Protein 8CGQ (pdb70)

Nearest PDB structures (foldseek):
  8cgq-assembly1_A  TM=1.002E+00  e=1.720E-93  Zea mays
  6lf6-assembly1_A  TM=9.793E-01  e=7.778E-80  Zea mays
  8xfw-assembly1_A  TM=9.408E-01  e=6.394E-50  Mangifera indica
  8xfh-assembly1_A  TM=9.425E-01  e=1.054E-48  Mangifera indica
  7vaa-assembly1_B  TM=9.356E-01  e=1.560E-48  Mangifera indica

InterPro domains:
  IPR002213 UDP-glucuronosyl/UDP-glucosyltransferase [PF00201] (275-402)
  IPR002213 UDP-glucuronosyl/UDP-glucosyltransferase [cd03784] (13-440)
  IPR035595 UDP-glycosyltransferase family, conserved site [PS00375] (348-391)
  IPR050481 UDP-glycosyltransferase, plant-type [PTHR48048] (14-467)

Solvent-accessible surface area: 18102 Å² total; per-residue (Å²): 123,111,10,37,0,2,0,5,6,11,7,4,21,32,36,5,17,0,0,2,12,0,0,25,23,0,6,143,46,20,29,0,33,0,3,1,0,4,16,104,104,14,23,3,30,3,5,38,105,34,4,84,59,2,31,121,71,8,57,115,15,3,103,90,47,78,4,196,41,43,140,39,97,100,91,91,38,118,87,26,29,50,2,29,18,42,6,20,9,5,24,103,0,9,94,80,3,1,81,46,2,74,87,13,133,1,7,0,0,0,0,0,12,12,2,0,24,40,1,14,72,15,0,107,126,79,49,4,35,0,11,0,0,7,11,11,0,0,0,8,0,0,1,0,8,37,0,10,36,17,32,82,86,116,50,68,117,83,79,120,29,121,30,4,22,73,0,76,5,40,60,21,60,135,4,58,107,63,5,2,3,55,20,3,57,62,43,106,60,11,44,1,80,8,17,20,35,3,3,118,20,0,74,56,10,42,0,0,0,0,0,0,3,35,74,11,6,72,85,3,4,68,2,1,107,136,5,40,0,20,117,98,53,38,36,10,54,8,6,0,4,0,1,10,94,32,81,132,42,78,18,24,146,33,0,70,82,26,55,111,132,16,0,0,1,0,8,13,19,22,44,30,23,14,68,135,64,5,4,120,28,0,6,17,0,0,34,62,5,59,62,88,0,0,2,20,3,29,37,40,63,12,39,122,92,37,127,39,105,30,16,61,17,19,22,117,40,12,46,122,136,3,131,57,94,10,39,23,27,39,38,98,7,64,29,43,84,0,1,98,41,38,8,0,10,0,0,0,0,13,0,11,8,15,11,0,4,13,0,0,16,45,13,0,11,0,2,0,2,5,13,42,19,32,6,10,4,0,0,31,1,0,49,120,32,11,0,14,28,30,70,119,70,20,28,9,32,87,74,176,39,76,3,56,113,151,70,1,7,146,41,0,111,39,9,45,59,150,117,29,26,58,99,119,0,47,126,11,8,101,36,0,54,59,5,43,51,154,120,10,66,2,56,88,9,14,85,104,0,0,84,100,1,105,104,20,129,178

Foldseek 3Di:
DAAEEEEEFAADCLGQQVSLLVQQCCPVVPRHQYEYADEPPGLFVVSVVSVVVSPVLRPDSYYYDYQYFDDDDCVVAPPDAPSLVRLVSSLVSLVVVLVVCLVRLHLAYEYELSNQLSNVVSCVVSVHAYEYEDSFALLVLLCLQQVLVVQVVPDDPPDRDAADAWDQQFQAGIDGRQLAFPQCNGCPRSVNVSSNSSNVCQLVHQEYEYAAACLLRVRSQVCQQQVRRNVVRGGHYYAHAHPRAGSCDPVNVLLVPADFLQEEEEDAGQFDADDLVQVQQLLLLVVLLPTEYEYEHAHHRHLVPGDDDPCNRHHVVSVVVCPSSYHYDPDDDPVLVVLQDRRHNEYAYLQSRNNLRSLLQRLHAYEHDHAGHNRSVSQVSSCVQLSYHYDPPADHPPDDDHQGSVNSSVRVNVCRVPVSSSVSSVVSNVLRVQQNDDVHSNVVSVVVVSVSSVVSND

Structure (mmCIF, N/CA/C/O backbone):
data_8CGQ
#
_entry.id   8CGQ
#
_cell.length_a   51.431
_cell.length_b   72.593
_cell.length_c   57.018
_cell.angle_alpha   90.000
_cell.angle_beta   101.694
_cell.angle_gamma   90.000
#
_symmetry.space_group_name_H-M   'P 1 21 1'
#
loop_
_entity.id
_entity.type
_entity.pdbx_description
1 polymer 'UDP-glycosyltransferase 708A6'
2 non-polymer 'CHLORIDE ION'
3 non-polymer "URIDINE-5'-DIPHOSPHATE"
4 water water
#
loop_
_atom_site.group_PDB
_atom_site.id
_atom_site.type_symbol
_atom_site.label_atom_id
_atom_site.label_alt_id
_atom_site.label_comp_id
_atom_site.label_asym_id
_atom_site.label_entity_id
_atom_site.label_seq_id
_atom_site.pdbx_PDB_ins_code
_atom_site.Cartn_x
_atom_site.Cartn_y
_atom_site.Cartn_z
_atom_site.occupancy
_atom_site.B_iso_or_equiv
_atom_site.auth_seq_id
_atom_site.auth_comp_id
_atom_site.auth_asym_id
_atom_site.auth_atom_id
_atom_site.pdbx_PDB_model_num
ATOM 1 N N . ALA A 1 13 ? 35.55154 44.95833 27.03962 1.000 58.11694 11 ALA A N 1
ATOM 2 C CA . ALA A 1 13 ? 35.02690 43.59367 27.19929 1.000 58.13221 11 ALA A CA 1
ATOM 3 C C . ALA A 1 13 ? 33.80628 43.34018 26.27967 1.000 56.57430 11 ALA A C 1
ATOM 4 O O . ALA A 1 13 ? 32.85681 44.12054 26.27714 1.000 56.51444 11 ALA A O 1
ATOM 10 N N . ARG A 1 14 ? 33.85582 42.25653 25.48616 1.000 54.30507 12 ARG A N 1
ATOM 11 C CA . ARG A 1 14 ? 32.87722 42.00576 24.41884 1.000 51.68196 12 ARG A CA 1
ATOM 12 C C . ARG A 1 14 ? 31.66345 41.29074 24.99286 1.000 49.26703 12 ARG A C 1
ATOM 13 O O . ARG A 1 14 ? 31.78628 40.11974 25.40796 1.000 49.58501 12 ARG A O 1
ATOM 34 N N . PRO A 1 15 ? 30.49606 41.93453 25.05764 1.000 48.63507 13 PRO A N 1
ATOM 35 C CA . PRO A 1 15 ? 29.29878 41.22377 25.50512 1.000 46.18607 13 PRO A CA 1
ATOM 36 C C . PRO A 1 15 ? 29.15738 39.89762 24.77101 1.000 44.14205 13 PRO A C 1
ATOM 37 O O . PRO A 1 15 ? 29.39600 39.82320 23.57051 1.000 43.70775 13 PRO A O 1
ATOM 48 N N . HIS A 1 16 ? 28.72269 38.86133 25.48115 1.000 41.89419 14 HIS A N 1
ATOM 49 C CA . HIS A 1 16 ? 28.37344 37.58826 24.87230 1.000 41.61949 14 HIS A CA 1
ATOM 50 C C . HIS A 1 16 ? 26.84349 37.51363 24.65174 1.000 42.88852 14 HIS A C 1
ATOM 51 O O . HIS A 1 16 ? 26.04350 37.49813 25.62288 1.000 42.52242 14 HIS A O 1
ATOM 65 N N . VAL A 1 17 ? 26.43224 37.42083 23.38669 1.000 43.45988 15 VAL A N 1
ATOM 66 C CA . VAL A 1 17 ? 25.01571 37.33561 23.04068 1.000 42.77643 15 VAL A CA 1
ATOM 67 C C . VAL A 1 17 ? 24.79191 35.96057 22.45737 1.000 42.40140 15 VAL A C 1
ATOM 68 O O . VAL A 1 17 ? 25.46631 35.58419 21.49011 1.000 45.07775 15 VAL A O 1
ATOM 81 N N . VAL A 1 18 ? 23.85795 35.20515 23.03346 1.000 39.01746 16 VAL A N 1
ATOM 82 C CA . VAL A 1 18 ? 23.46676 33.91319 22.50239 1.000 36.89574 16 VAL A CA 1
ATOM 83 C C . VAL A 1 18 ? 22.21003 34.11445 21.63329 1.000 37.44803 16 VAL A C 1
ATOM 84 O O . VAL A 1 18 ? 21.21502 34.74188 22.04951 1.000 37.93340 16 VAL A O 1
ATOM 97 N N . LEU A 1 19 ? 22.27593 33.62950 20.40532 1.000 38.01067 17 LEU A N 1
ATOM 98 C CA . LEU A 1 19 ? 21.20694 33.75097 19.44767 1.000 38.35009 17 LEU A CA 1
ATOM 99 C C . LEU A 1 19 ? 20.60499 32.36839 19.27361 1.000 39.70899 17 LEU A C 1
ATOM 100 O O . LEU A 1 19 ? 21.34997 31.37159 19.14138 1.000 41.42657 17 LEU A O 1
ATOM 116 N N . LEU A 1 20 ? 19.25666 32.31716 19.24386 1.000 39.34593 18 LEU A N 1
ATOM 117 C CA . LEU A 1 20 ? 18.52164 31.05467 19.23957 1.000 39.19314 18 LEU A CA 1
ATOM 118 C C . LEU A 1 20 ? 17.50351 31.05116 18.10697 1.000 38.15099 18 LEU A C 1
ATOM 119 O O . LEU A 1 20 ? 16.34856 31.45667 18.29245 1.000 37.59603 18 LEU A O 1
ATOM 135 N N . PRO A 1 21 ? 17.91792 30.64662 16.89738 1.000 38.15656 19 PRO A N 1
ATOM 136 C CA . PRO A 1 21 ? 16.98960 30.63409 15.75431 1.000 37.68878 19 PRO A CA 1
ATOM 137 C C . PRO A 1 21 ? 16.17830 29.34934 15.72277 1.000 40.30276 19 PRO A C 1
ATOM 138 O O . PRO A 1 21 ? 16.50003 28.34686 16.37233 1.000 40.51231 19 PRO A O 1
ATOM 149 N N . SER A 1 22 ? 15.13195 29.38870 14.89361 1.000 42.49137 20 SER A N 1
ATOM 150 C CA . SER A 1 22 ? 14.27021 28.25949 14.58455 1.000 45.54876 20 SER A CA 1
ATOM 151 C C . SER A 1 22 ? 14.56347 27.87096 13.13345 1.000 44.90353 20 SER A C 1
ATOM 152 O O . SER A 1 22 ? 15.59752 28.23743 12.59227 1.000 49.71937 20 SER A O 1
ATOM 160 N N . ALA A 1 23 ? 13.63703 27.17140 12.49057 1.000 40.02549 21 ALA A N 1
ATOM 161 C CA . ALA A 1 23 ? 13.90067 26.46136 11.24654 1.000 36.90751 21 ALA A CA 1
ATOM 162 C C . ALA A 1 23 ? 13.43983 27.29164 10.04216 1.000 36.48036 21 ALA A C 1
ATOM 163 O O . ALA A 1 23 ? 12.53458 28.14071 10.13041 1.000 34.63291 21 ALA A O 1
ATOM 170 N N . GLY A 1 24 ? 14.04064 26.99300 8.90685 1.000 37.56468 22 GLY A N 1
ATOM 171 C CA . GLY A 1 24 ? 13.78375 27.68397 7.63338 1.000 38.25971 22 GLY A CA 1
ATOM 172 C C . GLY A 1 24 ? 14.65020 28.92338 7.47908 1.000 38.44983 22 GLY A C 1
ATOM 173 O O . GLY A 1 24 ? 15.02451 29.61333 8.43799 1.000 38.02606 22 GLY A O 1
ATOM 177 N N . MET A 1 25 ? 14.93244 29.23985 6.23783 1.000 38.61759 23 MET A N 1
ATOM 178 C CA . MET A 1 25 ? 15.70540 30.43697 5.91370 1.000 38.61105 23 MET A CA 1
ATOM 179 C C . MET A 1 25 ? 15.04327 31.71906 6.40027 1.000 38.77893 23 MET A C 1
ATOM 180 O O . MET A 1 25 ? 15.75284 32.70487 6.65218 1.000 39.38826 23 MET A O 1
ATOM 194 N N . GLY A 1 26 ? 13.70054 31.76154 6.46823 1.000 37.84145 24 GLY A N 1
ATOM 195 C CA . GLY A 1 26 ? 13.06644 32.99246 6.88696 1.000 38.63866 24 GLY A CA 1
ATOM 196 C C . GLY A 1 26 ? 13.38365 33.34626 8.33354 1.000 39.55324 24 GLY A C 1
ATOM 197 O O . GLY A 1 26 ? 13.37032 34.51896 8.73157 1.000 38.54449 24 GLY A O 1
ATOM 201 N N . HIS A 1 27 ? 13.64009 32.34332 9.14259 1.000 40.38382 25 HIS A N 1
ATOM 202 C CA . HIS A 1 27 ? 14.01476 32.55501 10.52129 1.000 41.54115 25 HIS A CA 1
ATOM 203 C C . HIS A 1 27 ? 15.52142 32.53162 10.72131 1.000 42.12173 25 HIS A C 1
ATOM 204 O O . HIS A 1 27 ? 16.03687 33.30419 11.54562 1.000 43.70168 25 HIS A O 1
ATOM 218 N N . LEU A 1 28 ? 16.25998 31.77708 9.90164 1.000 39.89023 26 LEU A N 1
ATOM 219 C CA . LEU A 1 28 ? 17.70539 31.72758 10.07304 1.000 37.88572 26 LEU A CA 1
ATOM 220 C C . LEU A 1 28 ? 18.38403 32.96712 9.46489 1.000 37.10746 26 LEU A C 1
ATOM 221 O O . LEU A 1 28 ? 19.26942 33.57303 10.08446 1.000 36.71362 26 LEU A O 1
ATOM 237 N N . VAL A 1 29 ? 17.96761 33.38434 8.25634 1.000 35.65573 27 VAL A N 1
ATOM 238 C CA . VAL A 1 29 ? 18.65092 34.49172 7.57958 1.000 34.26420 27 VAL A CA 1
ATOM 239 C C . VAL A 1 29 ? 18.75685 35.72221 8.48325 1.000 33.29213 27 VAL A C 1
ATOM 240 O O . VAL A 1 29 ? 19.86672 36.24777 8.66039 1.000 33.00969 27 VAL A O 1
ATOM 253 N N . PRO A 1 30 ? 17.67939 36.20289 9.09154 1.000 31.82337 28 PRO A N 1
ATOM 254 C CA . PRO A 1 30 ? 17.83189 37.41556 9.90042 1.000 31.93423 28 PRO A CA 1
ATOM 255 C C . PRO A 1 30 ? 18.72076 37.22562 11.11337 1.000 32.51021 28 PRO A C 1
ATOM 256 O O . PRO A 1 30 ? 19.29224 38.19371 11.59251 1.000 31.88437 28 PRO A O 1
ATOM 267 N N . PHE A 1 31 ? 18.82441 36.00651 11.63262 1.000 34.76291 29 PHE A N 1
ATOM 268 C CA . PHE A 1 31 ? 19.69296 35.73232 12.76939 1.000 36.54119 29 PHE A CA 1
ATOM 269 C C . PHE A 1 31 ? 21.14977 35.81289 12.32568 1.000 38.10188 29 PHE A C 1
ATOM 270 O O . PHE A 1 31 ? 22.00286 36.35780 13.04810 1.000 40.11417 29 PHE A O 1
ATOM 287 N N . ALA A 1 32 ? 21.44883 35.32965 11.11084 1.000 37.69273 30 ALA A N 1
ATOM 288 C CA . ALA A 1 32 ? 22.83048 35.39425 10.60775 1.000 38.11711 30 ALA A CA 1
ATOM 289 C C . ALA A 1 32 ? 23.25515 36.84216 10.34305 1.000 37.68180 30 ALA A C 1
ATOM 290 O O . ALA A 1 32 ? 24.41452 37.23292 10.59503 1.000 39.05074 30 ALA A O 1
ATOM 297 N N . ARG A 1 33 ? 22.34854 37.64359 9.81320 1.000 34.62230 31 ARG A N 1
ATOM 298 C CA . ARG A 1 33 ? 22.63509 39.07009 9.63350 1.000 35.03404 31 ARG A CA 1
ATOM 299 C C . ARG A 1 33 ? 22.73190 39.80251 10.97595 1.000 35.33765 31 ARG A C 1
ATOM 300 O O . ARG A 1 33 ? 23.61582 40.64616 11.18054 1.000 36.88818 31 ARG A O 1
ATOM 321 N N . LEU A 1 34 ? 21.87608 39.45555 11.93385 1.000 33.78819 32 LEU A N 1
ATOM 322 C CA . LEU A 1 34 ? 22.00204 40.09303 13.25270 1.000 33.23460 32 LEU A CA 1
ATOM 323 C C . LEU A 1 34 ? 23.35855 39.77801 13.88726 1.000 32.70006 32 LEU A C 1
ATOM 324 O O . LEU A 1 34 ? 23.98903 40.65881 14.49370 1.000 31.54111 32 LEU A O 1
ATOM 340 N N . ALA A 1 35 ? 23.77346 38.51272 13.82116 1.000 34.90900 33 ALA A N 1
ATOM 341 C CA . ALA A 1 35 ? 25.03724 38.09912 14.41966 1.000 36.86273 33 ALA A CA 1
ATOM 342 C C . ALA A 1 35 ? 26.17940 38.93262 13.87027 1.000 40.12096 33 ALA A C 1
ATOM 343 O O . ALA A 1 35 ? 27.09151 39.35369 14.62363 1.000 41.44291 33 ALA A O 1
ATOM 350 N N . VAL A 1 36 ? 26.16961 39.14783 12.54383 1.000 40.23009 34 VAL A N 1
ATOM 351 C CA . VAL A 1 36 ? 27.22578 39.93527 11.92364 1.000 40.52640 34 VAL A CA 1
ATOM 352 C C . VAL A 1 36 ? 27.11552 41.39744 12.33613 1.000 40.39949 34 VAL A C 1
ATOM 353 O O . VAL A 1 36 ? 28.11281 42.05685 12.63500 1.000 39.69476 34 VAL A O 1
ATOM 366 N N . ALA A 1 37 ? 25.90231 41.91763 12.38718 1.000 41.00780 35 ALA A N 1
ATOM 367 C CA . ALA A 1 37 ? 25.68822 43.28111 12.83566 1.000 41.70223 35 ALA A CA 1
ATOM 368 C C . ALA A 1 37 ? 26.19565 43.46469 14.26235 1.000 41.82015 35 ALA A C 1
ATOM 369 O O . ALA A 1 37 ? 26.86890 44.45468 14.57389 1.000 44.49576 35 ALA A O 1
ATOM 376 N N . LEU A 1 38 ? 25.87138 42.52349 15.15513 1.000 38.61751 36 LEU A N 1
ATOM 377 C CA . LEU A 1 38 ? 26.28394 42.69525 16.54580 1.000 36.77007 36 LEU A CA 1
ATOM 378 C C . LEU A 1 38 ? 27.79443 42.54925 16.68502 1.000 37.18298 36 LEU A C 1
ATOM 379 O O . LEU A 1 38 ? 28.38397 43.20890 17.53966 1.000 36.47496 36 LEU A O 1
ATOM 395 N N . SER A 1 39 ? 28.41903 41.68373 15.87299 1.000 37.07806 37 SER A N 1
ATOM 396 C CA . SER A 1 39 ? 29.83880 41.35750 16.05518 1.000 40.83321 37 SER A CA 1
ATOM 397 C C . SER A 1 39 ? 30.75167 42.38174 15.37439 1.000 44.40108 37 SER A C 1
ATOM 398 O O . SER A 1 39 ? 31.49701 43.09444 16.04418 1.000 43.61858 37 SER A O 1
ATOM 406 N N . GLU A 1 40 ? 30.67357 42.49331 14.03703 1.000 49.78045 38 GLU A N 1
ATOM 407 C CA . GLU A 1 40 ? 31.43851 43.50989 13.30466 1.000 54.11412 38 GLU A CA 1
ATOM 408 C C . GLU A 1 40 ? 31.00585 44.93968 13.65917 1.000 53.09373 38 GLU A C 1
ATOM 409 O O . GLU A 1 40 ? 31.84187 45.84396 13.82314 1.000 52.94871 38 GLU A O 1
ATOM 421 N N . GLY A 1 41 ? 29.69927 45.17432 13.76033 1.000 50.39255 39 GLY A N 1
ATOM 422 C CA . GLY A 1 41 ? 29.21973 46.52529 13.95900 1.000 49.39975 39 GLY A CA 1
ATOM 423 C C . GLY A 1 41 ? 29.22078 47.03107 1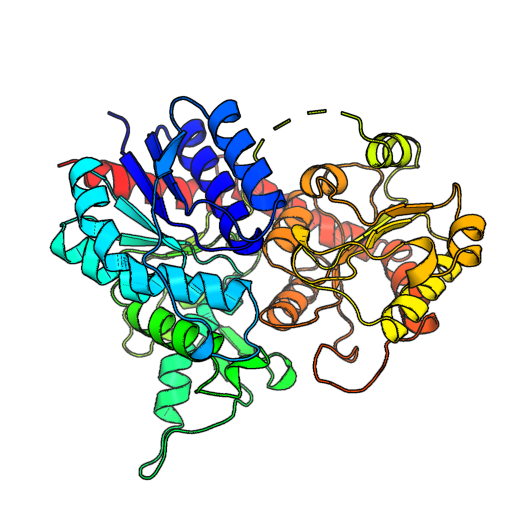5.39388 1.000 49.06818 39 GLY A C 1
ATOM 424 O O . GLY A 1 41 ? 29.29196 48.24795 15.59665 1.000 50.12789 39 GLY A O 1
ATOM 428 N N . HIS A 1 42 ? 29.16639 46.15577 16.39618 1.000 48.20169 40 HIS A N 1
ATOM 429 C CA . HIS A 1 42 ? 29.08941 46.67935 17.75567 1.000 48.26520 40 HIS A CA 1
ATOM 430 C C . HIS A 1 42 ? 29.91696 45.90618 18.77577 1.000 50.02409 40 HIS A C 1
ATOM 431 O O . HIS A 1 42 ? 29.64475 45.99727 19.96774 1.000 50.09848 40 HIS A O 1
ATOM 445 N N . GLY A 1 43 ? 30.95285 45.19461 18.35282 1.000 52.32224 41 GLY A N 1
ATOM 446 C CA . GLY A 1 43 ? 31.91119 44.65352 19.29699 1.000 53.14487 41 GLY A CA 1
ATOM 447 C C . GLY A 1 43 ? 31.38443 43.57433 20.22820 1.000 50.67431 41 GLY A C 1
ATOM 448 O O . GLY A 1 43 ? 31.88092 43.45010 21.35681 1.000 51.77894 41 GLY A O 1
ATOM 452 N N . CYS A 1 44 ? 30.42849 42.75651 19.77003 1.000 44.46482 42 CYS A N 1
ATOM 453 C CA . CYS A 1 44 ? 29.90057 41.68238 20.58488 1.000 40.84618 42 CYS A CA 1
ATOM 454 C C . CYS A 1 44 ? 30.51919 40.36469 20.16708 1.000 37.84383 42 CYS A C 1
ATOM 455 O O . CYS A 1 44 ? 30.87282 40.18253 19.00533 1.000 38.09547 42 CYS A O 1
ATOM 463 N N . ASN A 1 45 ? 30.62054 39.43867 21.11285 1.000 36.68284 43 ASN A N 1
ATOM 464 C CA . ASN A 1 45 ? 30.77583 38.02834 20.78181 1.000 37.40918 43 ASN A CA 1
ATOM 465 C C . ASN A 1 45 ? 29.39573 37.38028 20.71115 1.000 37.56811 43 ASN A C 1
ATOM 466 O O . ASN A 1 45 ? 28.53186 37.66750 21.53970 1.000 37.80977 43 ASN A O 1
ATOM 477 N N . VAL A 1 46 ? 29.18860 36.52141 19.70810 1.000 38.40923 44 VAL A N 1
ATOM 478 C CA . VAL A 1 46 ? 27.88236 35.95654 19.40324 1.000 39.78139 44 VAL A CA 1
ATOM 479 C C . VAL A 1 46 ? 28.01521 34.44302 19.29424 1.000 40.63573 44 VAL A C 1
ATOM 480 O O . VAL A 1 46 ? 28.91192 33.93599 18.60680 1.000 41.11697 44 VAL A O 1
ATOM 493 N N . SER A 1 47 ? 27.15053 33.72270 20.00230 1.000 39.99274 45 SER A N 1
ATOM 494 C CA . SER A 1 47 ? 27.02875 32.27414 19.87389 1.000 39.23732 45 SER A CA 1
ATOM 495 C C . SER A 1 47 ? 25.65762 31.97850 19.28661 1.000 38.54402 45 SER A C 1
ATOM 496 O O . SER A 1 47 ? 24.63076 32.39343 19.84255 1.000 38.55184 45 SER A O 1
ATOM 504 N N . VAL A 1 48 ? 25.64643 31.26943 18.17094 1.000 37.94260 46 VAL A N 1
ATOM 505 C CA . VAL A 1 48 ? 24.42220 30.89152 17.48760 1.000 38.65835 46 VAL A CA 1
ATOM 506 C C . VAL A 1 48 ? 24.11842 29.42550 17.79838 1.000 41.41774 46 VAL A C 1
ATOM 507 O O . VAL A 1 48 ? 24.78508 28.50407 17.30154 1.000 42.22739 46 VAL A O 1
ATOM 520 N N . ALA A 1 49 ? 23.07353 29.21450 18.59260 1.000 43.69175 47 ALA A N 1
ATOM 521 C CA . ALA A 1 49 ? 22.63673 27.89263 19.03018 1.000 46.95035 47 ALA A CA 1
ATOM 522 C C . ALA A 1 49 ? 21.64457 27.35127 18.01496 1.000 49.25024 47 ALA A C 1
ATOM 523 O O . ALA A 1 49 ? 20.44311 27.63830 18.08691 1.000 47.51885 47 ALA A O 1
ATOM 530 N N . ALA A 1 50 ? 22.15094 26.53599 17.09130 1.000 53.22284 48 ALA A N 1
ATOM 531 C CA . ALA A 1 50 ? 21.37247 26.04707 15.97457 1.000 56.12838 48 ALA A CA 1
ATOM 532 C C . ALA A 1 50 ? 21.29766 24.52476 15.98748 1.000 56.27067 48 ALA A C 1
ATOM 533 O O . ALA A 1 50 ? 22.24790 23.83220 16.37381 1.000 58.35658 48 ALA A O 1
ATOM 540 N N . VAL A 1 51 ? 20.15152 24.01003 15.53779 1.000 52.13534 49 VAL A N 1
ATOM 541 C CA . VAL A 1 51 ? 19.88964 22.58017 15.52659 1.000 51.16216 49 VAL A CA 1
ATOM 542 C C . VAL A 1 51 ? 20.54192 21.97468 14.30055 1.000 52.99301 49 VAL A C 1
ATOM 543 O O . VAL A 1 51 ? 20.43724 22.53853 13.19933 1.000 50.61496 49 VAL A O 1
ATOM 556 N N . GLN A 1 52 ? 21.16407 20.80312 14.48040 1.000 58.60720 50 GLN A N 1
ATOM 557 C CA . GLN A 1 52 ? 21.77938 20.03240 13.40233 1.000 62.96315 50 GLN A CA 1
ATOM 558 C C . GLN A 1 52 ? 21.21239 18.61819 13.40409 1.000 61.14527 50 GLN A C 1
ATOM 559 O O . GLN A 1 52 ? 21.12969 18.00809 14.47820 1.000 63.59730 50 GLN A O 1
ATOM 573 N N . PRO A 1 53 ? 20.79110 18.05753 12.24652 1.000 54.88113 51 PRO A N 1
ATOM 574 C CA . PRO A 1 53 ? 20.73506 18.62868 10.89342 1.000 50.82029 51 PRO A CA 1
ATOM 575 C C . PRO A 1 53 ? 19.54953 19.57148 10.63752 1.000 47.76374 51 PRO A C 1
ATOM 576 O O . PRO A 1 53 ? 18.51847 19.48079 11.30515 1.000 45.46236 51 PRO A O 1
ATOM 587 N N . THR A 1 54 ? 19.70679 20.44347 9.65403 1.000 46.66718 52 THR A N 1
ATOM 588 C CA . THR A 1 54 ? 18.69737 21.41752 9.29854 1.000 45.97869 52 THR A CA 1
ATOM 589 C C . THR A 1 54 ? 17.71289 20.79293 8.31461 1.000 44.13413 52 THR A C 1
ATOM 590 O O . THR A 1 54 ? 18.05489 19.88890 7.54722 1.000 45.13408 52 THR A O 1
ATOM 601 N N . VAL A 1 55 ? 16.47755 21.30524 8.34022 1.000 40.94189 53 VAL A N 1
ATOM 602 C CA . VAL A 1 55 ? 15.43018 20.79443 7.45226 1.000 38.46280 53 VAL A CA 1
ATOM 603 C C . VAL A 1 55 ? 15.83512 20.97399 5.99611 1.000 37.27935 53 VAL A C 1
ATOM 604 O O . VAL A 1 55 ? 15.74368 20.03358 5.18245 1.000 36.58843 53 VAL A O 1
ATOM 617 N N . SER A 1 56 ? 16.31184 22.17656 5.65265 1.000 37.50286 54 SER A N 1
ATOM 618 C CA . SER A 1 56 ? 16.74291 22.48828 4.29559 1.000 38.86071 54 SER A CA 1
ATOM 619 C C . SER A 1 56 ? 18.27071 22.55026 4.16811 1.000 39.11421 54 SER A C 1
ATOM 620 O O . SER A 1 56 ? 18.98264 22.96476 5.09686 1.000 37.94555 54 SER A O 1
ATOM 628 N N . SER A 1 57 ? 18.76920 22.18008 2.98100 1.000 40.20253 55 SER A N 1
ATOM 629 C CA . SER A 1 57 ? 20.22238 22.28795 2.73295 1.000 41.55369 55 SER A CA 1
ATOM 630 C C . SER A 1 57 ? 20.68892 23.74397 2.69056 1.000 39.78966 55 SER A C 1
ATOM 631 O O . SER A 1 57 ? 21.85171 24.03699 3.03868 1.000 39.72550 55 SER A O 1
ATOM 639 N N . ALA A 1 58 ? 19.82792 24.66514 2.21532 1.000 36.76943 56 ALA A N 1
ATOM 640 C CA . ALA A 1 58 ? 20.24214 26.06817 2.18282 1.000 36.89313 56 ALA A CA 1
ATOM 641 C C . ALA A 1 58 ? 20.56287 26.62580 3.58205 1.000 36.88792 56 ALA A C 1
ATOM 642 O O . ALA A 1 58 ? 21.42344 27.52122 3.71893 1.000 35.88268 56 ALA A O 1
ATOM 649 N N . GLU A 1 59 ? 19.89277 26.11003 4.61764 1.000 37.99889 57 GLU A N 1
ATOM 650 C CA . GLU A 1 59 ? 20.21368 26.50923 5.99178 1.000 40.09435 57 GLU A CA 1
ATOM 651 C C . GLU A 1 59 ? 21.60088 26.03061 6.39613 1.000 42.45025 57 GLU A C 1
ATOM 652 O O . GLU A 1 59 ? 22.33028 26.75764 7.06046 1.000 41.84706 57 GLU A O 1
ATOM 664 N N . SER A 1 60 ? 21.93735 24.78406 6.04780 1.000 45.10164 58 SER A N 1
ATOM 665 C CA . SER A 1 60 ? 23.25605 24.21489 6.31106 1.000 49.09555 58 SER A CA 1
ATOM 666 C C . SER A 1 60 ? 24.37448 25.00495 5.64257 1.000 48.39952 58 SER A C 1
ATOM 667 O O . SER A 1 60 ? 25.41771 25.26432 6.25598 1.000 50.22724 58 SER A O 1
ATOM 675 N N . ARG A 1 61 ? 24.19784 25.34838 4.36903 1.000 45.21447 59 ARG A N 1
ATOM 676 C CA . ARG A 1 61 ? 25.19830 26.14398 3.66835 1.000 43.90348 59 ARG A CA 1
ATOM 677 C C . ARG A 1 61 ? 25.37707 27.52501 4.28993 1.000 42.39880 59 ARG A C 1
ATOM 678 O O . ARG A 1 61 ? 26.50964 28.02698 4.41012 1.000 42.01524 59 ARG A O 1
ATOM 699 N N . LEU A 1 62 ? 24.27367 28.15529 4.67626 1.000 41.53002 60 LEU A N 1
ATOM 700 C CA . LEU A 1 62 ? 24.34123 29.47510 5.29244 1.000 40.42436 60 LEU A CA 1
ATOM 701 C C . LEU A 1 62 ? 25.07562 29.42655 6.62517 1.000 40.24865 60 LEU A C 1
ATOM 702 O O . LEU A 1 62 ? 25.98006 30.23475 6.87214 1.000 39.81334 60 LEU A O 1
ATOM 718 N N . LEU A 1 63 ? 24.71927 28.47274 7.48908 1.000 40.61950 61 LEU A N 1
ATOM 719 C CA . LEU A 1 63 ? 25.44970 28.30663 8.75329 1.000 42.53341 61 LEU A CA 1
ATOM 720 C C . LEU A 1 63 ? 26.94164 28.06185 8.53481 1.000 43.79805 61 LEU A C 1
ATOM 721 O O . LEU A 1 63 ? 27.80086 28.70250 9.17613 1.000 42.50162 61 LEU A O 1
ATOM 737 N N . ASP A 1 64 ? 27.26956 27.11657 7.65187 1.000 45.49302 62 ASP A N 1
ATOM 738 C CA . ASP A 1 64 ? 28.67946 26.84909 7.37864 1.000 48.16255 62 ASP A CA 1
ATOM 739 C C . ASP A 1 64 ? 29.40366 28.11343 6.93999 1.000 47.25462 62 ASP A C 1
ATOM 740 O O . ASP A 1 64 ? 30.50646 28.40103 7.40601 1.000 48.63763 62 ASP A O 1
ATOM 749 N N . ALA A 1 65 ? 28.78817 28.89686 6.05980 1.000 45.27409 63 ALA A N 1
ATOM 750 C CA . ALA A 1 65 ? 29.44908 30.10379 5.58108 1.000 43.88547 63 ALA A CA 1
ATOM 751 C C . ALA A 1 65 ? 29.51575 31.16340 6.67218 1.000 43.73109 63 ALA A C 1
ATOM 752 O O . ALA A 1 65 ? 30.51281 31.88378 6.78929 1.000 43.20260 63 ALA A O 1
ATOM 759 N N . LEU A 1 66 ? 28.46679 31.27815 7.48972 1.000 43.54207 64 LEU A N 1
ATOM 760 C CA . LEU A 1 66 ? 28.46810 32.28781 8.55079 1.000 43.58489 64 LEU A CA 1
ATOM 761 C C . LEU A 1 66 ? 29.65534 32.11715 9.49445 1.000 42.15012 64 LEU A C 1
ATOM 762 O O . LEU A 1 66 ? 30.28767 33.10515 9.90106 1.000 41.75946 64 LEU A O 1
ATOM 778 N N . PHE A 1 67 ? 29.93937 30.87723 9.88217 1.000 41.80140 65 PHE A N 1
ATOM 779 C CA . PHE A 1 67 ? 30.92018 30.59984 10.92426 1.000 42.43412 65 PHE A CA 1
ATOM 780 C C . PHE A 1 67 ? 32.35166 30.72476 10.40344 1.000 44.05017 65 PHE A C 1
ATOM 781 O O . PHE A 1 67 ? 33.25114 30.90882 11.20596 1.000 43.04225 65 PHE A O 1
ATOM 798 N N . VAL A 1 68 ? 32.55181 30.69693 9.09016 1.000 45.72877 66 VAL A N 1
ATOM 799 C CA . VAL A 1 68 ? 33.83233 31.06776 8.48945 1.000 49.18318 66 VAL A CA 1
ATOM 800 C C . VAL A 1 68 ? 33.96208 32.59095 8.35759 1.000 49.32110 66 VAL A C 1
ATOM 801 O O . VAL A 1 68 ? 34.91299 33.21443 8.85098 1.000 49.54806 66 VAL A O 1
ATOM 814 N N . ALA A 1 69 ? 33.01739 33.20242 7.64956 1.000 48.36176 67 ALA A N 1
ATOM 815 C CA . ALA A 1 69 ? 33.13327 34.60643 7.28787 1.000 48.31335 67 ALA A CA 1
ATOM 816 C C . ALA A 1 69 ? 33.20317 35.51813 8.50679 1.000 46.58363 67 ALA 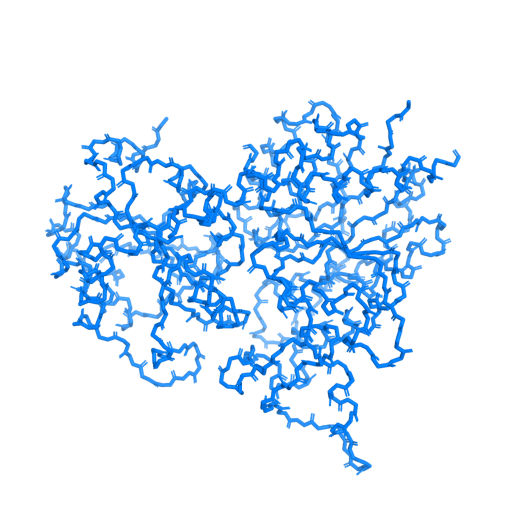A C 1
ATOM 817 O O . ALA A 1 69 ? 33.87861 36.55268 8.47738 1.000 48.97188 67 ALA A O 1
ATOM 824 N N . ALA A 1 70 ? 32.46484 35.19235 9.55637 1.000 41.23864 68 ALA A N 1
ATOM 825 C CA . ALA A 1 70 ? 32.33439 36.03454 10.73278 1.000 39.78201 68 ALA A CA 1
ATOM 826 C C . ALA A 1 70 ? 33.07896 35.47687 11.93720 1.000 42.13409 68 ALA A C 1
ATOM 827 O O . ALA A 1 70 ? 32.84255 35.92301 13.05081 1.000 40.77277 68 ALA A O 1
ATOM 834 N N . ALA A 1 71 ? 34.00230 34.53084 11.74484 1.000 47.34325 69 ALA A N 1
ATOM 835 C CA . ALA A 1 71 ? 34.88929 34.10056 12.83992 1.000 50.41291 69 ALA A CA 1
ATOM 836 C C . ALA A 1 71 ? 35.88137 35.20042 13.17830 1.000 49.49267 69 ALA A C 1
ATOM 837 O O . ALA A 1 71 ? 36.16033 36.06980 12.35083 1.000 50.54551 69 ALA A O 1
ATOM 844 N N . PRO A 1 72 ? 36.38702 35.21915 14.41548 1.000 46.37935 70 PRO A N 1
ATOM 845 C CA . PRO A 1 72 ? 36.09368 34.34176 15.55680 1.000 44.35863 70 PRO A CA 1
ATOM 846 C C . PRO A 1 72 ? 34.92179 34.82066 16.44342 1.000 43.59697 70 PRO A C 1
ATOM 847 O O . PRO A 1 72 ? 34.53028 34.11888 17.39958 1.000 42.72350 70 PRO A O 1
ATOM 858 N N . ALA A 1 73 ? 34.41065 36.02081 16.17425 1.000 43.82787 71 ALA A N 1
ATOM 859 C CA . ALA A 1 73 ? 33.39436 36.58249 17.04994 1.000 43.25198 71 ALA A CA 1
ATOM 860 C C . ALA A 1 73 ? 32.12435 35.74195 17.03840 1.000 42.04549 71 ALA A C 1
ATOM 861 O O . ALA A 1 73 ? 31.53537 35.48932 18.10296 1.000 40.83594 71 ALA A O 1
ATOM 868 N N . VAL A 1 74 ? 31.70595 35.26813 15.85495 1.000 40.10026 72 VAL A N 1
ATOM 869 C CA . VAL A 1 74 ? 30.51098 34.43558 15.73643 1.000 40.94071 72 VAL A CA 1
ATOM 870 C C . VAL A 1 74 ? 30.93859 32.97493 15.74513 1.000 43.40436 72 VAL A C 1
ATOM 871 O O . VAL A 1 74 ? 31.82441 32.57476 14.97498 1.000 44.03513 72 VAL A O 1
ATOM 884 N N . ARG A 1 75 ? 30.30324 32.17964 16.60379 1.000 45.83352 73 ARG A N 1
ATOM 885 C CA . ARG A 1 75 ? 30.66321 30.78877 16.84289 1.000 49.61528 73 ARG A CA 1
ATOM 886 C C . ARG A 1 75 ? 29.41193 29.91108 16.86171 1.000 48.39332 73 ARG A C 1
ATOM 887 O O . ARG A 1 75 ? 28.30862 30.36682 17.21787 1.000 47.86499 73 ARG A O 1
ATOM 908 N N . ARG A 1 76 ? 29.59475 28.64013 16.50680 1.000 46.91531 74 ARG A N 1
ATOM 909 C CA . ARG A 1 76 ? 28.50727 27.67531 16.54934 1.000 46.28581 74 ARG A CA 1
ATOM 910 C C . ARG A 1 76 ? 28.35766 27.12485 17.96433 1.000 46.27455 74 ARG A C 1
ATOM 911 O O . ARG A 1 76 ? 29.34235 26.79665 18.61937 1.000 46.30081 74 ARG A O 1
ATOM 932 N N . LEU A 1 77 ? 27.11436 26.98012 18.41520 1.000 45.68057 75 LEU A N 1
ATOM 933 C CA . LEU A 1 77 ? 26.78751 26.29847 19.66010 1.000 48.60892 75 LEU A CA 1
ATOM 934 C C . LEU A 1 77 ? 25.83846 25.16981 19.28901 1.000 56.75791 75 LEU A C 1
ATOM 935 O O . LEU A 1 77 ? 24.78879 25.40949 18.67790 1.000 51.18623 75 LEU A O 1
ATOM 951 N N . ASP A 1 78 ? 26.21512 23.94219 19.62504 1.000 70.25905 76 ASP A N 1
ATOM 952 C CA . ASP A 1 78 ? 25.43072 22.78343 19.22095 1.000 76.91300 76 ASP A CA 1
ATOM 953 C C . ASP A 1 78 ? 24.21826 22.62778 20.12055 1.000 74.79483 76 ASP A C 1
ATOM 954 O O . ASP A 1 78 ? 24.32779 22.73687 21.34095 1.000 77.21780 76 ASP A O 1
ATOM 963 N N . PHE A 1 79 ? 23.06808 22.34396 19.51426 1.000 71.25305 77 PHE A N 1
ATOM 964 C CA . PHE A 1 79 ? 21.77509 22.29233 20.19929 1.000 67.24616 77 PHE A CA 1
ATOM 965 C C . PHE A 1 79 ? 21.07888 21.04384 19.66268 1.000 68.92027 77 PHE A C 1
ATOM 966 O O . PHE A 1 79 ? 20.53282 21.04092 18.54925 1.000 66.22372 77 PHE A O 1
ATOM 983 N N . ARG A 1 80 ? 21.13303 19.97454 20.46086 1.000 72.47268 78 ARG A N 1
ATOM 984 C CA . ARG A 1 80 ? 20.56881 18.68974 20.06228 1.000 76.29132 78 ARG A CA 1
ATOM 985 C C . ARG A 1 80 ? 19.07357 18.62019 20.35866 1.000 71.12796 78 ARG A C 1
ATOM 986 O O . ARG A 1 80 ? 18.60176 19.14074 21.37363 1.000 72.91983 78 ARG A O 1
ATOM 1007 N N . LEU A 1 81 ? 18.33144 17.96446 19.46906 1.000 64.70467 79 LEU A N 1
ATOM 1008 C CA . LEU A 1 81 ? 16.88795 17.85552 19.62103 1.000 58.23416 79 LEU A CA 1
ATOM 1009 C C . LEU A 1 81 ? 16.53123 16.56278 20.34634 1.000 54.85895 79 LEU A C 1
ATOM 1010 O O . LEU A 1 81 ? 16.94654 15.47039 19.95503 1.000 54.45683 79 LEU A O 1
ATOM 1026 N N . ALA A 1 82 ? 15.76820 16.68369 21.40258 1.000 51.36522 80 ALA A N 1
ATOM 1027 C CA . ALA A 1 82 ? 15.08405 15.51143 21.92869 1.000 51.01393 80 ALA A CA 1
ATOM 1028 C C . ALA A 1 82 ? 14.24653 14.88235 20.80886 1.000 52.28130 80 ALA A C 1
ATOM 1029 O O . ALA A 1 82 ? 13.72981 15.58557 19.93865 1.000 50.51162 80 ALA A O 1
ATOM 1036 N N . PRO A 1 83 ? 14.12784 13.56151 20.77606 1.000 55.90870 81 PRO A N 1
ATOM 1037 C CA . PRO A 1 83 ? 13.23589 12.94500 19.78702 1.000 56.63777 81 PRO A CA 1
ATOM 1038 C C . PRO A 1 83 ? 11.82038 13.48669 19.92623 1.000 53.98236 81 PRO A C 1
ATOM 1039 O O . PRO A 1 83 ? 11.34093 13.73728 21.03319 1.000 54.22811 81 PRO A O 1
ATOM 1050 N N . PHE A 1 84 ? 11.17740 13.70190 18.77711 1.000 51.94134 82 PHE A N 1
ATOM 1051 C CA . PHE A 1 84 ? 9.83406 14.23119 18.68607 1.000 50.34143 82 PHE A CA 1
ATOM 1052 C C . PHE A 1 84 ? 9.05605 13.30496 17.76595 1.000 52.74449 82 PHE A C 1
ATOM 1053 O O . PHE A 1 84 ? 9.54035 12.93733 16.68923 1.000 52.71934 82 PHE A O 1
ATOM 1070 N N . ASP A 1 85 ? 7.85654 12.95004 18.17703 1.000 53.86188 83 ASP A N 1
ATOM 1071 C CA . ASP A 1 85 ? 6.99297 12.06475 17.41462 1.000 56.43259 83 ASP A CA 1
ATOM 1072 C C . ASP A 1 85 ? 6.01069 12.90572 16.60413 1.000 53.89506 83 ASP A C 1
ATOM 1073 O O . ASP A 1 85 ? 5.08941 13.50325 17.16696 1.000 55.47796 83 ASP A O 1
ATOM 1082 N N . GLU A 1 86 ? 6.20534 12.93617 15.27790 1.000 50.96089 84 GLU A N 1
ATOM 1083 C CA . GLU A 1 86 ? 5.41262 13.75859 14.38274 1.000 47.48921 84 GLU A CA 1
ATOM 1084 C C . GLU A 1 86 ? 4.00935 13.21776 14.16820 1.000 47.53737 84 GLU A C 1
ATOM 1085 O O . GLU A 1 86 ? 3.15715 13.98120 13.67279 1.000 46.25008 84 GLU A O 1
ATOM 1097 N N . SER A 1 87 ? 3.75644 11.95110 14.54738 1.000 48.24563 85 SER A N 1
ATOM 1098 C CA . SER A 1 87 ? 2.41232 11.39577 14.49630 1.000 50.29857 85 SER A CA 1
ATOM 1099 C C . SER A 1 87 ? 1.40107 12.29392 15.21142 1.000 48.99142 85 SER A C 1
ATOM 1100 O O . SER A 1 87 ? 0.17448 12.16411 15.00061 1.000 46.89560 85 SER A O 1
ATOM 1108 N N . GLU A 1 88 ? 1.88855 13.16436 16.09826 1.000 49.56107 86 GLU A N 1
ATOM 1109 C CA . GLU A 1 88 ? 1.00045 14.01199 16.87302 1.000 50.54807 86 GLU A CA 1
ATOM 1110 C C . GLU A 1 88 ? 0.32189 15.07829 16.02081 1.000 48.92505 86 GLU A C 1
ATOM 1111 O O . GLU A 1 88 ? -0.73663 15.56657 16.41699 1.000 47.85818 86 GLU A O 1
ATOM 1123 N N . PHE A 1 89 ? 0.91069 15.44814 14.88808 1.000 46.63220 87 PHE A N 1
ATOM 1124 C CA . PHE A 1 89 ? 0.39084 16.50921 14.03181 1.000 45.38163 87 PHE A CA 1
ATOM 1125 C C . PHE A 1 89 ? 0.43086 16.03505 12.57672 1.000 45.49739 87 PHE A C 1
ATOM 1126 O O . PHE A 1 89 ? 1.09314 16.62159 11.70917 1.000 43.53079 87 PHE A O 1
ATOM 1143 N N . PRO A 1 90 ? -0.32557 14.99410 12.26561 1.000 46.33067 88 PRO A N 1
ATOM 1144 C CA . PRO A 1 90 ? -0.26610 14.40584 10.91008 1.000 46.62920 88 PRO A CA 1
ATOM 1145 C C . PRO A 1 90 ? -0.53780 15.41535 9.79796 1.000 46.68027 88 PRO A C 1
ATOM 1146 O O . PRO A 1 90 ? -1.49033 16.19651 9.85138 1.000 44.73702 88 PRO A O 1
ATOM 1157 N N . GLY A 1 91 ? 0.30942 15.38378 8.77670 1.000 49.16268 89 GLY A N 1
ATOM 1158 C CA . GLY A 1 91 ? 0.19786 16.26473 7.64958 1.000 49.45716 89 GLY A CA 1
ATOM 1159 C C . GLY A 1 91 ? 0.65461 17.67386 7.91871 1.000 47.51182 89 GLY A C 1
ATOM 1160 O O . GLY A 1 91 ? 0.49915 18.53247 7.03982 1.000 48.23199 89 GLY A O 1
ATOM 1164 N N . ALA A 1 92 ? 1.21554 17.94640 9.09323 1.000 44.17136 90 ALA A N 1
ATOM 1165 C CA . ALA A 1 92 ? 1.75800 19.27484 9.35076 1.000 42.25511 90 ALA A CA 1
ATOM 1166 C C . ALA A 1 92 ? 2.96251 19.57438 8.43508 1.000 40.44736 90 ALA A C 1
ATOM 1167 O O . ALA A 1 92 ? 3.65555 18.67778 7.96257 1.000 39.17959 90 ALA A O 1
ATOM 1174 N N . ASP A 1 93 ? 3.15715 20.85484 8.15983 1.000 41.86410 91 ASP A N 1
ATOM 1175 C CA . ASP A 1 93 ? 4.28187 21.34772 7.38649 1.000 43.31674 91 ASP A CA 1
ATOM 1176 C C . ASP A 1 93 ? 5.62405 21.01984 8.05677 1.000 42.59555 91 ASP A C 1
ATOM 1177 O O . ASP A 1 93 ? 5.76584 21.14498 9.27764 1.000 42.84944 91 ASP A O 1
ATOM 1186 N N . PRO A 1 94 ? 6.62147 20.55999 7.29269 1.000 39.91847 92 PRO A N 1
ATOM 1187 C CA . PRO A 1 94 ? 7.87749 20.09016 7.94839 1.000 39.20669 92 PRO A CA 1
ATOM 1188 C C . PRO A 1 94 ? 8.56955 21.14690 8.79374 1.000 38.14007 92 PRO A C 1
ATOM 1189 O O . PRO A 1 94 ? 9.09309 20.84624 9.88113 1.000 38.06868 92 PRO A O 1
ATOM 1200 N N . PHE A 1 95 ? 8.55581 22.39486 8.34771 1.000 37.25606 93 PHE A N 1
ATOM 1201 C CA . PHE A 1 95 ? 9.15659 23.44371 9.14711 1.000 37.48465 93 PHE A CA 1
ATOM 1202 C C . PHE A 1 95 ? 8.37832 23.67658 10.42703 1.000 37.49932 93 PHE A C 1
ATOM 1203 O O . PHE A 1 95 ? 8.99606 23.90136 11.47807 1.000 36.50033 93 PHE A O 1
ATOM 1220 N N . PHE A 1 96 ? 7.03353 23.63583 10.36680 1.000 37.67197 94 PHE A N 1
ATOM 1221 C CA . PHE A 1 96 ? 6.22923 23.73795 11.59801 1.000 38.27240 94 PHE A CA 1
ATOM 1222 C C . PHE A 1 96 ? 6.51336 22.57381 12.54402 1.000 38.09541 94 PHE A C 1
ATOM 1223 O O . PHE A 1 96 ? 6.48564 22.73895 13.76722 1.000 37.00951 94 PHE A O 1
ATOM 1240 N N . LEU A 1 97 ? 6.72237 21.36848 11.99759 1.000 38.47016 95 LEU A N 1
ATOM 1241 C CA . LEU A 1 97 ? 7.09889 20.24118 12.84744 1.000 40.09092 95 LEU A CA 1
ATOM 1242 C C . LEU A 1 97 ? 8.48888 20.45089 13.48895 1.000 40.60837 95 LEU A C 1
ATOM 1243 O O . LEU A 1 97 ? 8.70940 20.13041 14.65034 1.000 42.53508 95 LEU A O 1
ATOM 1259 N N . ARG A 1 98 ? 9.42386 21.03316 12.78524 1.000 39.76102 96 ARG A N 1
ATOM 1260 C CA . ARG A 1 98 ? 10.71885 21.33395 13.41315 1.000 40.32433 96 ARG A CA 1
ATOM 1261 C C . ARG A 1 98 ? 10.57778 22.47431 14.43430 1.000 40.41797 96 ARG A C 1
ATOM 1262 O O . ARG A 1 98 ? 11.19134 22.43643 15.49880 1.000 39.10144 96 ARG A O 1
ATOM 1283 N N . PHE A 1 99 ? 9.70122 23.45559 14.16987 1.000 41.38784 97 PHE A N 1
ATOM 1284 C CA . PHE A 1 99 ? 9.41927 24.45515 15.19370 1.000 41.23119 97 PHE A CA 1
ATOM 1285 C C . PHE A 1 99 ? 9.05128 23.74364 16.51932 1.000 41.57656 97 PHE A C 1
ATOM 1286 O O . PHE A 1 99 ? 9.53474 24.07538 17.60468 1.000 40.08786 97 PHE A O 1
ATOM 1303 N N . GLU A 1 100 ? 8.14177 22.76858 16.44278 1.000 42.12686 98 GLU A N 1
ATOM 1304 C CA . GLU A 1 100 ? 7.59996 22.12876 17.64078 1.000 41.15487 98 GLU A CA 1
ATOM 1305 C C . GLU A 1 100 ? 8.62232 21.19579 18.27740 1.000 40.97956 98 GLU A C 1
ATOM 1306 O O . GLU A 1 100 ? 8.76615 21.17251 19.50519 1.000 39.56886 98 GLU A O 1
ATOM 1318 N N . ALA A 1 101 ? 9.33196 20.41069 17.45648 1.000 40.82638 99 ALA A N 1
ATOM 1319 C CA . ALA A 1 101 ? 10.41540 19.56605 17.96967 1.000 40.70590 99 ALA A CA 1
ATOM 1320 C C . ALA A 1 101 ? 11.45008 20.40444 18.72642 1.000 39.57795 99 ALA A C 1
ATOM 1321 O O . ALA A 1 101 ? 12.01097 19.98140 19.75337 1.000 39.31995 99 ALA A O 1
ATOM 1328 N N . THR A 1 102 ? 11.71185 21.60110 1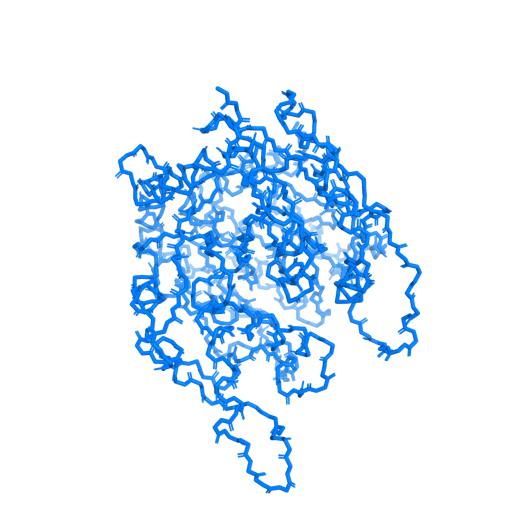8.23451 1.000 39.88235 100 THR A N 1
ATOM 1329 C CA . THR A 1 102 ? 12.68849 22.46578 18.89241 1.000 40.42564 100 THR A CA 1
ATOM 1330 C C . THR A 1 102 ? 12.11737 23.09319 20.15991 1.000 39.79490 100 THR A C 1
ATOM 1331 O O . THR A 1 102 ? 12.81874 23.23276 21.16667 1.000 38.44879 100 THR A O 1
ATOM 1342 N N . ARG A 1 103 ? 10.83949 23.44659 20.14022 1.000 40.30891 101 ARG A N 1
ATOM 1343 C CA . ARG A 1 103 ? 10.18811 24.00320 21.32917 1.000 41.93470 101 ARG A CA 1
ATOM 1344 C C . ARG A 1 103 ? 10.19597 23.04270 22.50533 1.000 43.55554 101 ARG A C 1
ATOM 1345 O O . ARG A 1 103 ? 10.45343 23.45198 23.64805 1.000 44.10787 101 ARG A O 1
ATOM 1366 N N . ARG A 1 104 ? 9.91712 21.76932 22.25452 1.000 44.26486 102 ARG A N 1
ATOM 1367 C CA . ARG A 1 104 ? 9.97737 20.75812 23.30640 1.000 45.50348 102 ARG A CA 1
ATOM 1368 C C . ARG A 1 104 ? 11.40156 20.41767 23.73469 1.000 44.75610 102 ARG A C 1
ATOM 1369 O O . ARG A 1 104 ? 11.56659 19.68376 24.69470 1.000 48.43871 102 ARG A O 1
ATOM 1390 N N . SER A 1 105 ? 12.42678 20.93015 23.09012 1.000 42.67056 103 SER A N 1
ATOM 1391 C CA . SER A 1 105 ? 13.80370 20.67400 23.53887 1.000 42.16129 103 SER A CA 1
ATOM 1392 C C . SER A 1 105 ? 14.33372 21.80569 24.40396 1.000 45.72147 103 SER A C 1
ATOM 1393 O O . SER A 1 105 ? 15.50196 21.77995 24.80670 1.000 42.73062 103 SER A O 1
ATOM 1401 N N . ALA A 1 106 ? 13.51345 22.81403 24.67464 1.000 51.56933 104 ALA A N 1
ATOM 1402 C CA . ALA A 1 106 ? 13.93832 23.99482 25.42237 1.000 57.54986 104 ALA A CA 1
ATOM 1403 C C . ALA A 1 106 ? 14.56962 23.68852 26.77881 1.000 61.74571 104 ALA A C 1
ATOM 1404 O O . ALA A 1 106 ? 15.41045 24.46919 27.23627 1.000 60.63500 104 ALA A O 1
ATOM 1411 N N . PRO A 1 107 ? 14.17952 22.60785 27.45799 1.000 66.03466 105 PRO A N 1
ATOM 1412 C CA . PRO A 1 107 ? 14.97789 22.11714 28.58767 1.000 68.21200 105 PRO A CA 1
ATOM 1413 C C . PRO A 1 107 ? 16.47695 22.28529 28.40962 1.000 67.38306 105 PRO A C 1
ATOM 1414 O O . PRO A 1 107 ? 17.13438 22.97832 29.20119 1.000 68.58498 105 PRO A O 1
ATOM 1425 N N . LEU A 1 108 ? 17.00937 21.64584 27.36545 1.000 65.24159 106 LEU A N 1
ATOM 1426 C CA . LEU A 1 108 ? 18.44667 21.62187 27.12871 1.000 63.93203 106 LEU A CA 1
ATOM 1427 C C . LEU A 1 108 ? 19.07145 23.00693 27.03809 1.000 61.93977 106 LEU A C 1
ATOM 1428 O O . LEU A 1 108 ? 20.29030 23.13154 27.16548 1.000 61.01196 106 LEU A O 1
ATOM 1444 N N . LEU A 1 109 ? 18.27293 24.04110 26.83291 1.000 61.94781 107 LEU A N 1
ATOM 1445 C CA . LEU A 1 109 ? 18.82170 25.37984 26.72264 1.000 61.55695 107 LEU A CA 1
ATOM 1446 C C . LEU A 1 109 ? 19.42071 25.87317 28.04322 1.000 57.73659 107 LEU A C 1
ATOM 1447 O O . LEU A 1 109 ? 20.31707 26.73143 28.02749 1.000 59.66161 107 LEU A O 1
ATOM 1463 N N . GLY A 1 110 ? 18.94343 25.35355 29.18370 1.000 50.54658 108 GLY A N 1
ATOM 1464 C CA . GLY A 1 110 ? 19.36706 25.82199 30.47664 1.000 46.42132 108 GLY A CA 1
ATOM 1465 C C . GLY A 1 110 ? 20.85822 25.59105 30.73874 1.000 47.62999 108 GLY A C 1
ATOM 1466 O O . GLY A 1 110 ? 21.61833 26.51510 31.04024 1.000 43.03083 108 GLY A O 1
ATOM 1470 N N . PRO A 1 111 ? 21.28139 24.33348 30.68971 1.000 53.65823 109 PRO A N 1
ATOM 1471 C CA . PRO A 1 111 ? 22.72951 24.05121 30.74784 1.000 58.39194 109 PRO A CA 1
ATOM 1472 C C . PRO A 1 111 ? 23.54714 24.87658 29.78268 1.000 60.26191 109 PRO A C 1
ATOM 1473 O O . PRO A 1 111 ? 24.48280 25.56400 30.19551 1.000 59.56074 109 PRO A O 1
ATOM 1484 N N . LEU A 1 112 ? 23.19313 24.84294 28.50153 1.000 64.67646 110 LEU A N 1
ATOM 1485 C CA . LEU A 1 112 ? 23.91410 25.61072 27.49897 1.000 65.56163 110 LEU A CA 1
ATOM 1486 C C . LEU A 1 112 ? 24.10789 27.05210 27.94052 1.000 62.50491 110 LEU A C 1
ATOM 1487 O O . LEU A 1 112 ? 25.18489 27.63043 27.74844 1.000 64.08975 110 LEU A O 1
ATOM 1503 N N . LEU A 1 113 ? 23.06726 27.65833 28.51750 1.000 55.50401 111 LEU A N 1
ATOM 1504 C CA . LEU A 1 113 ? 23.13737 29.07838 28.85145 1.000 51.27403 111 LEU A CA 1
ATOM 1505 C C . LEU A 1 113 ? 24.08506 29.34047 30.01450 1.000 51.58577 111 LEU A C 1
ATOM 1506 O O . LEU A 1 113 ? 24.78979 30.35980 30.03352 1.000 49.79452 111 LEU A O 1
ATOM 1522 N N . ASP A 1 114 ? 24.06090 28.47295 31.02334 1.000 54.28518 112 ASP A N 1
ATOM 1523 C CA . ASP A 1 114 ? 24.99658 28.61264 32.13197 1.000 57.15747 112 ASP A CA 1
ATOM 1524 C C . ASP A 1 114 ? 26.43398 28.55815 31.62288 1.000 58.15622 112 ASP A C 1
ATOM 1525 O O . ASP A 1 114 ? 27.26943 29.39225 31.99914 1.000 57.51700 112 ASP A O 1
ATOM 1534 N N . ALA A 1 115 ? 26.72373 27.60100 30.72434 1.000 59.22674 113 ALA A N 1
ATOM 1535 C CA . ALA A 1 115 ? 28.07959 27.43606 30.20219 1.000 58.79048 113 ALA A CA 1
ATOM 1536 C C . ALA A 1 115 ? 28.51809 28.63968 29.38265 1.000 57.94295 113 ALA A C 1
ATOM 1537 O O . ALA A 1 115 ? 29.70540 28.97466 29.35042 1.000 59.46477 113 ALA A O 1
ATOM 1544 N N . ALA A 1 116 ? 27.58372 29.31070 28.71665 1.000 54.88479 114 ALA A N 1
ATOM 1545 C CA . ALA A 1 116 ? 27.94329 30.40703 27.82755 1.000 52.62143 114 ALA A CA 1
ATOM 1546 C C . ALA A 1 116 ? 28.11025 31.73935 28.54079 1.000 53.31975 114 ALA A C 1
ATOM 1547 O O . ALA A 1 116 ? 28.57645 32.69410 27.91028 1.000 52.23147 114 ALA A O 1
ATOM 1554 N N . GLU A 1 117 ? 27.72765 31.84206 29.81071 1.000 53.97187 115 GLU A N 1
ATOM 1555 C CA . GLU A 1 117 ? 27.90326 33.08062 30.57412 1.000 58.05567 115 GLU A CA 1
ATOM 1556 C C . GLU A 1 117 ? 27.34743 34.26335 29.78666 1.000 56.30071 115 GLU A C 1
ATOM 1557 O O . GLU A 1 117 ? 27.97708 35.32587 29.64964 1.000 56.81180 115 GLU A O 1
ATOM 1569 N N . ALA A 1 118 ? 26.14211 34.06565 29.26305 1.000 54.60390 116 ALA A N 1
ATOM 1570 C CA . ALA A 1 118 ? 25.58880 34.98116 28.28349 1.000 51.60715 116 ALA A CA 1
ATOM 1571 C C . ALA A 1 118 ? 25.32462 36.32923 28.92290 1.000 49.27028 116 ALA A C 1
ATOM 1572 O O . ALA A 1 118 ? 24.92858 36.40538 30.08643 1.000 49.46352 116 ALA A O 1
ATOM 1579 N N . SER A 1 119 ? 25.56635 37.39714 28.16040 1.000 46.97187 117 SER A N 1
ATOM 1580 C CA . SER A 1 119 ? 25.05776 38.69865 28.57287 1.000 45.87012 117 SER A CA 1
ATOM 1581 C C . SER A 1 119 ? 23.55304 38.80637 28.32802 1.000 44.27271 117 SER A C 1
ATOM 1582 O O . SER A 1 119 ? 22.86429 39.57185 29.00972 1.000 43.38743 117 SER A O 1
ATOM 1590 N N . ALA A 1 120 ? 23.04662 38.06841 27.34410 1.000 44.00202 118 ALA A N 1
ATOM 1591 C CA . ALA A 1 120 ? 21.65204 38.14436 26.95267 1.000 43.82849 118 ALA A CA 1
ATOM 1592 C C . ALA A 1 120 ? 21.36103 36.98107 26.02315 1.000 43.52014 118 ALA A C 1
ATOM 1593 O O . ALA A 1 120 ? 22.27714 36.43177 25.39249 1.000 42.74311 118 ALA A O 1
ATOM 1600 N N . LEU A 1 121 ? 20.08185 36.58204 25.99091 1.000 43.74440 119 LEU A N 1
ATOM 1601 C CA . LEU A 1 121 ? 19.56460 35.62208 25.03019 1.000 42.57793 119 LEU A CA 1
ATOM 1602 C C . LEU A 1 121 ? 18.68962 36.38224 24.05173 1.000 41.48199 119 LEU A C 1
ATOM 1603 O O . LEU A 1 121 ? 17.85297 37.17802 24.47456 1.000 43.12858 119 LEU A O 1
ATOM 1619 N N . VAL A 1 122 ? 18.88528 36.15007 22.76065 1.000 38.27188 120 VAL A N 1
ATOM 1620 C CA . VAL A 1 122 ? 17.96567 36.61586 21.73939 1.000 35.68914 120 VAL A CA 1
ATOM 1621 C C . VAL A 1 122 ? 17.34722 35.37520 21.12199 1.000 35.34431 120 VAL A C 1
ATOM 1622 O O . VAL A 1 122 ? 18.02651 34.61245 20.39481 1.000 34.07662 120 VAL A O 1
ATOM 1635 N N . THR A 1 123 ? 16.03508 35.21729 21.36377 1.000 36.17643 121 THR A N 1
ATOM 1636 C CA . THR A 1 123 ? 15.29883 34.05929 20.90078 1.000 37.65477 121 THR A CA 1
ATOM 1637 C C . THR A 1 123 ? 14.36444 34.39214 19.73613 1.000 38.49365 121 THR A C 1
ATOM 1638 O O . THR A 1 123 ? 13.74895 35.46436 19.68741 1.000 37.79387 121 THR A O 1
ATOM 1649 N N . ASP A 1 124 ? 14.26271 33.46190 18.80210 1.000 40.46399 122 ASP A N 1
ATOM 1650 C CA . ASP A 1 124 ? 13.28795 33.55256 17.73179 1.000 41.93855 122 ASP A CA 1
ATOM 1651 C C . ASP A 1 124 ? 11.90283 33.70572 18.33997 1.000 40.52741 122 ASP A C 1
ATOM 1652 O O . ASP A 1 124 ? 11.60860 33.07197 19.33350 1.000 41.39681 122 ASP A O 1
ATOM 1661 N N . ILE A 1 125 ? 11.06460 34.55145 17.75992 1.000 38.09453 123 ILE A N 1
ATOM 1662 C CA . ILE A 1 125 ? 9.67120 34.62440 18.21686 1.000 38.13654 123 ILE A CA 1
ATOM 1663 C C . ILE A 1 125 ? 9.09866 33.21180 18.33306 1.000 38.46813 123 ILE A C 1
ATOM 1664 O O . ILE A 1 125 ? 8.49415 32.84514 19.33843 1.000 40.22405 123 ILE A O 1
ATOM 1680 N N . VAL A 1 126 ? 9.31331 32.39147 17.30786 1.000 37.24299 124 VAL A N 1
ATOM 1681 C CA . VAL A 1 126 ? 8.84234 31.01610 17.29214 1.000 37.60729 124 VAL A CA 1
ATOM 1682 C C . VAL A 1 126 ? 9.09212 30.26858 18.60317 1.000 37.78550 124 VAL A C 1
ATOM 1683 O O . VAL A 1 126 ? 8.28933 29.41684 19.02517 1.000 38.00812 124 VAL A O 1
ATOM 1696 N N . LEU A 1 127 ? 10.20267 30.54939 19.26276 1.000 37.92030 125 LEU A N 1
ATOM 1697 C CA . LEU A 1 127 ? 10.58145 29.80930 20.45659 1.000 37.26239 125 LEU A CA 1
ATOM 1698 C C . LEU A 1 127 ? 10.38640 30.60278 21.74019 1.000 36.12418 125 LEU A C 1
ATOM 1699 O O . LEU A 1 127 ? 10.77933 30.13064 22.81179 1.000 36.76414 125 LEU A O 1
ATOM 1715 N N . ALA A 1 128 ? 9.81269 31.79843 21.66206 1.000 37.30643 126 ALA A N 1
ATOM 1716 C CA . ALA A 1 128 ? 9.84790 32.70387 22.81932 1.000 38.51413 126 ALA A CA 1
ATOM 1717 C C . ALA A 1 128 ? 9.15063 32.13725 24.06286 1.000 39.90690 126 ALA A C 1
ATOM 1718 O O . ALA A 1 128 ? 9.67078 32.27998 25.18119 1.000 41.91677 126 ALA A O 1
ATOM 1725 N N . SER A 1 129 ? 8.00582 31.46648 23.91543 1.000 39.49453 127 SER A N 1
ATOM 1726 C CA . SER A 1 129 ? 7.26658 31.13574 25.14115 1.000 40.69266 127 SER A CA 1
ATOM 1727 C C . SER A 1 129 ? 7.98879 30.06071 25.96095 1.000 41.31210 127 SER A C 1
ATOM 1728 O O . SER A 1 129 ? 7.71044 29.89215 27.16392 1.000 41.80231 127 SER A O 1
ATOM 1736 N N . VAL A 1 130 ? 8.79488 29.23242 25.30607 1.000 41.29273 128 VAL A N 1
ATOM 1737 C CA . VAL A 1 130 ? 9.58027 28.21323 26.00266 1.000 42.78962 128 VAL A CA 1
ATOM 1738 C C . VAL A 1 130 ? 10.99848 28.69103 26.35016 1.000 42.37229 128 VAL A C 1
ATOM 1739 O O . VAL A 1 130 ? 11.62848 28.12183 27.25928 1.000 42.52929 128 VAL A O 1
ATOM 1752 N N . ALA A 1 131 ? 11.53369 29.69380 25.63391 1.000 40.69376 129 ALA A N 1
ATOM 1753 C CA . ALA A 1 131 ? 12.88270 30.16148 25.95264 1.000 39.02682 129 ALA A CA 1
ATOM 1754 C C . ALA A 1 131 ? 12.85096 31.12134 27.14029 1.000 40.58722 129 ALA A C 1
ATOM 1755 O O . ALA A 1 131 ? 13.76522 31.11450 27.97978 1.000 41.29986 129 ALA A O 1
ATOM 1762 N N . LEU A 1 132 ? 11.82011 31.97112 27.21484 1.000 41.47486 130 LEU A N 1
ATOM 1763 C CA . LEU A 1 132 ? 11.78414 32.98089 28.27123 1.000 42.79855 130 LEU A CA 1
ATOM 1764 C C . LEU A 1 132 ? 11.83103 32.36169 29.66562 1.000 43.03827 130 LEU A C 1
ATOM 1765 O O . LEU A 1 132 ? 12.66557 32.79496 30.47642 1.000 43.42910 130 LEU A O 1
ATOM 1781 N N . PRO A 1 133 ? 11.04089 31.33051 29.99394 1.000 43.94615 131 PRO A N 1
ATOM 1782 C CA . PRO A 1 133 ? 11.17035 30.73338 31.34038 1.000 44.50394 131 PRO A CA 1
ATOM 1783 C C . PRO A 1 133 ? 12.56665 30.23074 31.63300 1.000 44.06838 131 PRO A C 1
ATOM 1784 O O . PRO A 1 133 ? 13.02704 30.42484 32.75821 1.000 43.28254 131 PRO A O 1
ATOM 1795 N N . VAL A 1 134 ? 13.21459 29.55835 30.66863 1.000 43.35960 132 VAL A N 1
ATOM 1796 C CA . VAL A 1 134 ? 14.57373 29.05025 30.86615 1.000 45.02596 132 VAL A CA 1
ATOM 1797 C C . VAL A 1 134 ? 15.54933 30.19982 31.14042 1.000 45.05415 132 VAL A C 1
ATOM 1798 O O . VAL A 1 134 ? 16.39404 30.12506 32.05790 1.000 45.51089 132 VAL A O 1
ATOM 1811 N N . ALA A 1 135 ? 15.45874 31.27793 30.34115 1.000 43.78178 133 ALA A N 1
ATOM 1812 C CA . ALA A 1 135 ? 16.28990 32.45451 30.60465 1.000 43.45183 133 ALA A CA 1
ATOM 1813 C C . ALA A 1 135 ? 16.08474 33.00432 32.03602 1.000 43.73870 133 ALA A C 1
ATOM 1814 O O . ALA A 1 135 ? 17.04501 33.38676 32.73200 1.000 43.26468 133 ALA A O 1
ATOM 1821 N N . ARG A 1 136 ? 14.84352 33.06725 32.48198 1.000 43.39397 134 ARG A N 1
ATOM 1822 C CA . ARG A 1 136 ? 14.55602 33.68081 33.77510 1.000 44.93585 134 ARG A CA 1
ATOM 1823 C C . ARG A 1 136 ? 15.15783 32.89296 34.93876 1.000 47.60934 134 ARG A C 1
ATOM 1824 O O . ARG A 1 136 ? 15.72670 33.49050 35.87729 1.000 46.26150 134 ARG A O 1
ATOM 1845 N N . GLU A 1 137 ? 15.07221 31.55993 34.88798 1.000 49.63704 135 GLU A N 1
ATOM 1846 C CA . GLU A 1 137 ? 15.66068 30.77766 35.95873 1.000 53.00485 135 GLU A CA 1
ATOM 1847 C C . GLU A 1 137 ? 17.18040 30.69422 35.87975 1.000 50.42115 135 GLU A C 1
ATOM 1848 O O . GLU A 1 137 ? 17.80699 30.36416 36.87780 1.000 50.79657 135 GLU A O 1
ATOM 1860 N N . ARG A 1 138 ? 17.79198 31.00787 34.74578 1.000 48.26622 136 ARG A N 1
ATOM 1861 C CA . ARG A 1 138 ? 19.25584 31.06528 34.64144 1.000 48.20961 136 ARG A CA 1
ATOM 1862 C C . ARG A 1 138 ? 19.79562 32.48285 34.78517 1.000 48.15463 136 ARG A C 1
ATOM 1863 O O . ARG A 1 138 ? 20.99616 32.69337 34.66170 1.000 46.06825 136 ARG A O 1
ATOM 1884 N N . GLY A 1 139 ? 18.92191 33.45384 35.00909 1.000 51.13630 137 GLY A N 1
ATOM 1885 C CA . GLY A 1 139 ? 19.32453 34.81267 35.28709 1.000 52.34430 137 GLY A CA 1
ATOM 1886 C C . GLY A 1 139 ? 19.83197 35.59345 34.10554 1.000 51.22285 137 GLY A C 1
ATOM 1887 O O . GLY A 1 139 ? 20.63641 36.51791 34.28653 1.000 52.93270 137 GLY A O 1
ATOM 1891 N N . VAL A 1 140 ? 19.38731 35.26248 32.90313 1.000 46.18716 138 VAL A N 1
ATOM 1892 C CA . VAL A 1 140 ? 19.87863 35.86920 31.66630 1.000 42.39190 138 VAL A CA 1
ATOM 1893 C C . VAL A 1 140 ? 18.77408 36.73242 31.05591 1.000 41.00396 138 VAL A C 1
ATOM 1894 O O . VAL A 1 140 ? 17.63348 36.25414 30.89825 1.000 40.59058 138 VAL A O 1
ATOM 1907 N N . PRO A 1 141 ? 19.05550 37.98117 30.67789 1.000 38.20621 139 PRO A N 1
ATOM 1908 C CA . PRO A 1 141 ? 18.03167 38.77316 29.97117 1.000 37.02641 139 PRO A CA 1
ATOM 1909 C C . PRO A 1 141 ? 17.61536 38.06963 28.69766 1.000 37.53731 139 PRO A C 1
ATOM 1910 O O . PRO A 1 141 ? 18.42126 37.43566 28.04456 1.000 37.02896 139 PRO A O 1
ATOM 1921 N N . CYS A 1 142 ? 16.35243 38.17956 28.33464 1.000 40.19495 140 CYS A N 1
ATOM 1922 C CA . CYS A 1 142 ? 15.79049 37.43344 27.22450 1.000 40.38988 140 CYS A CA 1
ATOM 1923 C C . CYS A 1 142 ? 15.07147 38.42002 26.31544 1.000 39.98556 140 CYS A C 1
ATOM 1924 O O . CYS A 1 142 ? 14.06482 39.04880 26.69886 1.000 39.94386 140 CYS A O 1
ATOM 1932 N N . TYR A 1 143 ? 15.62073 38.56422 25.12240 1.000 38.85462 141 TYR A N 1
ATOM 1933 C CA . TYR A 1 143 ? 15.08710 39.40732 24.06875 1.000 38.08399 141 TYR A CA 1
ATOM 1934 C C . TYR A 1 143 ? 14.58624 38.50875 22.94592 1.000 36.58387 141 TYR A C 1
ATOM 1935 O O . TYR A 1 143 ? 15.12003 37.40017 22.74912 1.000 35.80013 141 TYR A O 1
ATOM 1953 N N . VAL A 1 144 ? 13.56735 38.99833 22.20870 1.000 34.21057 142 VAL A N 1
ATOM 1954 C CA . VAL A 1 144 ? 12.96390 38.28972 21.07693 1.000 33.68386 142 VAL A CA 1
ATOM 1955 C C . VAL A 1 144 ? 13.34719 39.00842 19.77898 1.000 33.85665 142 VAL A C 1
ATOM 1956 O O . VAL A 1 144 ? 13.25943 40.24039 19.68359 1.000 34.41532 142 VAL A O 1
ATOM 1969 N N . LEU A 1 145 ? 13.81221 38.25752 18.80134 1.000 34.22011 143 LEU A N 1
ATOM 1970 C CA . LEU A 1 145 ? 13.92250 38.74229 17.42538 1.000 34.57592 143 LEU A CA 1
ATOM 1971 C C . LEU A 1 145 ? 12.67178 38.27777 16.67755 1.000 35.76352 143 LEU A C 1
ATOM 1972 O O . LEU A 1 145 ? 12.49026 37.06752 16.44120 1.000 35.31712 143 LEU A O 1
ATOM 1988 N N . PHE A 1 146 ? 11.75693 39.21046 16.43203 1.000 36.52913 144 PHE A N 1
ATOM 1989 C CA . PHE A 1 146 ? 10.61155 38.93681 15.57367 1.000 36.56371 144 PHE A CA 1
ATOM 1990 C C . PHE A 1 146 ? 11.08290 38.94695 14.11702 1.000 36.44113 144 PHE A C 1
ATOM 1991 O O . PHE A 1 146 ? 11.71373 39.92767 13.68052 1.000 37.69644 144 PHE A O 1
ATOM 2008 N N . THR A 1 147 ? 10.76003 37.88252 13.36174 1.000 33.72305 145 THR A N 1
ATOM 2009 C CA . THR A 1 147 ? 11.37702 37.71340 12.06289 1.000 35.56393 145 THR A CA 1
ATOM 2010 C C . THR A 1 147 ? 10.58525 38.31260 10.90973 1.000 36.87041 145 THR A C 1
ATOM 2011 O O . THR A 1 147 ? 11.08601 38.28451 9.76221 1.000 36.26570 145 THR A O 1
ATOM 2022 N N . SER A 1 148 ? 9.38478 38.85785 11.16569 1.000 38.09990 146 SER A N 1
ATOM 2023 C CA . SER A 1 148 ? 8.58667 39.44265 10.10057 1.000 38.34989 146 SER A CA 1
ATOM 2024 C C . SER A 1 148 ? 8.38760 40.93930 10.34596 1.000 37.36322 146 SER A C 1
ATOM 2025 O O . SER A 1 148 ? 9.14224 41.55374 11.11270 1.000 36.69102 146 SER A O 1
ATOM 2033 N N . SER A 1 149 ? 7.35275 41.52730 9.72693 1.000 37.08316 147 SER A N 1
ATOM 2034 C CA . SER A 1 149 ? 7.19013 42.97444 9.75038 1.000 35.25037 147 SER A CA 1
ATOM 2035 C C . SER A 1 149 ? 6.68192 43.45159 11.09687 1.000 34.38530 147 SER A C 1
ATOM 2036 O O . SER A 1 149 ? 6.14050 42.67597 11.90312 1.000 34.05549 147 SER A O 1
ATOM 2044 N N . ALA A 1 150 ? 6.83761 44.75981 11.32481 1.000 33.20753 148 ALA A N 1
ATOM 2045 C CA . ALA A 1 150 ? 6.22932 45.36755 12.51293 1.000 33.43354 148 ALA A CA 1
ATOM 2046 C C . ALA A 1 150 ? 4.68741 45.24264 12.49931 1.000 33.72433 148 ALA A C 1
ATOM 2047 O O . ALA A 1 150 ? 4.03947 45.04744 13.54709 1.000 34.18267 148 ALA A O 1
ATOM 2054 N N . ALA A 1 151 ? 4.07620 45.36401 11.33200 1.000 33.09416 149 ALA A N 1
ATOM 2055 C CA . ALA A 1 151 ? 2.63803 45.09978 11.25486 1.000 34.45884 149 ALA A CA 1
ATOM 2056 C C . ALA A 1 151 ? 2.30683 43.70186 11.77840 1.000 36.55930 149 ALA A C 1
ATOM 2057 O O . ALA A 1 151 ? 1.37752 43.52283 12.56846 1.000 36.31796 149 ALA A O 1
ATOM 2064 N N . MET A 1 152 ? 3.07076 42.69749 11.36490 1.000 39.89273 150 MET A N 1
ATOM 2065 C CA . MET A 1 152 ? 2.82555 41.35125 11.86906 1.000 42.14371 150 MET A CA 1
ATOM 2066 C C . MET A 1 152 ? 3.21981 41.19381 13.33382 1.000 42.70001 150 MET A C 1
ATOM 2067 O O . MET A 1 152 ? 2.69741 40.29408 13.99820 1.000 43.91805 150 MET A O 1
ATOM 2081 N N . LEU A 1 153 ? 4.20602 41.96061 13.82489 1.000 41.40764 151 LEU A N 1
ATOM 2082 C CA . LEU A 1 153 ? 4.46013 41.93024 15.26297 1.000 41.45604 151 LEU A CA 1
ATOM 2083 C C . LEU A 1 153 ? 3.23654 42.45967 16.01158 1.000 40.36369 151 LEU A C 1
ATOM 2084 O O . LEU A 1 153 ? 2.79681 41.88587 17.01154 1.000 39.89488 151 LEU A O 1
ATOM 2100 N N . SER A 1 154 ? 2.67571 43.56871 15.52978 1.000 40.54967 152 SER A N 1
ATOM 2101 C CA . SER A 1 154 ? 1.48297 44.15016 16.14537 1.000 40.70254 152 SER A CA 1
ATOM 2102 C C . SER A 1 154 ? 0.30302 43.17185 16.10543 1.000 39.94199 152 SER A C 1
ATOM 2103 O O . SER A 1 154 ? -0.42278 43.03919 17.08761 1.000 38.75838 152 SER A O 1
ATOM 2111 N N . LEU A 1 155 ? 0.15200 42.40633 15.02249 1.000 38.51747 153 LEU A N 1
ATOM 2112 C CA . LEU A 1 155 ? -0.84592 41.33942 15.01650 1.000 37.66426 153 LEU A CA 1
ATOM 2113 C C . LEU A 1 155 ? -0.52944 40.25195 16.03939 1.000 37.73402 153 LEU A C 1
ATOM 2114 O O . LEU A 1 155 ? -1.40440 39.80231 16.77382 1.000 37.49555 153 LEU A O 1
ATOM 2130 N N . CYS A 1 156 ? 0.69441 39.74963 16.04474 1.000 38.71532 154 CYS A N 1
ATOM 2131 C CA . CYS A 1 156 ? 1.06771 38.71871 17.01092 1.000 39.80438 154 CYS A CA 1
ATOM 2132 C C . CYS A 1 156 ? 0.80293 39.17105 18.44396 1.000 39.26198 154 CYS A C 1
ATOM 2133 O O . CYS A 1 156 ? 0.27012 38.40454 19.27597 1.000 39.50693 154 CYS A O 1
ATOM 2141 N N . ALA A 1 157 ? 1.12077 40.43426 18.74168 1.000 38.49524 155 ALA A N 1
ATOM 2142 C CA . ALA A 1 157 ? 0.94929 40.93741 20.11353 1.000 38.19512 155 ALA A CA 1
ATOM 2143 C C . ALA A 1 157 ? -0.51726 41.10865 20.49755 1.000 39.15753 155 ALA A C 1
ATOM 2144 O O . ALA A 1 157 ? -0.89497 40.90806 21.66681 1.000 39.90022 155 ALA A O 1
ATOM 2151 N N . TYR A 1 158 ? -1.35106 41.50686 19.55174 1.000 37.40595 156 TYR A N 1
ATOM 2152 C CA . TYR A 1 158 ? -2.78218 41.73528 19.85117 1.000 38.83919 156 TYR A CA 1
ATOM 2153 C C . TYR A 1 158 ? -3.64661 40.47934 19.73456 1.000 39.59829 156 TYR A C 1
ATOM 2154 O O . TYR A 1 158 ? -4.69249 40.40509 20.37712 1.000 39.10808 156 TYR A O 1
ATOM 2172 N N . PHE A 1 159 ? -3.22965 39.48760 18.94610 1.000 41.17440 157 PHE A N 1
ATOM 2173 C CA . PHE A 1 159 ? -4.08996 38.33973 18.67063 1.000 42.77727 157 PHE A CA 1
ATOM 2174 C C . PHE A 1 159 ? -4.58369 37.59802 19.92362 1.000 42.27949 157 PHE A C 1
ATOM 2175 O O . PHE A 1 159 ? -5.72759 37.09977 19.90347 1.000 44.05105 157 PHE A O 1
ATOM 2192 N N . PRO A 1 160 ? -3.80877 37.47568 21.00542 1.000 40.13279 158 PRO A N 1
ATOM 2193 C CA . PRO A 1 160 ? -4.36811 36.85133 22.22657 1.000 39.41781 158 PRO A CA 1
ATOM 2194 C C . PRO A 1 160 ? -5.50547 37.65842 22.83374 1.000 40.74924 158 PRO A C 1
ATOM 2195 O O . PRO A 1 160 ? -6.50145 37.06754 23.27838 1.000 41.13347 158 PRO A O 1
ATOM 2206 N N . ALA A 1 161 ? -5.37990 38.99320 22.89404 1.000 40.99809 159 ALA A N 1
ATOM 2207 C CA . ALA A 1 161 ? -6.48150 39.78978 23.42391 1.000 42.71851 159 ALA A CA 1
ATOM 2208 C C . ALA A 1 161 ? -7.69656 39.67924 22.49743 1.000 43.19806 159 ALA A C 1
ATOM 2209 O O . ALA A 1 161 ? -8.82508 39.50707 22.95790 1.000 42.72625 159 ALA A O 1
ATOM 2216 N N . TYR A 1 162 ? -7.46311 39.69463 21.17509 1.000 43.94613 160 TYR A N 1
ATOM 2217 C CA . TYR A 1 162 ? -8.54083 39.47670 20.21054 1.000 44.38500 160 TYR A CA 1
ATOM 2218 C C . TYR A 1 162 ? -9.28911 38.17912 20.47657 1.000 44.78467 160 TYR A C 1
ATOM 2219 O O . TYR A 1 162 ? -10.52353 38.16569 20.53165 1.000 45.19230 160 TYR A O 1
ATOM 2237 N N . LEU A 1 163 ? -8.55668 37.07251 20.56535 1.000 44.18749 161 LEU A N 1
ATOM 2238 C CA . LEU A 1 163 ? -9.16321 35.78290 20.83134 1.000 46.35115 161 LEU A CA 1
ATOM 2239 C C . LEU A 1 163 ? -9.87859 35.78457 22.17888 1.000 47.98821 161 LEU A C 1
ATOM 2240 O O . LEU A 1 163 ? -11.02274 35.29247 22.26835 1.000 49.84717 161 LEU A O 1
ATOM 2256 N N . ASP A 1 164 ? -9.27408 36.41633 23.21162 1.000 47.02564 162 ASP A N 1
ATOM 2257 C CA . ASP A 1 164 ? -9.92414 36.46026 24.52396 1.000 48.23774 162 ASP A CA 1
ATOM 2258 C C . ASP A 1 164 ? -11.26835 37.20599 24.45117 1.000 48.75234 162 ASP A C 1
ATOM 2259 O O . ASP A 1 164 ? -12.27400 36.72038 24.95850 1.000 49.84918 162 ASP A O 1
ATOM 2268 N N . ALA A 1 165 ? -11.28175 38.41867 23.86116 1.000 46.75307 163 ALA A N 1
ATOM 2269 C CA . ALA A 1 165 ? -12.47802 39.23696 23.81337 1.000 47.85202 163 ALA A CA 1
ATOM 2270 C C . ALA A 1 165 ? -13.58317 38.53317 23.05485 1.000 49.87672 163 ALA A C 1
ATOM 2271 O O . ALA A 1 165 ? -14.76278 38.69312 23.38433 1.000 50.57536 163 ALA A O 1
ATOM 2278 N N . HIS A 1 166 ? -13.22332 37.74813 22.04898 1.000 51.08695 164 HIS A N 1
ATOM 2279 C CA . HIS A 1 166 ? -14.19892 36.98181 21.30913 1.000 52.92463 164 HIS A CA 1
ATOM 2280 C C . HIS A 1 166 ? -14.43116 35.60271 21.90322 1.000 55.77732 164 HIS A C 1
ATOM 2281 O O . HIS A 1 166 ? -15.03181 34.74969 21.23468 1.000 61.28135 164 HIS A O 1
ATOM 2295 N N . ALA A 1 167 ? -13.99035 35.34840 23.12348 1.000 53.70887 165 ALA A N 1
ATOM 2296 C CA . ALA A 1 167 ? -14.33282 34.10154 23.79016 1.000 54.90658 165 ALA A CA 1
ATOM 2297 C C . ALA A 1 167 ? -15.60211 34.34538 24.61326 1.000 59.40838 165 ALA A C 1
ATOM 2298 O O . ALA A 1 167 ? -15.70921 35.32317 25.36562 1.000 58.14757 165 ALA A O 1
ATOM 2305 N N . ALA A 1 168 ? -16.57127 33.48125 24.44668 1.000 67.56826 166 ALA A N 1
ATOM 2306 C CA . ALA A 1 168 ? -17.85393 33.60503 25.11908 1.000 74.15656 166 ALA A CA 1
ATOM 2307 C C . ALA A 1 168 ? -18.06294 32.30704 25.86300 1.000 79.01563 166 ALA A C 1
ATOM 2308 O O . ALA A 1 168 ? -17.84255 31.22990 25.29896 1.000 79.67259 166 ALA A O 1
ATOM 2315 N N . ALA A 1 169 ? -18.41774 32.41377 27.13624 1.000 82.45590 167 ALA A N 1
ATOM 2316 C CA . ALA A 1 169 ? -18.79115 31.24972 27.92707 1.000 86.82403 167 ALA A CA 1
ATOM 2317 C C . ALA A 1 169 ? -19.42681 30.17538 27.05937 1.000 92.81320 167 ALA A C 1
ATOM 2318 O O . ALA A 1 169 ? -20.27189 30.47399 26.21236 1.000 90.81814 167 ALA A O 1
ATOM 2325 N N . GLY A 1 170 ? -19.00246 28.93398 27.24045 1.000 100.82252 168 GLY A N 1
ATOM 2326 C CA . GLY A 1 170 ? -19.51824 27.84143 26.45399 1.000 108.28820 168 GLY A CA 1
ATOM 2327 C C . GLY A 1 170 ? -18.72548 27.49453 25.21597 1.000 112.50158 168 GLY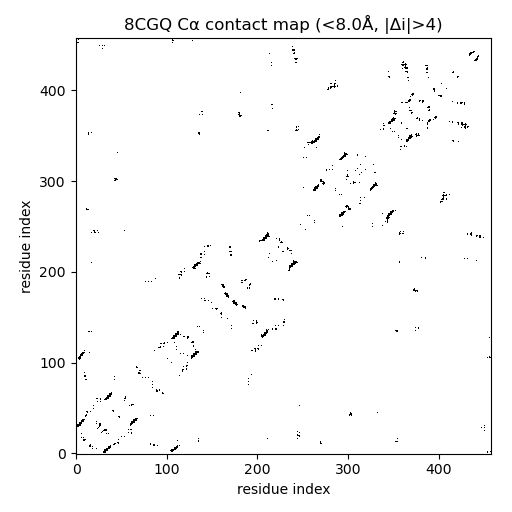 A C 1
ATOM 2328 O O . GLY A 1 170 ? -19.23864 26.73982 24.37513 1.000 113.64348 168 GLY A O 1
ATOM 2332 N N . SER A 1 171 ? -17.49874 28.02247 25.07200 1.000 114.64833 169 SER A N 1
ATOM 2333 C CA . SER A 1 171 ? -16.63977 27.68916 23.94130 1.000 116.49059 169 SER A CA 1
ATOM 2334 C C . SER A 1 171 ? -15.35595 28.51463 23.91597 1.000 116.66140 169 SER A C 1
ATOM 2335 O O . SER A 1 171 ? -15.23215 29.51259 24.63305 1.000 115.08241 169 SER A O 1
ATOM 2343 N N . VAL A 1 172 ? -14.39877 28.08878 23.09020 1.000 117.10836 170 VAL A N 1
ATOM 2344 C CA . VAL A 1 172 ? -13.25313 28.89385 22.67067 1.000 115.59771 170 VAL A CA 1
ATOM 2345 C C . VAL A 1 172 ? -13.43226 29.15720 21.17763 1.000 111.98790 170 VAL A C 1
ATOM 2346 O O . VAL A 1 172 ? -13.45038 28.21590 20.37375 1.000 113.27101 170 VAL A O 1
ATOM 2359 N N . GLY A 1 173 ? -13.56601 30.42597 20.80216 1.000 107.05046 171 GLY A N 1
ATOM 2360 C CA . GLY A 1 173 ? -13.97526 30.77481 19.45023 1.000 101.51896 171 GLY A CA 1
ATOM 2361 C C . GLY A 1 173 ? -13.08576 30.28498 18.31875 1.000 94.37237 171 GLY A C 1
ATOM 2362 O O . GLY A 1 173 ? -11.85584 30.42038 18.37574 1.000 95.98556 171 GLY A O 1
ATOM 2366 N N . VAL A 1 174 ? -13.71085 29.73856 17.26651 1.000 84.54082 172 VAL A N 1
ATOM 2367 C CA . VAL A 1 174 ? -13.02646 29.25894 16.06635 1.000 75.81167 172 VAL A CA 1
ATOM 2368 C C . VAL A 1 174 ? -13.25659 30.25963 14.93109 1.000 71.93064 172 VAL A C 1
ATOM 2369 O O . VAL A 1 174 ? -14.35489 30.80893 14.78776 1.000 70.34403 172 VAL A O 1
ATOM 2382 N N . GLY A 1 175 ? -12.22295 30.50033 14.11798 1.000 68.79516 173 GLY A N 1
ATOM 2383 C CA . GLY A 1 175 ? -12.27896 31.45683 13.02668 1.000 64.94988 173 GLY A CA 1
ATOM 2384 C C . GLY A 1 175 ? -11.66100 32.80698 13.39344 1.000 58.39234 173 GLY A C 1
ATOM 2385 O O . GLY A 1 175 ? -11.43996 33.14098 14.56772 1.000 60.75102 173 GLY A O 1
ATOM 2389 N N . VAL A 1 176 ? -11.31574 33.57163 12.35987 1.000 49.99145 174 VAL A N 1
ATOM 2390 C CA . VAL A 1 176 ? -10.81972 34.92818 12.53269 1.000 43.23250 174 VAL A CA 1
ATOM 2391 C C . VAL A 1 176 ? -11.50604 35.81869 11.50691 1.000 43.74223 174 VAL A C 1
ATOM 2392 O O . VAL A 1 176 ? -11.64056 35.43466 10.34304 1.000 41.46389 174 VAL A O 1
ATOM 2405 N N . GLY A 1 177 ? -11.90835 37.02565 11.91968 1.000 45.84131 175 GLY A N 1
ATOM 2406 C CA . GLY A 1 177 ? -12.46345 37.99820 10.97437 1.000 46.94827 175 GLY A CA 1
ATOM 2407 C C . GLY A 1 177 ? -11.52978 39.19249 10.75415 1.000 45.67260 175 GLY A C 1
ATOM 2408 O O . GLY A 1 177 ? -10.30155 39.05410 10.82153 1.000 43.94778 175 GLY A O 1
ATOM 2412 N N . ASN A 1 178 ? -12.10119 40.36875 10.49378 1.000 44.61438 176 ASN A N 1
ATOM 2413 C CA . ASN A 1 178 ? -11.32307 41.59785 10.46829 1.000 43.32395 176 ASN A CA 1
ATOM 2414 C C . ASN A 1 178 ? -10.70832 41.85831 11.85024 1.000 42.84579 176 ASN A C 1
ATOM 2415 O O . ASN A 1 178 ? -11.38159 41.75467 12.88502 1.000 42.26019 176 ASN A O 1
ATOM 2426 N N . VAL A 1 179 ? -9.42543 42.20266 11.86965 1.000 44.08276 177 VAL A N 1
ATOM 2427 C CA . VAL A 1 179 ? -8.70374 42.44391 13.12633 1.000 44.14208 177 VAL A CA 1
ATOM 2428 C C . VAL A 1 179 ? -8.31377 43.92039 13.16648 1.000 45.29238 177 VAL A C 1
ATOM 2429 O O . VAL A 1 179 ? -7.42296 44.34677 12.42043 1.000 44.99336 177 VAL A O 1
ATOM 2442 N N . ASP A 1 180 ? -8.95588 44.70198 14.04362 1.000 47.04217 178 ASP A N 1
ATOM 2443 C CA . ASP A 1 180 ? -8.65978 46.13385 14.16261 1.000 48.56883 178 ASP A CA 1
ATOM 2444 C C . ASP A 1 180 ? -7.57779 46.31494 15.23404 1.000 47.15086 178 ASP A C 1
ATOM 2445 O O . ASP A 1 180 ? -7.85299 46.47651 16.42442 1.000 47.25129 178 ASP A O 1
ATOM 2454 N N . ILE A 1 181 ? -6.31688 46.26106 14.80932 1.000 45.75183 179 ILE A N 1
ATOM 2455 C CA . ILE A 1 181 ? -5.18261 46.37198 15.72958 1.000 44.64869 179 ILE A CA 1
ATOM 2456 C C . ILE A 1 181 ? -5.12266 47.77902 16.30112 1.000 46.73947 179 ILE A C 1
ATOM 2457 O O . ILE A 1 181 ? -5.00991 48.73707 15.53798 1.000 45.30868 179 ILE A O 1
ATOM 2473 N N . PRO A 1 182 ? -5.26073 47.93963 17.61912 1.000 51.16655 180 PRO A N 1
ATOM 2474 C CA . PRO A 1 182 ? -5.27078 49.28075 18.21337 1.000 53.84871 180 PRO A CA 1
ATOM 2475 C C . PRO A 1 182 ? -4.13415 50.16328 17.74284 1.000 55.98275 180 PRO A C 1
ATOM 2476 O O . PRO A 1 182 ? -2.96905 49.78535 17.80462 1.000 54.68901 180 PRO A O 1
ATOM 2487 N N . GLY A 1 183 ? -4.48880 51.35534 17.27995 1.000 58.61457 181 GLY A N 1
ATOM 2488 C CA . GLY A 1 183 ? -3.49746 52.34246 16.92431 1.000 60.30209 181 GLY A CA 1
ATOM 2489 C C . GLY A 1 183 ? -2.66864 52.01887 15.71227 1.000 60.06860 181 GLY A C 1
ATOM 2490 O O . GLY A 1 183 ? -1.73156 52.76225 15.41336 1.000 61.15400 181 GLY A O 1
ATOM 2494 N N . VAL A 1 184 ? -3.00983 50.96800 14.96800 1.000 57.37273 182 VAL A N 1
ATOM 2495 C CA . VAL A 1 184 ? -2.27179 50.61896 13.75758 1.000 55.33018 182 VAL A CA 1
ATOM 2496 C C . VAL A 1 184 ? -3.25730 50.72804 12.58754 1.000 54.72532 182 VAL A C 1
ATOM 2497 O O . VAL A 1 184 ? -3.36434 51.78552 11.95682 1.000 54.30856 182 VAL A O 1
ATOM 2510 N N . PHE A 1 185 ? -3.99009 49.65918 12.28024 1.000 54.03521 183 PHE A N 1
ATOM 2511 C CA . PHE A 1 185 ? -4.99860 49.67159 11.20190 1.000 52.76547 183 PHE A CA 1
ATOM 2512 C C . PHE A 1 185 ? -5.73278 48.33147 11.23429 1.000 50.28564 183 PHE A C 1
ATOM 2513 O O . PHE A 1 185 ? -5.53161 47.48810 12.12928 1.000 50.70002 183 PHE A O 1
ATOM 2530 N N . ARG A 1 186 ? -6.56112 48.12409 10.22474 1.000 46.91441 184 ARG A N 1
ATOM 2531 C CA . ARG A 1 186 ? -7.36247 46.91758 10.15410 1.000 44.66887 184 ARG A CA 1
ATOM 2532 C C . ARG A 1 186 ? -6.68549 45.89712 9.25580 1.000 40.97945 184 ARG A C 1
ATOM 2533 O O . ARG A 1 186 ? -6.31926 46.21261 8.11602 1.000 40.85230 184 ARG A O 1
ATOM 2554 N N . ILE A 1 187 ? -6.56802 44.67032 9.74918 1.000 39.33531 185 ILE A N 1
ATOM 2555 C CA . ILE A 1 187 ? -6.18921 43.53330 8.91426 1.000 39.64375 185 ILE A CA 1
ATOM 2556 C C . ILE A 1 187 ? -7.48321 42.90477 8.39236 1.000 40.69514 185 ILE A C 1
ATOM 2557 O O . ILE A 1 187 ? -8.23242 42.31596 9.18689 1.000 41.27941 185 ILE A O 1
ATOM 2573 N N . PRO A 1 188 ? -7.77794 43.00054 7.10114 1.000 41.18934 186 PRO A N 1
ATOM 2574 C CA . PRO A 1 188 ? -8.99597 42.35360 6.59711 1.000 42.40282 186 PRO A CA 1
ATOM 2575 C C . PRO A 1 188 ? -8.91035 40.84124 6.76982 1.000 41.28110 186 PRO A C 1
ATOM 2576 O O . PRO A 1 188 ? -7.82632 40.23181 6.76155 1.000 38.73866 186 PRO A O 1
ATOM 2587 N N . LYS A 1 189 ? -10.09141 40.25051 6.90817 1.000 39.58970 187 LYS A N 1
ATOM 2588 C CA . LYS A 1 189 ? -10.21566 38.82935 7.18202 1.000 40.26439 187 LYS A CA 1
ATOM 2589 C C . LYS A 1 189 ? -9.45475 38.00263 6.16708 1.000 38.53882 187 LYS A C 1
ATOM 2590 O O . LYS A 1 189 ? -8.91841 36.94340 6.49694 1.000 38.43967 187 LYS A O 1
ATOM 2609 N N . SER A 1 190 ? -9.49748 38.41578 4.90315 1.000 38.00265 188 SER A N 1
ATOM 2610 C CA . SER A 1 190 ? -8.87139 37.66040 3.84331 1.000 37.67364 188 SER A CA 1
ATOM 2611 C C . SER A 1 190 ? -7.34503 37.77949 3.88980 1.000 35.54963 188 SER A C 1
ATOM 2612 O O . SER A 1 190 ? -6.68931 36.93957 3.27235 1.000 34.78952 188 SER A O 1
ATOM 2620 N N . SER A 1 191 ? -6.79164 38.73303 4.64945 1.000 33.86521 189 SER A N 1
ATOM 2621 C CA . SER A 1 191 ? -5.32337 38.82781 4.86389 1.000 34.90895 189 SER A CA 1
ATOM 2622 C C . SER A 1 191 ? -4.83759 38.07178 6.09560 1.000 36.24764 189 SER A C 1
ATOM 2623 O O . SER A 1 191 ? -3.62318 37.90205 6.29422 1.000 36.60823 189 SER A O 1
ATOM 2631 N N . VAL A 1 192 ? -5.74608 37.57862 6.91477 1.000 39.04337 190 VAL A N 1
ATOM 2632 C CA . VAL A 1 192 ? -5.30562 36.79994 8.077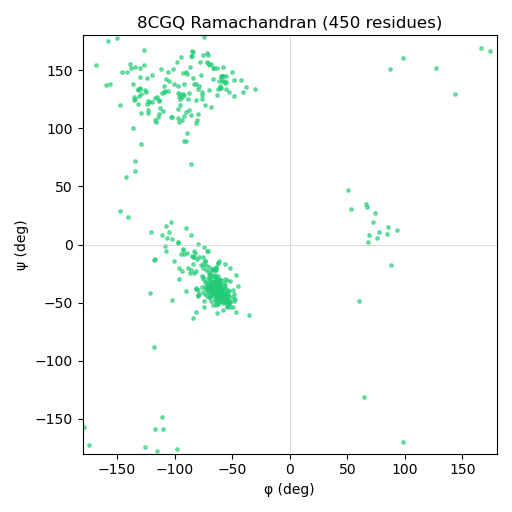57 1.000 41.10065 190 VAL A CA 1
ATOM 2633 C C . VAL A 1 192 ? -4.58766 35.53793 7.60329 1.000 41.04609 190 VAL A C 1
ATOM 2634 O O . VAL A 1 192 ? -5.11959 34.81259 6.74548 1.000 39.81053 190 VAL A O 1
ATOM 2647 N N . PRO A 1 193 ? -3.36766 35.24164 8.09896 1.000 42.61289 191 PRO A N 1
ATOM 2648 C CA . PRO A 1 193 ? -2.77057 33.91113 7.86859 1.000 43.78536 191 PRO A CA 1
ATOM 2649 C C . PRO A 1 193 ? -3.80697 32.79332 7.93154 1.000 45.36905 191 PRO A C 1
ATOM 2650 O O . PRO A 1 193 ? -4.62645 32.79683 8.87536 1.000 47.31039 191 PRO A O 1
ATOM 2661 N N . GLN A 1 194 ? -3.76074 31.84543 6.96956 1.000 42.33149 192 GLN A N 1
ATOM 2662 C CA . GLN A 1 194 ? -4.82491 30.85520 6.88277 1.000 42.80039 192 GLN A CA 1
ATOM 2663 C C . GLN A 1 194 ? -4.88562 29.96343 8.13328 1.000 41.23305 192 GLN A C 1
ATOM 2664 O O . GLN A 1 194 ? -5.97003 29.61875 8.62630 1.000 40.04053 192 GLN A O 1
ATOM 2678 N N . ALA A 1 195 ? -3.72447 29.59768 8.66817 1.000 40.00086 193 ALA A N 1
ATOM 2679 C CA . ALA A 1 195 ? -3.66960 28.67592 9.80340 1.000 40.58269 193 ALA A CA 1
ATOM 2680 C C . ALA A 1 195 ? -4.36206 29.24774 11.04612 1.000 41.35131 193 ALA A C 1
ATOM 2681 O O . ALA A 1 195 ? -4.89354 28.48071 11.87361 1.000 41.45992 193 ALA A O 1
ATOM 2688 N N . LEU A 1 196 ? -4.40518 30.58803 11.17535 1.000 42.41769 194 LEU A N 1
ATOM 2689 C CA . LEU A 1 196 ? -4.94234 31.20935 12.38197 1.000 42.95132 194 LEU A CA 1
ATOM 2690 C C . LEU A 1 196 ? -6.45427 30.98357 12.52294 1.000 45.24711 194 LEU A C 1
ATOM 2691 O O . LEU A 1 196 ? -6.98712 31.07100 13.64484 1.000 43.42548 194 LEU A O 1
ATOM 2707 N N . HIS A 1 197 ? -7.14525 30.68750 11.41377 1.000 44.15759 195 HIS A N 1
ATOM 2708 C CA . HIS A 1 197 ? -8.57880 30.39070 11.46727 1.000 45.17271 195 HIS A CA 1
ATOM 2709 C C . HIS A 1 197 ? -8.87653 29.15448 12.30805 1.000 45.17639 195 HIS A C 1
ATOM 2710 O O . HIS A 1 197 ? -10.02187 28.93663 12.73309 1.000 46.96010 195 HIS A O 1
ATOM 2724 N N . ASP A 1 198 ? -7.86747 28.34731 12.59527 1.000 45.74299 196 ASP A N 1
ATOM 2725 C CA . ASP A 1 198 ? -8.02408 27.10462 13.35676 1.000 46.69733 196 ASP A CA 1
ATOM 2726 C C . ASP A 1 198 ? -7.23747 27.23908 14.65003 1.000 47.17590 196 ASP A C 1
ATOM 2727 O O . ASP A 1 198 ? -5.98513 27.18974 14.63675 1.000 46.19384 196 ASP A O 1
ATOM 2736 N N . PRO A 1 199 ? -7.90792 27.44574 15.79446 1.000 48.12912 197 PRO A N 1
ATOM 2737 C CA . PRO A 1 199 ? -7.14299 27.55746 17.05428 1.000 48.96746 197 PRO A CA 1
ATOM 2738 C C . PRO A 1 199 ? -6.36301 26.31743 17.40185 1.000 49.67438 197 PRO A C 1
ATOM 2739 O O . PRO A 1 199 ? -5.47558 26.41557 18.24464 1.000 50.22754 197 PRO A O 1
ATOM 2750 N N . ASP A 1 200 ? -6.63027 25.17429 16.77034 1.000 52.15314 198 ASP A N 1
ATOM 2751 C CA . ASP A 1 200 ? -5.89022 23.94830 17.06483 1.000 54.76108 198 ASP A CA 1
ATOM 2752 C C . ASP A 1 200 ? -4.70391 23.71818 16.13238 1.000 52.28141 198 ASP A C 1
ATOM 2753 O O . ASP A 1 200 ? -3.90279 22.82071 16.39473 1.000 51.68373 198 ASP A O 1
ATOM 2762 N N . HIS A 1 201 ? -4.56348 24.51921 15.07942 1.000 50.21890 199 HIS A N 1
ATOM 2763 C CA . HIS A 1 201 ? -3.48959 24.33735 14.12058 1.000 47.22548 199 HIS A CA 1
ATOM 2764 C C . HIS A 1 201 ? -2.11717 24.41886 14.80961 1.000 43.99353 199 HIS A C 1
ATOM 2765 O O . HIS A 1 201 ? -1.91886 25.16991 15.77064 1.000 43.97238 199 HIS A O 1
ATOM 2779 N N . LEU A 1 202 ? -1.15955 23.62836 14.31905 1.000 40.44524 200 LEU A N 1
ATOM 2780 C CA . LEU A 1 202 ? 0.14435 23.60431 14.98950 1.000 39.70819 200 LEU A CA 1
ATOM 2781 C C . LEU A 1 202 ? 0.72950 25.00871 15.04580 1.000 39.08032 200 LEU A C 1
ATOM 2782 O O . LEU A 1 202 ? 1.08822 25.49726 16.11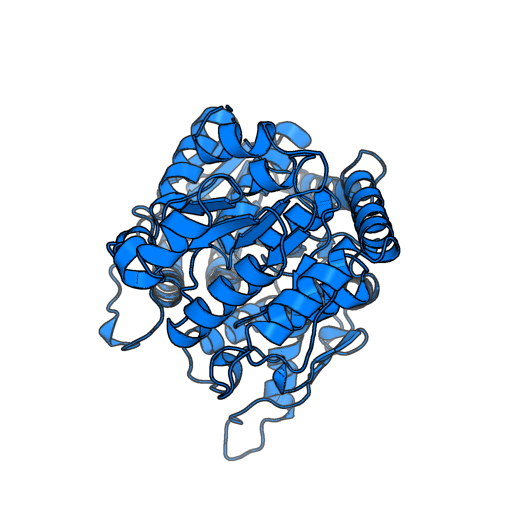996 1.000 38.69266 200 LEU A O 1
ATOM 2798 N N . PHE A 1 203 ? 0.73224 25.70837 13.91115 1.000 40.13810 201 PHE A N 1
ATOM 2799 C CA . PHE A 1 203 ? 1.28029 27.05318 13.86969 1.000 41.38293 201 PHE A CA 1
ATOM 2800 C C . PHE A 1 203 ? 0.57507 27.97331 14.85887 1.000 40.95129 201 PHE A C 1
ATOM 2801 O O . PHE A 1 203 ? 1.22698 28.75501 15.55571 1.000 41.97626 201 PHE A O 1
ATOM 2818 N N . THR A 1 204 ? -0.75320 27.90208 14.91199 1.000 39.02044 202 THR A N 1
ATOM 2819 C CA . THR A 1 204 ? -1.55724 28.80316 15.71545 1.000 38.13240 202 THR A CA 1
ATOM 2820 C C . THR A 1 204 ? -1.28242 28.63446 17.19787 1.000 38.87788 202 THR A C 1
ATOM 2821 O O . THR A 1 204 ? -1.04735 29.61960 17.89393 1.000 39.01618 202 THR A O 1
ATOM 2832 N N . GLN A 1 205 ? -1.34770 27.39365 17.70983 1.000 40.03519 203 GLN A N 1
ATOM 2833 C CA . GLN A 1 205 ? -0.99459 27.15360 19.11238 1.000 42.67544 203 GLN A CA 1
ATOM 2834 C C . GLN A 1 205 ? 0.36857 27.79632 19.45841 1.000 41.31303 203 GLN A C 1
ATOM 2835 O O . GLN A 1 205 ? 0.52691 28.45189 20.48926 1.000 39.86069 203 GLN A O 1
ATOM 2849 N N . GLN A 1 206 ? 1.36531 27.62576 18.59735 1.000 41.34212 204 GLN A N 1
ATOM 2850 C CA . GLN A 1 206 ? 2.66499 28.27331 18.83126 1.000 42.15571 204 GLN A CA 1
ATOM 2851 C C . GLN A 1 206 ? 2.54187 29.81034 18.79800 1.000 42.34922 204 GLN A C 1
ATOM 2852 O O . GLN A 1 206 ? 2.97464 30.51148 19.73416 1.000 40.62506 204 GLN A O 1
ATOM 2866 N N . PHE A 1 207 ? 1.88877 30.33994 17.73707 1.000 42.90788 205 PHE A N 1
ATOM 2867 C CA . PHE A 1 207 ? 1.76891 31.78474 17.52393 1.000 41.98753 205 PHE A CA 1
ATOM 2868 C C . PHE A 1 207 ? 1.05455 32.46407 18.68857 1.000 41.26698 205 PHE A C 1
ATOM 2869 O O . PHE A 1 207 ? 1.44208 33.56376 19.09702 1.000 41.41476 205 PHE A O 1
ATOM 2886 N N . VAL A 1 208 ? -0.01390 31.84505 19.21290 1.000 40.63773 206 VAL A N 1
ATOM 2887 C CA . VAL A 1 208 ? -0.73614 32.42504 20.35615 1.000 40.86430 206 VAL A CA 1
ATOM 2888 C C . VAL A 1 208 ? 0.12165 32.38789 21.62803 1.000 40.83220 206 VAL A C 1
ATOM 2889 O O . VAL A 1 208 ? 0.24343 33.37540 22.37278 1.000 40.45880 206 VAL A O 1
ATOM 2902 N N . ALA A 1 209 ? 0.70745 31.23302 21.91985 1.000 43.49360 207 ALA A N 1
ATOM 2903 C CA . ALA A 1 209 ? 1.54580 31.13723 23.11705 1.000 44.82887 207 ALA A CA 1
ATOM 2904 C C . ALA A 1 209 ? 2.71341 32.14550 23.06813 1.000 43.68974 207 ALA A C 1
ATOM 2905 O O . ALA A 1 209 ? 3.05802 32.79567 24.08921 1.000 43.19295 207 ALA A O 1
ATOM 2912 N N . ASN A 1 210 ? 3.29848 32.32338 21.86479 1.000 40.97436 208 ASN A N 1
ATOM 2913 C CA . ASN A 1 210 ? 4.44765 33.22083 21.74225 1.000 39.80012 208 ASN A CA 1
ATOM 2914 C C . ASN A 1 210 ? 4.02161 34.68992 21.87769 1.000 38.30722 208 ASN A C 1
ATOM 2915 O O . ASN A 1 210 ? 4.77186 35.52320 22.43602 1.000 38.09069 208 ASN A O 1
ATOM 2926 N N . GLY A 1 211 ? 2.81885 35.02790 21.37786 1.000 36.03393 209 GLY A N 1
ATOM 2927 C CA . GLY A 1 211 ? 2.32336 36.37270 21.56210 1.000 34.75324 209 GLY A CA 1
ATOM 2928 C C . GLY A 1 211 ? 1.99790 36.68185 23.00146 1.000 36.04721 209 GLY A C 1
ATOM 2929 O O . GLY A 1 211 ? 2.13740 37.82198 23.42096 1.000 34.91125 209 GLY A O 1
ATOM 2933 N N . ARG A 1 212 ? 1.51694 35.68909 23.76849 1.000 38.75325 210 ARG A N 1
ATOM 2934 C CA . ARG A 1 212 ? 1.14854 35.94926 25.15308 1.000 42.46601 210 ARG A CA 1
ATOM 2935 C C . ARG A 1 212 ? 2.35370 36.33264 25.97827 1.000 43.85677 210 ARG A C 1
ATOM 2936 O O . ARG A 1 212 ? 2.26280 37.19062 26.85966 1.000 43.92548 210 ARG A O 1
ATOM 2957 N N . CYS A 1 213 ? 3.48229 35.69068 25.73441 1.000 47.20579 211 CYS A N 1
ATOM 2958 C CA . CYS A 1 213 ? 4.64127 35.91661 26.60463 1.000 48.32887 211 CYS A CA 1
ATOM 2959 C C . CYS A 1 213 ? 5.34949 37.21139 26.27131 1.000 47.13378 211 CYS A C 1
ATOM 2960 O O . CYS A 1 213 ? 6.17098 37.67363 27.08973 1.000 49.59754 211 CYS A O 1
ATOM 2968 N N . LEU A 1 214 ? 5.00302 37.85163 25.14549 1.000 43.10961 212 LEU A N 1
ATOM 2969 C CA . LEU A 1 214 ? 5.82537 38.98358 24.68722 1.000 42.43031 212 LEU A CA 1
ATOM 2970 C C . LEU A 1 214 ? 5.81969 40.14295 25.69058 1.000 43.52587 212 LEU A C 1
ATOM 2971 O O . LEU A 1 214 ? 6.81299 40.86307 25.81879 1.000 43.17867 212 LEU A O 1
ATOM 2987 N N . VAL A 1 215 ? 4.72344 40.32700 26.42608 1.000 44.17944 213 VAL A N 1
ATOM 2988 C CA . VAL A 1 215 ? 4.66205 41.42839 27.38330 1.000 45.89724 213 VAL A CA 1
ATOM 2989 C C . VAL A 1 215 ? 5.70310 41.24820 28.48584 1.000 44.59641 213 VAL A C 1
ATOM 2990 O O . VAL A 1 215 ? 6.02986 42.21950 29.18017 1.000 45.19195 213 VAL A O 1
ATOM 3003 N N . ALA A 1 216 ? 6.19235 40.01386 28.69183 1.000 41.99290 214 ALA A N 1
ATOM 3004 C CA . ALA A 1 216 ? 7.00885 39.68413 29.85276 1.000 41.86300 214 ALA A CA 1
ATOM 3005 C C . ALA A 1 216 ? 8.47060 39.46776 29.48517 1.000 40.71946 214 ALA A C 1
ATOM 3006 O O . ALA A 1 216 ? 9.24536 38.99332 30.34211 1.000 39.98483 214 ALA A O 1
ATOM 3013 N N A CYS A 1 217 ? 8.85210 39.78240 28.24004 0.401 41.67390 215 CYS A N 1
ATOM 3014 N N B CYS A 1 217 ? 8.86645 39.76945 28.24130 0.599 41.68402 215 CYS A N 1
ATOM 3015 C CA A CYS A 1 217 ? 10.22235 39.73323 27.77478 0.401 40.32702 215 CYS A CA 1
ATOM 3016 C CA B CYS A 1 217 ? 10.25597 39.70025 27.83899 0.599 40.21583 215 CYS A CA 1
ATOM 3017 C C A CYS A 1 217 ? 10.89809 41.08068 28.01639 0.401 41.27490 215 CYS A C 1
ATOM 3018 C C B CYS A 1 217 ? 10.88974 41.08236 27.93523 0.599 41.31836 215 CYS A C 1
ATOM 3019 O O A CYS A 1 217 ? 10.25022 42.06905 28.37566 0.401 40.67501 215 CYS A O 1
ATOM 3020 O O B CYS A 1 217 ? 10.20187 42.09638 28.09795 0.599 40.63219 215 CYS A O 1
ATOM 3035 N N . ASP A 1 218 ? 12.22344 41.10858 27.85530 1.000 38.62059 216 ASP A N 1
ATOM 3036 C CA . ASP A 1 218 ? 12.98022 42.33112 28.08398 1.000 39.55385 216 ASP A CA 1
ATOM 3037 C C . ASP A 1 218 ? 13.04517 43.26665 26.88012 1.000 39.28214 216 ASP A C 1
ATOM 3038 O O . ASP A 1 218 ? 13.41877 44.43169 27.03985 1.000 39.56916 216 ASP A O 1
ATOM 3047 N N . GLY A 1 219 ? 12.66554 42.81110 25.70561 1.000 38.89929 217 GLY A N 1
ATOM 3048 C CA . GLY A 1 219 ? 12.58143 43.68344 24.55855 1.000 37.32121 217 GLY A CA 1
ATOM 3049 C C . GLY A 1 219 ? 12.47144 42.84398 23.31656 1.000 37.34659 217 GLY A C 1
ATOM 3050 O O . GLY A 1 219 ? 12.70086 41.63743 23.33985 1.000 38.65749 217 GLY A O 1
ATOM 3054 N N . ILE A 1 220 ? 12.15995 43.51851 22.20905 1.000 35.64408 218 ILE A N 1
ATOM 3055 C CA . ILE A 1 220 ? 11.80274 42.87597 20.95002 1.000 34.88096 218 ILE A CA 1
ATOM 3056 C C . ILE A 1 220 ? 12.56947 43.58014 19.84269 1.000 33.99272 218 ILE A C 1
ATOM 3057 O O . ILE A 1 220 ? 12.51381 44.80351 19.71896 1.000 35.61061 218 ILE A O 1
ATOM 3073 N N . LEU A 1 221 ? 13.30234 42.82789 19.06368 1.000 33.51976 219 LEU A N 1
ATOM 3074 C CA . LEU A 1 221 ? 13.99380 43.38829 17.91379 1.000 34.30516 219 LEU A CA 1
ATOM 3075 C C . LEU A 1 221 ? 13.18825 43.07329 16.65758 1.000 34.31048 219 LEU A C 1
ATOM 3076 O O . LEU A 1 221 ? 12.70040 41.95053 16.50116 1.000 32.92910 219 LEU A O 1
ATOM 3092 N N . VAL A 1 222 ? 13.07531 44.04765 15.76019 1.000 35.31468 220 VAL A N 1
ATOM 3093 C CA . VAL A 1 222 ? 12.30891 43.87653 14.53330 1.000 36.62549 220 VAL A CA 1
ATOM 3094 C C . VAL A 1 222 ? 13.16369 44.36037 13.38126 1.000 37.43825 220 VAL A C 1
ATOM 3095 O O . VAL A 1 222 ? 13.69709 45.47066 13.44658 1.000 38.72386 220 VAL A O 1
ATOM 3108 N N . ASN A 1 223 ? 13.23621 43.55558 12.31082 1.000 35.35264 221 ASN A N 1
ATOM 3109 C CA . ASN A 1 223 ? 14.04560 43.87059 11.14194 1.000 36.53516 221 ASN A CA 1
ATOM 3110 C C . ASN A 1 223 ? 13.27583 44.75674 10.17246 1.000 35.24794 221 ASN A C 1
ATOM 3111 O O . ASN A 1 223 ? 12.93234 44.36455 9.06534 1.000 34.12231 221 ASN A O 1
ATOM 3122 N N . THR A 1 224 ? 13.05677 45.99321 10.61518 1.000 37.69783 222 THR A N 1
ATOM 3123 C CA . THR A 1 224 ? 12.34805 47.01120 9.82936 1.000 39.16382 222 THR A CA 1
ATOM 3124 C C . THR A 1 224 ? 12.91411 48.37786 10.23593 1.000 39.75309 222 THR A C 1
ATOM 3125 O O . THR A 1 224 ? 13.78294 48.47662 11.11094 1.000 39.56226 222 THR A O 1
ATOM 3136 N N . PHE A 1 225 ? 12.43178 49.44433 9.59894 1.000 38.79746 223 PHE A N 1
ATOM 3137 C CA . PHE A 1 225 ? 12.80831 50.78432 10.01098 1.000 37.47745 223 PHE A CA 1
ATOM 3138 C C . PHE A 1 225 ? 11.58833 51.67510 10.18572 1.000 38.36594 223 PHE A C 1
ATOM 3139 O O . PHE A 1 225 ? 10.52221 51.47958 9.53967 1.000 37.59722 223 PHE A O 1
ATOM 3156 N N . ASP A 1 226 ? 11.76644 52.66637 11.08248 1.000 39.77751 224 ASP A N 1
ATOM 3157 C CA . ASP A 1 226 ? 10.63833 53.51092 11.48683 1.000 42.03768 224 ASP A CA 1
ATOM 3158 C C . ASP A 1 226 ? 9.90021 54.09295 10.28217 1.000 42.74466 224 ASP A C 1
ATOM 3159 O O . ASP A 1 226 ? 8.66670 54.10194 10.23505 1.000 41.30221 224 ASP A O 1
ATOM 3168 N N . ALA A 1 227 ? 10.63664 54.68310 9.34388 1.000 45.05340 225 ALA A N 1
ATOM 3169 C CA . ALA A 1 227 ? 9.97394 55.32589 8.20278 1.000 46.73467 225 ALA A CA 1
ATOM 3170 C C . ALA A 1 227 ? 9.21181 54.33276 7.31650 1.000 44.55026 225 ALA A C 1
ATOM 3171 O O . ALA A 1 227 ? 8.27591 54.74630 6.62933 1.000 45.92199 225 ALA A O 1
ATOM 3178 N N . PHE A 1 228 ? 9.57069 53.04113 7.36148 1.000 40.68239 226 PHE A N 1
ATOM 3179 C CA . PHE A 1 228 ? 8.88996 52.00677 6.57926 1.000 38.01240 226 PHE A CA 1
ATOM 3180 C C . PHE A 1 228 ? 7.49764 51.67849 7.15430 1.000 38.30020 226 PHE A C 1
ATOM 3181 O O . PHE A 1 228 ? 6.53448 51.40812 6.40638 1.000 35.80029 226 PHE A O 1
ATOM 3198 N N . GLU A 1 229 ? 7.38135 51.69641 8.49430 1.000 38.70757 227 GLU A N 1
ATOM 3199 C CA . GLU A 1 229 ? 6.17520 51.24085 9.19382 1.000 38.25656 227 GLU A CA 1
ATOM 3200 C C . GLU A 1 229 ? 5.92709 52.15224 10.37037 1.000 38.35013 227 GLU A C 1
ATOM 3201 O O . GLU A 1 229 ? 5.84556 51.70650 11.52790 1.000 37.71629 227 GLU A O 1
ATOM 3213 N N . PRO A 1 230 ? 5.77739 53.45063 10.10193 1.000 39.37976 228 PRO A N 1
ATOM 3214 C CA . PRO A 1 230 ? 5.70339 54.41285 11.22158 1.000 40.51098 228 PRO A CA 1
ATOM 3215 C C . PRO A 1 230 ? 4.54416 54.18969 12.19055 1.000 41.62850 228 PRO A C 1
ATOM 3216 O O . PRO A 1 230 ? 4.66346 54.45916 13.40558 1.000 41.70494 228 PRO A O 1
ATOM 3227 N N . ASP A 1 231 ? 3.40221 53.74374 11.68671 1.000 41.69763 229 ASP A N 1
ATOM 3228 C CA . ASP A 1 231 ? 2.24156 53.62106 12.57164 1.000 42.29413 229 ASP A CA 1
ATOM 3229 C C . ASP A 1 231 ? 2.34393 52.35486 13.39109 1.000 40.12946 229 ASP A C 1
ATOM 3230 O O . ASP A 1 231 ? 2.14060 52.38145 14.60158 1.000 40.39701 229 ASP A O 1
ATOM 3239 N N . ALA A 1 232 ? 2.71063 51.23981 12.76136 1.000 38.41603 230 ALA A N 1
ATOM 3240 C CA . ALA A 1 232 ? 2.93756 50.01105 13.53211 1.000 37.58939 230 ALA A CA 1
ATOM 3241 C C . ALA A 1 232 ? 4.03017 50.22692 14.60023 1.000 37.77413 230 ALA A C 1
ATOM 3242 O O . ALA A 1 232 ? 3.86528 49.84568 15.77516 1.000 37.87449 230 ALA A O 1
ATOM 3249 N N . VAL A 1 233 ? 5.16134 50.84646 14.20723 1.000 36.55579 231 VAL A N 1
ATOM 3250 C CA . VAL A 1 233 ? 6.23827 51.04020 15.17145 1.000 36.18836 231 VAL A CA 1
ATOM 3251 C C . VAL A 1 233 ? 5.80207 52.01402 16.26540 1.000 39.66979 231 VAL A C 1
ATOM 3252 O O . VAL A 1 233 ? 6.15350 51.83703 17.43524 1.000 37.37002 231 VAL A O 1
ATOM 3265 N N . THR A 1 234 ? 4.99555 53.03800 15.92086 1.000 43.21479 232 THR A N 1
ATOM 3266 C CA . THR A 1 234 ? 4.56731 53.97760 16.95893 1.000 47.16662 232 THR A CA 1
ATOM 3267 C C . THR A 1 234 ? 3.61195 53.29260 17.94421 1.000 48.26448 232 THR A C 1
ATOM 3268 O O . THR A 1 234 ? 3.67208 53.52817 19.16314 1.000 50.45973 232 THR A O 1
ATOM 3279 N N . ALA A 1 235 ? 2.74080 52.40103 17.44834 1.000 46.33048 233 ALA A N 1
ATOM 3280 C CA . ALA A 1 235 ? 1.80928 51.72552 18.35140 1.000 45.36703 233 ALA A CA 1
ATOM 3281 C C . ALA A 1 235 ? 2.54378 50.74167 19.26629 1.000 45.82988 233 ALA A C 1
ATOM 3282 O O . ALA A 1 235 ? 2.19061 50.56861 20.43888 1.000 46.08777 233 ALA A O 1
ATOM 3289 N N . LEU A 1 236 ? 3.55341 50.05568 18.73987 1.000 46.59732 234 LEU A N 1
ATOM 3290 C CA . LEU A 1 236 ? 4.32129 49.11418 19.56141 1.000 45.66645 234 LEU A CA 1
ATOM 3291 C C . LEU A 1 236 ? 5.13932 49.81611 20.64022 1.000 46.48906 234 LEU A C 1
ATOM 3292 O O . LEU A 1 236 ? 5.31456 49.26142 21.74286 1.000 45.81622 234 LEU A O 1
ATOM 3308 N N . ARG A 1 237 ? 5.63446 51.02592 20.35826 1.000 48.25398 235 ARG A N 1
ATOM 3309 C CA . ARG A 1 237 ? 6.45749 51.72554 21.34346 1.000 51.05978 235 ARG A CA 1
ATOM 3310 C C . ARG A 1 237 ? 5.64973 52.44182 22.41152 1.000 57.65611 235 ARG A C 1
ATOM 3311 O O . ARG A 1 237 ? 6.17163 52.70207 23.49283 1.000 55.22082 235 ARG A O 1
ATOM 3332 N N . GLN A 1 238 ? 4.40217 52.76852 22.13633 1.000 65.82291 236 GLN A N 1
ATOM 3333 C CA . GLN A 1 238 ? 3.51930 53.31041 23.15350 1.000 72.76845 236 GLN A CA 1
ATOM 3334 C C . GLN A 1 238 ? 2.82964 52.22346 23.95293 1.000 72.03853 236 GLN A C 1
ATOM 3335 O O . GLN A 1 238 ? 2.43335 52.47513 25.08450 1.000 73.87268 236 GLN A O 1
ATOM 3349 N N . GLY A 1 239 ? 2.72665 51.01359 23.42496 1.000 79.52916 237 GLY A N 1
ATOM 3350 C CA . GLY A 1 239 ? 2.01153 49.95710 24.10751 1.000 79.55058 237 GLY A CA 1
ATOM 3351 C C . GLY A 1 239 ? 0.52167 49.94677 23.85706 1.000 82.13351 237 GLY A C 1
ATOM 3352 O O . GLY A 1 239 ? -0.22340 49.30947 24.62255 1.000 80.34489 237 GLY A O 1
ATOM 3356 N N . SER A 1 240 ? 0.07005 50.67664 22.83691 1.000 85.28549 238 SER A N 1
ATOM 3357 C CA . SER A 1 240 ? -1.32420 50.64877 22.42608 1.000 89.14524 238 SER A CA 1
ATOM 3358 C C . SER A 1 240 ? -1.82818 49.22056 22.26479 1.000 88.89043 238 SER A C 1
ATOM 3359 O O . SER A 1 240 ? -2.94986 48.89883 22.68162 1.000 89.63742 238 SER A O 1
ATOM 3367 N N . ILE A 1 241 ? -0.98151 48.33686 21.72939 1.000 87.94539 239 ILE A N 1
ATOM 3368 C CA . ILE A 1 241 ? -1.44188 47.04209 21.26498 1.000 88.06091 239 ILE A CA 1
ATOM 3369 C C . ILE A 1 241 ? -1.93852 46.12129 22.37433 1.000 89.33549 239 ILE A C 1
ATOM 3370 O O . ILE A 1 241 ? -2.67286 45.16912 22.09205 1.000 91.13080 239 ILE A O 1
ATOM 3386 N N . THR A 1 242 ? -1.54166 46.34157 23.62378 1.000 88.96693 240 THR A N 1
ATOM 3387 C CA . THR A 1 242 ? -1.79861 45.35581 24.67338 1.000 91.12463 240 THR A CA 1
ATOM 3388 C C . THR A 1 242 ? -2.88748 45.75279 25.66907 1.000 102.05913 240 THR A C 1
ATOM 3389 O O . THR A 1 242 ? -3.24318 44.93506 26.52824 1.000 96.21303 240 THR A O 1
ATOM 3400 N N . VAL A 1 243 ? -3.41685 46.97449 25.58740 1.000 118.59967 241 VAL A N 1
ATOM 3401 C CA . VAL A 1 243 ? -4.49151 47.47237 26.45357 1.000 126.08181 241 VAL A CA 1
ATOM 3402 C C . VAL A 1 243 ? -4.07167 47.46133 27.92678 1.000 124.14641 241 VAL A C 1
ATOM 3403 O O . VAL A 1 243 ? -4.24794 48.47712 28.62314 1.000 128.40698 241 VAL A O 1
ATOM 3416 N N . SER A 1 244 ? -3.50289 46.33757 28.42037 1.000 116.89111 242 SER A N 1
ATOM 3417 C CA . SER A 1 244 ? -2.84910 46.38458 29.73367 1.000 111.55761 242 SER A CA 1
ATOM 3418 C C . SER A 1 244 ? -1.93670 47.60018 29.85469 1.000 112.60935 242 SER A C 1
ATOM 3419 O O . SER A 1 244 ? -1.69044 48.09456 30.96360 1.000 109.43405 242 SER A O 1
ATOM 3427 N N . GLY A 1 245 ? -1.44251 48.09687 28.72042 1.000 117.68309 243 GLY A N 1
ATOM 3428 C CA . GLY A 1 245 ? -0.66929 49.30658 28.65648 1.000 117.58722 243 GLY A CA 1
ATOM 3429 C C . GLY A 1 245 ? 0.79484 49.12678 28.93418 1.000 111.63618 243 GLY A C 1
ATOM 3430 O O . GLY A 1 245 ? 1.50254 50.13190 29.08747 1.000 114.92126 243 GLY A O 1
ATOM 3434 N N . GLY A 1 246 ? 1.26358 47.88454 29.03014 1.000 99.84111 244 GLY A N 1
ATOM 3435 C CA . GLY A 1 246 ? 2.64931 47.60701 29.32053 1.000 90.96036 244 GLY A CA 1
ATOM 3436 C C . GLY A 1 246 ? 3.22438 46.73746 28.22630 1.000 85.33756 244 GLY A C 1
ATOM 3437 O O . GLY A 1 246 ? 2.71629 45.63815 27.96440 1.000 82.67652 244 GLY A O 1
ATOM 3441 N N . PHE A 1 247 ? 4.26359 47.22482 27.55349 1.000 80.73519 245 PHE A N 1
ATOM 3442 C CA . PHE A 1 247 ? 4.91450 46.47130 26.49546 1.000 65.08072 245 PHE A CA 1
ATOM 3443 C C . PHE A 1 247 ? 6.41372 46.70500 26.59676 1.000 56.46313 245 PHE A C 1
ATOM 3444 O O . PHE A 1 247 ? 6.84137 47.76406 27.06323 1.000 52.66756 245 PHE A O 1
ATOM 3461 N N . PRO A 1 248 ? 7.23062 45.72267 26.22206 1.000 53.86301 246 PRO A N 1
ATOM 3462 C CA . PRO A 1 248 ? 8.69057 45.90787 26.28449 1.000 51.71478 246 PRO A CA 1
ATOM 3463 C C . PRO A 1 248 ? 9.16529 46.88020 25.21870 1.000 48.30146 246 PRO A C 1
ATOM 3464 O O . PRO A 1 248 ? 8.50029 47.10511 24.18823 1.000 45.94768 246 PRO A O 1
ATOM 3475 N N . PRO A 1 249 ? 10.37546 47.39484 25.38709 1.000 46.89193 247 PRO A N 1
ATOM 3476 C CA . PRO A 1 249 ? 10.96691 48.23246 24.33977 1.000 44.96449 247 PRO A CA 1
ATOM 3477 C C . PRO A 1 249 ? 11.10223 47.45944 23.03343 1.000 41.96510 247 PRO A C 1
ATOM 3478 O O . PRO A 1 249 ? 11.40130 46.26226 23.00771 1.000 40.57915 247 PRO A O 1
ATOM 3489 N N . VAL A 1 250 ? 10.91623 48.17318 21.93986 1.000 42.26238 248 VAL A N 1
ATOM 3490 C CA . VAL A 1 250 ? 11.00104 47.61624 20.59305 1.000 40.55767 248 VAL A CA 1
ATOM 3491 C C . VAL A 1 250 ? 12.17473 48.27752 19.90547 1.000 39.00399 248 VAL A C 1
ATOM 3492 O O . VAL A 1 250 ? 12.23581 49.51615 19.83673 1.000 39.92158 248 VAL A O 1
ATOM 3505 N N . PHE A 1 251 ? 13.07891 47.46210 19.37232 1.000 37.23530 249 PHE A N 1
ATOM 3506 C CA . PHE A 1 251 ? 14.26734 47.94432 18.68276 1.000 38.19378 249 PHE A CA 1
ATOM 3507 C C . PHE A 1 251 ? 14.12922 47.65549 17.18161 1.000 37.91578 249 PHE A C 1
ATOM 3508 O O . PHE A 1 251 ? 14.09497 46.49324 16.74676 1.000 37.09837 249 PHE A O 1
ATOM 3525 N N . THR A 1 252 ? 14.05739 48.70664 16.38785 1.000 37.57903 250 THR A N 1
ATOM 3526 C CA . THR A 1 252 ? 13.99669 48.56445 14.93787 1.000 37.46999 250 THR A CA 1
ATOM 3527 C C . THR A 1 252 ? 15.43124 48.56959 14.39983 1.000 38.34922 250 THR A C 1
ATOM 3528 O O . THR A 1 252 ? 16.14160 49.58116 14.48995 1.000 38.84355 250 THR A O 1
ATOM 3539 N N . VAL A 1 253 ? 15.86668 47.44600 13.84403 1.000 39.06174 251 VAL A N 1
ATOM 3540 C CA . VAL A 1 253 ? 17.27343 47.26507 13.51570 1.000 39.67888 251 VAL A CA 1
ATOM 3541 C C . VAL A 1 253 ? 17.49345 47.00034 12.03572 1.000 38.25347 251 VAL A C 1
ATOM 3542 O O . VAL A 1 253 ? 18.59969 46.65754 11.63988 1.000 36.52119 251 VAL A O 1
ATOM 3555 N N . GLY A 1 254 ? 16.45755 47.17762 11.18973 1.000 36.50950 252 GLY A N 1
ATOM 3556 C CA . GLY A 1 254 ? 16.58804 46.79972 9.79296 1.000 33.41610 252 GLY A CA 1
ATOM 3557 C C . GLY A 1 254 ? 16.50876 47.97845 8.84123 1.000 33.70750 252 GLY A C 1
ATOM 3558 O O . GLY A 1 254 ? 16.44808 49.14887 9.26051 1.000 33.42861 252 GLY A O 1
ATOM 3562 N N . PRO A 1 255 ? 16.57595 47.69319 7.52092 1.000 35.17294 253 PRO A N 1
ATOM 3563 C CA . PRO A 1 255 ? 16.75401 46.36746 6.90273 1.000 35.65726 253 PRO A CA 1
ATOM 3564 C C . PRO A 1 255 ? 18.16713 45.86724 7.06847 1.000 34.90530 253 PRO A C 1
ATOM 3565 O O . PRO A 1 255 ? 18.99523 46.50893 6.55630 1.000 35.04129 253 PRO A O 1
ATOM 3576 N N . MET A 1 256 ? 18.40048 44.73244 7.70955 1.000 36.52481 254 MET A N 1
ATOM 3577 C CA . MET A 1 256 ? 19.77048 44.29108 7.96642 1.000 39.58891 254 MET A CA 1
ATOM 3578 C C . MET A 1 256 ? 20.41673 43.87169 6.64843 1.000 43.23820 254 MET A C 1
ATOM 3579 O O . MET A 1 256 ? 19.82218 43.11373 5.87356 1.000 42.95230 254 MET A O 1
ATOM 3593 N N . LEU A 1 257 ? 21.63264 44.32787 6.41076 1.000 46.04426 255 LEU A N 1
ATOM 3594 C CA . LEU A 1 257 ? 22.33475 44.04057 5.17122 1.000 49.19460 255 LEU A CA 1
ATOM 3595 C C . LEU A 1 257 ? 22.75133 42.57799 5.11069 1.000 50.62247 255 LEU A C 1
ATOM 3596 O O . LEU A 1 257 ? 22.82182 41.88292 6.13766 1.000 49.94129 255 LEU A O 1
ATOM 3612 N N . PRO A 1 258 ? 22.94859 42.05990 3.90208 1.000 52.81297 256 PRO A N 1
ATOM 3613 C CA . PRO A 1 258 ? 23.40529 40.66865 3.75912 1.000 56.39577 256 PRO A CA 1
ATOM 3614 C C . PRO A 1 258 ? 24.83943 40.48617 4.25328 1.000 61.88350 256 PRO A C 1
ATOM 3615 O O . PRO A 1 258 ? 25.66231 41.41203 4.30311 1.000 60.85477 256 PRO A O 1
ATOM 3626 N N . VAL A 1 259 ? 25.12858 39.24965 4.63106 1.000 59.72985 257 VAL A N 1
ATOM 3627 C CA . VAL A 1 259 ? 26.44881 38.90613 5.15322 1.000 62.43126 257 VAL A CA 1
ATOM 3628 C C . VAL A 1 259 ? 27.48105 38.84835 4.03446 1.000 59.28486 257 VAL A C 1
ATOM 3629 O O . VAL A 1 259 ? 27.25004 38.19086 3.03304 1.000 58.93694 257 VAL A O 1
ATOM 3642 N N . THR A 1 266 ? 31.52163 32.97489 -9.81638 1.000 72.70299 264 THR A N 1
ATOM 3643 C CA . THR A 1 266 ? 30.29833 33.48538 -10.45133 1.000 72.77168 264 THR A CA 1
ATOM 3644 C C . THR A 1 266 ? 29.52198 32.33901 -11.10421 1.000 70.60082 264 THR A C 1
ATOM 3645 O O . THR A 1 266 ? 30.06463 31.62416 -11.95006 1.000 73.63900 264 THR A O 1
ATOM 3656 N N . ALA A 1 267 ? 28.25173 32.17721 -10.70160 1.000 63.73666 265 ALA A N 1
ATOM 3657 C CA . ALA A 1 267 ? 27.41766 31.08969 -11.19221 1.000 58.51985 265 ALA A CA 1
ATOM 3658 C C . ALA A 1 267 ? 26.76429 31.44476 -12.52576 1.000 54.86520 265 ALA A C 1
ATOM 3659 O O . ALA A 1 267 ? 26.76030 32.60206 -12.96652 1.000 54.26002 265 ALA A O 1
ATOM 3666 N N . ASP A 1 268 ? 26.22998 30.41334 -13.18480 1.000 58.47046 266 ASP A N 1
ATOM 3667 C CA . ASP A 1 268 ? 25.66234 30.60910 -14.50593 1.000 55.99164 266 ASP A CA 1
ATOM 3668 C C . ASP A 1 268 ? 24.62848 31.73919 -14.49450 1.000 53.06749 266 ASP A C 1
ATOM 3669 O O . ASP A 1 268 ? 24.63050 32.58880 -15.40273 1.000 52.33725 266 ASP A O 1
ATOM 3678 N N . TYR A 1 269 ? 23.74408 31.79010 -13.45540 1.000 50.86972 267 TYR A N 1
ATOM 3679 C CA . TYR A 1 269 ? 22.65963 32.79347 -13.47491 1.000 46.70087 267 TYR A CA 1
ATOM 3680 C C . TYR A 1 269 ? 23.21974 34.20883 -13.28512 1.000 46.75710 267 TYR A C 1
ATOM 3681 O O . TYR A 1 269 ? 22.63810 35.18268 -13.79241 1.000 45.14996 267 TYR A O 1
ATOM 3699 N N . MET A 1 270 ? 24.38708 34.33763 -12.61509 1.000 46.84518 268 MET A N 1
ATOM 3700 C CA . MET A 1 270 ? 24.99095 35.65651 -12.46219 1.000 47.43286 268 MET A CA 1
ATOM 3701 C C . MET A 1 270 ? 25.72016 36.06844 -13.73106 1.000 46.95046 268 MET A C 1
ATOM 3702 O O . MET A 1 270 ? 25.69297 37.24564 -14.09566 1.000 46.08690 268 MET A O 1
ATOM 3716 N N . ARG A 1 271 ? 26.40757 35.13200 -14.39050 1.000 47.38612 269 ARG A N 1
ATOM 3717 C CA . ARG A 1 271 ? 27.01332 35.47206 -15.68272 1.000 48.59831 269 ARG A CA 1
ATOM 3718 C C . ARG A 1 271 ? 25.92468 35.92125 -16.66520 1.000 45.99751 269 ARG A C 1
ATOM 3719 O O . ARG A 1 271 ? 26.06163 36.95685 -17.33857 1.000 45.10964 269 ARG A O 1
ATOM 3740 N N . TRP A 1 272 ? 24.80445 35.17820 -16.71169 1.000 45.22692 270 TRP A N 1
ATOM 3741 C CA . TRP A 1 272 ? 23.65942 35.60512 -17.51738 1.000 44.15149 270 TRP A CA 1
ATOM 3742 C C . TRP A 1 272 ? 23.22400 37.02183 -17.15309 1.000 41.72455 270 TRP A C 1
ATOM 3743 O O . TRP A 1 272 ? 23.08509 37.89438 -18.01700 1.000 41.64728 270 TRP A O 1
ATOM 3764 N N . LEU A 1 273 ? 23.06040 37.27806 -15.86572 1.000 39.66711 271 LEU A N 1
ATOM 3765 C CA . LEU A 1 273 ? 22.44392 38.52793 -15.42924 1.000 38.65434 271 LEU A CA 1
ATOM 3766 C C . LEU A 1 273 ? 23.30782 39.71087 -15.76796 1.000 38.67045 271 LEU A C 1
ATOM 3767 O O . LEU A 1 273 ? 22.78686 40.73817 -16.23152 1.000 36.97404 271 LEU A O 1
ATOM 3783 N N . SER A 1 274 ? 24.64299 39.57208 -15.57643 1.000 39.05185 272 SER A N 1
ATOM 3784 C CA . SER A 1 274 ? 25.55539 40.66162 -15.88403 1.000 42.49300 272 SER A CA 1
ATOM 3785 C C . SER A 1 274 ? 25.59071 40.99633 -17.36489 1.000 43.56358 272 SER A C 1
ATOM 3786 O O . SER A 1 274 ? 26.01871 42.09682 -17.72897 1.000 44.49679 272 SER A O 1
ATOM 3794 N N . ALA A 1 275 ? 25.20397 40.05945 -18.22686 1.000 43.21221 273 ALA A N 1
ATOM 3795 C CA . ALA A 1 275 ? 25.11498 40.34292 -19.65618 1.000 44.11037 273 ALA A CA 1
ATOM 3796 C C . ALA A 1 275 ? 23.88277 41.17772 -20.02826 1.000 43.00791 273 ALA A C 1
ATOM 3797 O O . ALA A 1 275 ? 23.80063 41.67056 -21.15796 1.000 43.41884 273 ALA A O 1
ATOM 3804 N N . GLN A 1 276 ? 22.91720 41.37366 -19.08834 1.000 40.31216 274 GLN A N 1
ATOM 3805 C CA . GLN A 1 276 ? 21.69972 42.04902 -19.49204 1.000 39.60915 274 GLN A CA 1
ATOM 3806 C C . GLN A 1 276 ? 21.78010 43.54841 -19.21311 1.000 41.39137 274 GLN A C 1
ATOM 3807 O O . GLN A 1 276 ? 22.58657 44.01279 -18.39094 1.000 39.24263 274 GLN A O 1
ATOM 3821 N N . PRO A 1 277 ? 20.92323 44.33513 -19.85754 1.000 44.01578 275 PRO A N 1
ATOM 3822 C CA . PRO A 1 277 ? 20.97656 45.78605 -19.67350 1.000 45.59750 275 PRO A CA 1
ATOM 3823 C C . PRO A 1 277 ? 20.47266 46.18168 -18.30013 1.000 44.53506 275 PRO A C 1
ATOM 3824 O O . PRO A 1 277 ? 19.81010 45.38954 -17.61095 1.000 43.43451 275 PRO A O 1
ATOM 3835 N N . PRO A 1 278 ? 20.75702 47.40811 -17.88718 1.000 44.00323 276 PRO A N 1
ATOM 3836 C CA . PRO A 1 278 ? 20.35073 47.84691 -16.55327 1.000 44.07934 276 PRO A CA 1
ATOM 3837 C C . PRO A 1 278 ? 18.84621 47.81120 -16.41328 1.000 44.36210 276 PRO A C 1
ATOM 3838 O O . PRO A 1 278 ? 18.12212 48.14915 -17.33998 1.000 43.04270 276 PRO A O 1
ATOM 3849 N N . ARG A 1 279 ? 18.38858 47.38631 -15.23882 1.000 47.01389 277 ARG A N 1
ATOM 3850 C CA . ARG A 1 279 ? 16.96210 47.42060 -14.87634 1.000 47.45245 277 ARG A CA 1
ATOM 3851 C C . ARG A 1 279 ? 16.07719 46.73075 -15.90883 1.000 44.85039 277 ARG A C 1
ATOM 3852 O O . ARG A 1 279 ? 14.91328 47.06347 -16.05149 1.000 45.33202 277 ARG A O 1
ATOM 3873 N N . SER A 1 280 ? 16.60056 45.70918 -16.59373 1.000 42.57885 278 SER A N 1
ATOM 3874 C CA . SER A 1 280 ? 15.83078 45.03110 -17.63309 1.000 40.62554 278 SER A CA 1
ATOM 3875 C C . SER A 1 280 ? 15.21362 43.70604 -17.19923 1.000 39.49140 278 SER A C 1
ATOM 3876 O O . SER A 1 280 ? 14.32264 43.20558 -17.89982 1.000 39.89375 278 SER A O 1
ATOM 3884 N N . VAL A 1 281 ? 15.63162 43.12392 -16.06790 1.000 38.16750 279 VAL A N 1
ATOM 3885 C CA . VAL A 1 281 ? 15.31350 41.73049 -15.75164 1.000 35.76983 279 VAL A CA 1
ATOM 3886 C C . VAL A 1 281 ? 14.24825 41.68647 -14.67888 1.000 34.09772 279 VAL A C 1
ATOM 3887 O O . VAL A 1 281 ? 14.38038 42.36693 -13.63658 1.000 32.36655 279 VAL A O 1
ATOM 3900 N N . VAL A 1 282 ? 13.21713 40.86155 -14.92727 1.000 32.12934 280 VAL A N 1
ATOM 3901 C CA . VAL A 1 282 ? 12.23184 40.48450 -13.92343 1.000 31.95387 280 VAL A CA 1
ATOM 3902 C C . VAL A 1 282 ? 12.78925 39.26058 -13.19458 1.000 31.70399 280 VAL A C 1
ATOM 3903 O O . VAL A 1 282 ? 12.94907 38.18702 -13.77323 1.000 31.92046 280 VAL A O 1
ATOM 3916 N N . TYR A 1 283 ? 13.05462 39.40277 -11.91494 1.000 32.83512 281 TYR A N 1
ATOM 3917 C CA . TYR A 1 283 ? 13.49062 38.30903 -11.04744 1.000 33.27979 281 TYR A CA 1
ATOM 3918 C C . TYR A 1 283 ? 12.25413 37.77992 -10.32034 1.000 33.04664 281 TYR A C 1
ATOM 3919 O O . TYR A 1 283 ? 11.46745 38.57479 -9.81540 1.000 32.59431 281 TYR A O 1
ATOM 3937 N N . VAL A 1 284 ? 12.11675 36.44974 -10.23852 1.000 32.57615 282 VAL A N 1
ATOM 3938 C CA . VAL A 1 284 ? 10.89763 35.79831 -9.76524 1.000 31.37591 282 VAL A CA 1
ATOM 3939 C C . VAL A 1 284 ? 11.24036 34.72888 -8.72634 1.000 31.47940 282 VAL A C 1
ATOM 3940 O O . VAL A 1 284 ? 11.96851 33.77827 -9.01882 1.000 31.35435 282 VAL A O 1
ATOM 3953 N N . SER A 1 285 ? 10.70139 34.86672 -7.50962 1.000 32.39637 283 SER A N 1
ATOM 3954 C CA . SER A 1 285 ? 10.92908 33.81518 -6.51818 1.000 32.25886 283 SER A CA 1
ATOM 3955 C C . SER A 1 285 ? 9.86948 33.9074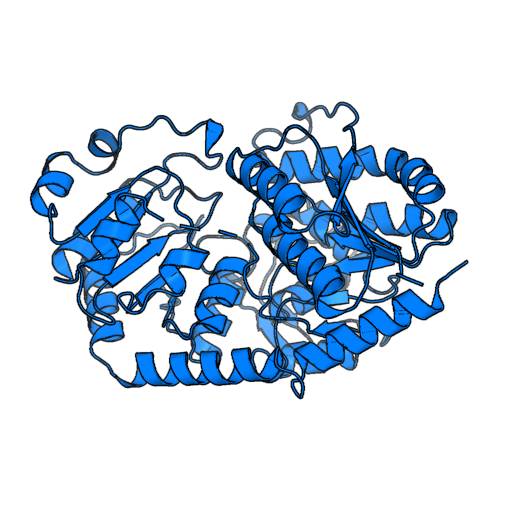3 -5.44332 1.000 32.40330 283 SER A C 1
ATOM 3956 O O . SER A 1 285 ? 9.54885 35.00247 -4.98069 1.000 31.84569 283 SER A O 1
ATOM 3964 N N . PHE A 1 286 ? 9.34200 32.75274 -5.04616 1.000 32.97087 284 PHE A N 1
ATOM 3965 C CA . PHE A 1 286 ? 8.34767 32.68319 -3.99059 1.000 33.09536 284 PHE A CA 1
ATOM 3966 C C . PHE A 1 286 ? 8.92841 32.19373 -2.67523 1.000 33.23750 284 PHE A C 1
ATOM 3967 O O . PHE A 1 286 ? 8.16852 31.72891 -1.81238 1.000 34.20156 284 PHE A O 1
ATOM 3984 N N . GLY A 1 287 ? 10.26529 32.27425 -2.51057 1.000 32.71412 285 GLY A N 1
ATOM 3985 C CA . GLY A 1 287 ? 10.88736 32.02576 -1.22728 1.000 31.51578 285 GLY A CA 1
ATOM 3986 C C . GLY A 1 287 ? 11.42087 30.61624 -1.15924 1.000 33.47097 285 GLY A C 1
ATOM 3987 O O . GLY A 1 287 ? 11.47738 29.88246 -2.15310 1.000 33.13321 285 GLY A O 1
ATOM 3991 N N . SER A 1 288 ? 11.81050 30.23645 0.05617 1.000 34.07783 286 SER A N 1
ATOM 3992 C CA . SER A 1 288 ? 12.57399 29.01767 0.27725 1.000 35.65132 286 SER A CA 1
ATOM 3993 C C . SER A 1 288 ? 11.70421 27.81158 0.60149 1.000 36.62747 286 SER A C 1
ATOM 3994 O O . SER A 1 288 ? 12.24295 26.70838 0.79049 1.000 36.98413 286 SER A O 1
ATOM 4002 N N . ARG A 1 289 ? 10.36799 27.99175 0.73992 1.000 36.71818 287 ARG A N 1
ATOM 4003 C CA . ARG A 1 289 ? 9.55888 26.90983 1.29167 1.000 38.75327 287 ARG A CA 1
ATOM 4004 C C . ARG A 1 289 ? 8.16099 26.89567 0.69955 1.000 39.15134 287 ARG A C 1
ATOM 4005 O O . ARG A 1 289 ? 7.21661 26.47129 1.36127 1.000 39.52172 287 ARG A O 1
ATOM 4026 N N . LYS A 1 290 ? 8.00918 27.36697 -0.52508 1.000 39.23835 288 LYS A N 1
ATOM 4027 C CA . LYS A 1 290 ? 6.73677 27.40607 -1.22249 1.000 39.75009 288 LYS A CA 1
ATOM 4028 C C . LYS A 1 290 ? 6.94771 26.82732 -2.60973 1.000 41.26708 288 LYS A C 1
ATOM 4029 O O . LYS A 1 290 ? 7.91090 27.20717 -3.30926 1.000 40.94097 288 LYS A O 1
ATOM 4048 N N . ALA A 1 291 ? 6.03742 25.93494 -3.01303 1.000 41.57368 289 ALA A N 1
ATOM 4049 C CA . ALA A 1 291 ? 6.00881 25.40078 -4.37243 1.000 42.98969 289 ALA A CA 1
ATOM 4050 C C . ALA A 1 291 ? 4.66629 25.75994 -5.00651 1.000 43.07870 289 ALA A C 1
ATOM 4051 O O . ALA A 1 291 ? 3.60533 25.37263 -4.51075 1.000 45.30143 289 ALA A O 1
ATOM 4058 N N . ILE A 1 292 ? 4.70718 26.44634 -6.12702 1.000 41.21472 290 ILE A N 1
ATOM 4059 C CA . ILE A 1 292 ? 3.48520 26.91327 -6.78357 1.000 40.20150 290 ILE A CA 1
ATOM 4060 C C . ILE A 1 292 ? 2.82332 25.74257 -7.49950 1.000 41.33392 290 ILE A C 1
ATOM 4061 O O . ILE A 1 292 ? 3.50912 25.03063 -8.24897 1.000 41.09069 290 ILE A O 1
ATOM 4077 N N . PRO A 1 293 ? 1.51628 25.51914 -7.31374 1.000 42.19158 291 PRO A N 1
ATOM 4078 C CA . PRO A 1 293 ? 0.85022 24.42853 -8.04357 1.000 43.05608 291 PRO A CA 1
ATOM 4079 C C . PRO A 1 293 ? 0.99249 24.60681 -9.55394 1.000 43.05990 291 PRO A C 1
ATOM 4080 O O . PRO A 1 293 ? 1.11690 25.71950 -10.06634 1.000 40.90176 291 PRO A O 1
ATOM 4091 N N . ARG A 1 294 ? 0.95098 23.48741 -10.27053 1.000 44.55538 292 ARG A N 1
ATOM 4092 C CA . ARG A 1 294 ? 1.35395 23.50123 -11.66867 1.000 48.33602 292 ARG A CA 1
ATOM 4093 C C . ARG A 1 294 ? 0.42892 24.35821 -12.53936 1.000 48.04375 292 ARG A C 1
ATOM 4094 O O . ARG A 1 294 ? 0.89572 25.07373 -13.42325 1.000 47.80047 292 ARG A O 1
ATOM 4115 N N . ASP A 1 295 ? -0.88681 24.28831 -12.33915 1.000 49.21438 293 ASP A N 1
ATOM 4116 C CA . ASP A 1 295 ? -1.76835 25.09478 -13.17720 1.000 49.00222 293 ASP A CA 1
ATOM 4117 C C . ASP A 1 295 ? -1.41191 26.58362 -13.07589 1.000 46.77237 293 ASP A C 1
ATOM 4118 O O . ASP A 1 295 ? -1.33011 27.28475 -14.09439 1.000 46.59819 293 ASP A O 1
ATOM 4127 N N . GLN A 1 296 ? -1.15813 27.07696 -11.86418 1.000 45.17686 294 GLN A N 1
ATOM 4128 C CA . GLN A 1 296 ? -0.71098 28.45058 -11.70778 1.000 44.35457 294 GLN A CA 1
ATOM 4129 C C . GLN A 1 296 ? 0.71188 28.63728 -12.25671 1.000 44.30253 294 GLN A C 1
ATOM 4130 O O . GLN A 1 296 ? 1.05279 29.70550 -12.78901 1.000 42.72453 294 GLN A O 1
ATOM 4144 N N . LEU A 1 297 ? 1.53236 27.59592 -12.19723 1.000 46.65818 295 LEU A N 1
ATOM 4145 C CA . LEU A 1 297 ? 2.88093 27.69741 -12.74478 1.000 49.49998 295 LEU A CA 1
ATOM 4146 C C . LEU A 1 297 ? 2.84422 27.92234 -14.25889 1.000 48.68760 295 LEU A C 1
ATOM 4147 O O . LEU A 1 297 ? 3.62707 28.71757 -14.79843 1.000 49.11169 295 LEU A O 1
ATOM 4163 N N . ARG A 1 298 ? 1.91270 27.25572 -14.95779 1.000 45.36956 296 ARG A N 1
ATOM 4164 C CA . ARG A 1 298 ? 1.82955 27.43022 -16.40324 1.000 43.57433 296 ARG A CA 1
ATOM 4165 C C . ARG A 1 298 ? 1.35788 28.83935 -16.77035 1.000 42.08615 296 ARG A C 1
ATOM 4166 O O . ARG A 1 298 ? 1.80459 29.40868 -17.76951 1.000 43.01344 296 ARG A O 1
ATOM 4187 N N . GLU A 1 299 ? 0.42966 29.41760 -16.00328 1.000 41.09900 297 GLU A N 1
ATOM 4188 C CA . GLU A 1 299 ? -0.00685 30.77504 -16.31629 1.000 40.19311 297 GLU A CA 1
ATOM 4189 C C . GLU A 1 299 ? 1.14889 31.75372 -16.06970 1.000 38.12460 297 GLU A C 1
ATOM 4190 O O . GLU A 1 299 ? 1.33611 32.73751 -16.79728 1.000 37.66385 297 GLU A O 1
ATOM 4202 N N . LEU A 1 300 ? 1.93802 31.51472 -15.03399 1.000 37.78488 298 LEU A N 1
ATOM 4203 C CA . LEU A 1 300 ? 3.09441 32.38887 -14.79450 1.000 37.16962 298 LEU A CA 1
ATOM 4204 C C . LEU A 1 300 ? 4.13923 32.26117 -15.90386 1.000 36.93858 298 LEU A C 1
ATOM 4205 O O . LEU A 1 300 ? 4.68225 33.26831 -16.39276 1.000 38.14315 298 LEU A O 1
ATOM 4221 N N . ALA A 1 301 ? 4.37765 31.04034 -16.38090 1.000 36.60483 299 ALA A N 1
ATOM 4222 C CA . ALA A 1 301 ? 5.34298 30.88191 -17.46529 1.000 36.25629 299 ALA A CA 1
ATOM 4223 C C . ALA A 1 301 ? 4.88689 31.66563 -18.68835 1.000 36.67886 299 ALA A C 1
ATOM 4224 O O . ALA A 1 301 ? 5.67055 32.38210 -19.34086 1.000 34.56126 299 ALA A O 1
ATOM 4231 N N . ALA A 1 302 ? 3.59067 31.53309 -19.01923 1.000 35.83702 300 ALA A N 1
ATOM 4232 C CA . ALA A 1 302 ? 3.10317 32.17162 -20.23471 1.000 37.28031 300 ALA A CA 1
ATOM 4233 C C . ALA A 1 302 ? 2.94729 33.66607 -20.04290 1.000 36.22387 300 ALA A C 1
ATOM 4234 O O . ALA A 1 302 ? 3.12689 34.42268 -20.97326 1.000 37.49197 300 ALA A O 1
ATOM 4241 N N . GLY A 1 303 ? 2.66237 34.12430 -18.83416 1.000 36.29522 301 GLY A N 1
ATOM 4242 C CA . GLY A 1 303 ? 2.68493 35.56107 -18.58564 1.000 36.64571 301 GLY A CA 1
ATOM 4243 C C . GLY A 1 303 ? 4.07815 36.15602 -18.74657 1.000 37.79246 301 GLY A C 1
ATOM 4244 O O . GLY A 1 303 ? 4.25669 37.19734 -19.39856 1.000 38.21389 301 GLY A O 1
ATOM 4248 N N . LEU A 1 304 ? 5.09421 35.50328 -18.14935 1.000 36.89987 302 LEU A N 1
ATOM 4249 C CA . LEU A 1 304 ? 6.47243 35.97100 -18.33499 1.000 36.86307 302 LEU A CA 1
ATOM 4250 C C . LEU A 1 304 ? 6.86016 35.99373 -19.81420 1.000 38.16168 302 LEU A C 1
ATOM 4251 O O . LEU A 1 304 ? 7.36537 37.00311 -20.30820 1.000 38.12768 302 LEU A O 1
ATOM 4267 N N . GLU A 1 305 ? 6.62886 34.88899 -20.53214 1.000 39.58165 303 GLU A N 1
ATOM 4268 C CA . GLU A 1 305 ? 6.82608 34.86028 -21.98776 1.000 43.17643 303 GLU A CA 1
ATOM 4269 C C . GLU A 1 305 ? 6.20300 36.06934 -22.67604 1.000 42.31122 303 GLU A C 1
ATOM 4270 O O . GLU A 1 305 ? 6.89118 36.84725 -23.35084 1.000 42.45572 303 GLU A O 1
ATOM 4282 N N . ALA A 1 306 ? 4.88031 36.24522 -22.48191 1.000 41.63498 304 ALA A N 1
ATOM 4283 C CA . ALA A 1 306 ? 4.12213 37.29889 -23.14436 1.000 42.38363 304 ALA A CA 1
ATOM 4284 C C . ALA A 1 306 ? 4.50803 38.69885 -22.70119 1.000 42.29541 304 ALA A C 1
ATOM 4285 O O . ALA A 1 306 ? 4.23360 39.66132 -23.43625 1.000 42.18973 304 ALA A O 1
ATOM 4292 N N . SER A 1 307 ? 5.12780 38.83956 -21.53027 1.000 42.25759 305 SER A N 1
ATOM 4293 C CA . SER A 1 307 ? 5.54181 40.16974 -21.09492 1.000 43.07401 305 SER A CA 1
ATOM 4294 C C . SER A 1 307 ? 6.58495 40.77749 -22.01428 1.000 43.03165 305 SER A C 1
ATOM 4295 O O . SER A 1 307 ? 6.74381 42.00780 -22.02045 1.000 44.20182 305 SER A O 1
ATOM 4303 N N . GLY A 1 308 ? 7.26093 39.95449 -22.81444 1.000 40.22456 306 GLY A N 1
ATOM 4304 C CA . GLY A 1 308 ? 8.37150 40.43386 -23.60499 1.000 39.90028 306 GLY A CA 1
ATOM 4305 C C . GLY A 1 308 ? 9.61073 40.84786 -22.83326 1.000 39.58701 306 GLY A C 1
ATOM 4306 O O . GLY A 1 308 ? 10.53751 41.33365 -23.43763 1.000 38.26550 306 GLY A O 1
ATOM 4310 N N . LYS A 1 309 ? 9.62354 40.71525 -21.51468 1.000 41.29630 307 LYS A N 1
ATOM 4311 C CA . LYS A 1 309 ? 10.74766 41.13404 -20.69712 1.000 41.29797 307 LYS A CA 1
ATOM 4312 C C . LYS A 1 309 ? 11.71511 39.96972 -20.48428 1.000 39.11165 307 LYS A C 1
ATOM 4313 O O . LYS A 1 309 ? 11.32462 38.78723 -20.46069 1.000 38.88163 307 LYS A O 1
ATOM 4332 N N . ARG A 1 310 ? 12.99971 40.31516 -20.37166 1.000 37.34752 308 ARG A N 1
ATOM 4333 C CA . ARG A 1 310 ? 13.96019 39.36506 -19.82063 1.000 35.92511 308 ARG A CA 1
ATOM 4334 C C . ARG A 1 310 ? 13.51874 38.97993 -18.40051 1.000 35.33433 308 ARG A C 1
ATOM 4335 O O . ARG A 1 310 ? 13.02418 39.83588 -17.62949 1.000 34.42875 308 ARG A O 1
ATOM 4356 N N . PHE A 1 311 ? 13.68104 37.69284 -18.05118 1.000 35.06407 309 PHE A N 1
ATOM 4357 C CA . PHE A 1 311 ? 13.32373 37.27108 -16.70242 1.000 34.25695 309 PHE A CA 1
ATOM 4358 C C . PHE A 1 311 ? 14.26253 36.16627 -16.20546 1.000 35.36319 309 PHE A C 1
ATOM 4359 O O . PHE A 1 311 ? 14.76767 35.34027 -16.97930 1.000 34.44684 309 PHE A O 1
ATOM 4376 N N . LEU A 1 312 ? 14.47449 36.16520 -14.87762 1.000 36.08777 310 LEU A N 1
ATOM 4377 C CA . LEU A 1 312 ? 15.26642 35.16522 -14.16336 1.000 37.28442 310 LEU A CA 1
ATOM 4378 C C . LEU A 1 312 ? 14.36747 34.55450 -13.09349 1.000 35.59871 310 LEU A C 1
ATOM 4379 O O . LEU A 1 312 ? 13.98394 35.23805 -12.14391 1.000 35.72949 310 LEU A O 1
ATOM 4395 N N . TRP A 1 313 ? 14.03751 33.27466 -13.24807 1.000 34.51613 311 TRP A N 1
ATOM 4396 C CA . TRP A 1 313 ? 12.94672 32.64246 -12.52070 1.000 35.55072 311 TRP A CA 1
ATOM 4397 C C . TRP A 1 313 ? 13.39466 31.42709 -11.72686 1.000 34.57047 311 TRP A C 1
ATOM 4398 O O . TRP A 1 313 ? 13.78088 30.40826 -12.30795 1.000 34.01602 311 TRP A O 1
ATOM 4419 N N . VAL A 1 314 ? 13.28450 31.52877 -10.40074 1.000 33.98183 312 VAL A N 1
ATOM 4420 C CA . VAL A 1 314 ? 13.62352 30.43006 -9.50160 1.000 36.00536 312 VAL A CA 1
ATOM 4421 C C . VAL A 1 314 ? 12.36776 29.60625 -9.24965 1.000 37.58780 312 VAL A C 1
ATOM 4422 O O . VAL A 1 314 ? 11.32463 30.14867 -8.87727 1.000 38.19080 312 VAL A O 1
ATOM 4435 N N . VAL A 1 315 ? 12.46440 28.29629 -9.44508 1.000 39.20896 313 VAL A N 1
ATOM 4436 C CA . VAL A 1 315 ? 11.32020 27.40079 -9.38848 1.000 40.92250 313 VAL A CA 1
ATOM 4437 C C . VAL A 1 315 ? 11.59695 26.30168 -8.36793 1.000 41.46529 313 VAL A C 1
ATOM 4438 O O . VAL A 1 315 ? 12.74591 25.85051 -8.21434 1.000 41.62813 313 VAL A O 1
ATOM 4451 N N . LYS A 1 316 ? 10.53373 25.91227 -7.64389 1.000 41.65800 314 LYS A N 1
ATOM 4452 C CA . LYS A 1 316 ? 10.54695 24.84142 -6.66120 1.000 41.34001 314 LYS A CA 1
ATOM 4453 C C . LYS A 1 316 ? 9.38645 23.91178 -6.95936 1.000 43.04035 314 LYS A C 1
ATOM 4454 O O . LYS A 1 316 ? 8.26261 24.38620 -7.18519 1.000 42.61833 314 LYS A O 1
ATOM 4473 N N . SER A 1 317 ? 9.64283 22.59488 -6.94876 1.000 43.04513 315 SER A N 1
ATOM 4474 C CA . SER A 1 317 ? 8.53534 21.64549 -7.02597 1.000 45.18962 315 SER A CA 1
ATOM 4475 C C . SER A 1 317 ? 8.07666 21.12662 -5.65088 1.000 44.46011 315 SER A C 1
ATOM 4476 O O . SER A 1 317 ? 6.93833 20.64457 -5.54487 1.000 43.95112 315 SER A O 1
ATOM 4484 N N . THR A 1 318 ? 8.92385 21.22252 -4.60599 1.000 42.34451 316 THR A N 1
ATOM 4485 C CA . THR A 1 318 ? 8.58528 20.78944 -3.26673 1.000 41.61617 316 THR A CA 1
ATOM 4486 C C . THR A 1 318 ? 8.83863 21.92458 -2.29127 1.000 39.16223 316 THR A C 1
ATOM 4487 O O . THR A 1 318 ? 9.48350 22.91486 -2.61687 1.000 39.08590 316 THR A O 1
ATOM 4498 N N . ILE A 1 319 ? 8.33391 21.76856 -1.06512 1.000 37.18493 317 ILE A N 1
ATOM 4499 C CA . ILE A 1 319 ? 8.55336 22.78887 -0.03729 1.000 35.63054 317 ILE A CA 1
ATOM 4500 C C . ILE A 1 319 ? 10.00847 22.76625 0.44573 1.000 36.61350 317 ILE A C 1
ATOM 4501 O O . ILE A 1 319 ? 10.66728 23.81503 0.54955 1.000 35.75964 317 ILE A O 1
ATOM 4517 N N . VAL A 1 320 ? 10.54546 21.56108 0.69502 1.000 37.10144 318 VAL A N 1
ATOM 4518 C CA . VAL A 1 320 ? 11.89159 21.39905 1.22664 1.000 38.57158 318 VAL A CA 1
ATOM 4519 C C . VAL A 1 320 ? 12.85002 21.16508 0.07616 1.000 39.45893 318 VAL A C 1
ATOM 4520 O O . VAL A 1 320 ? 12.67430 20.21827 -0.69895 1.000 39.61067 318 VAL A O 1
ATOM 4533 N N . ASP A 1 321 ? 13.90393 21.99395 -0.01333 1.000 41.58227 319 ASP A N 1
ATOM 4534 C CA . ASP A 1 321 ? 14.83467 21.86081 -1.14829 1.000 41.99469 319 ASP A CA 1
ATOM 4535 C C . ASP A 1 321 ? 15.43359 20.45343 -1.23791 1.000 41.45563 319 ASP A C 1
ATOM 4536 O O . ASP A 1 321 ? 15.59094 19.90020 -2.33619 1.000 42.28157 319 ASP A O 1
ATOM 4545 N N . ARG A 1 322 ? 15.70405 19.82668 -0.09770 1.000 39.88043 320 ARG A N 1
ATOM 4546 C CA . ARG A 1 322 ? 16.29030 18.49396 -0.14445 1.000 41.82968 320 ARG A CA 1
ATOM 4547 C C . ARG A 1 322 ? 15.44030 17.49974 -0.92122 1.000 43.32315 320 ARG A C 1
ATOM 4548 O O . ARG A 1 322 ? 15.98277 16.57875 -1.51843 1.000 42.71960 320 ARG A O 1
ATOM 4569 N N . ASP A 1 323 ? 14.11660 17.62308 -0.88224 1.000 46.54472 321 ASP A N 1
ATOM 4570 C CA . ASP A 1 323 ? 13.24868 16.67411 -1.55970 1.000 48.73305 321 ASP A CA 1
ATOM 4571 C C . ASP A 1 323 ? 13.07819 16.96195 -3.05018 1.000 49.23099 321 ASP A C 1
ATOM 4572 O O . ASP A 1 323 ? 12.42991 16.16212 -3.73109 1.000 50.32388 321 ASP A O 1
ATOM 4581 N N . ASP A 1 324 ? 13.58976 18.08576 -3.56997 1.000 48.18119 322 ASP A N 1
ATOM 4582 C CA . ASP A 1 324 ? 13.16327 18.55835 -4.88492 1.000 48.08170 322 ASP A CA 1
ATOM 4583 C C . ASP A 1 324 ? 13.91249 17.78816 -5.96495 1.000 54.33233 322 ASP A C 1
ATOM 4584 O O . ASP A 1 324 ? 15.12371 17.96605 -6.17064 1.000 54.02475 322 ASP A O 1
ATOM 4593 N N . THR A 1 325 ? 13.20195 16.90660 -6.63281 1.000 59.60269 323 THR A N 1
ATOM 4594 C CA . THR A 1 325 ? 13.77481 16.09630 -7.69535 1.000 66.39096 323 THR A CA 1
ATOM 4595 C C . THR A 1 325 ? 13.12277 16.35983 -9.05281 1.000 69.39935 323 THR A C 1
ATOM 4596 O O . THR A 1 325 ? 13.67151 15.93545 -10.07773 1.000 68.97007 323 THR A O 1
ATOM 4607 N N . ALA A 1 326 ? 11.98243 17.05467 -9.08454 1.000 73.38153 324 ALA A N 1
ATOM 4608 C CA . ALA A 1 326 ? 11.24912 17.26759 -10.31944 1.000 76.90859 324 ALA A CA 1
ATOM 4609 C C . ALA A 1 326 ? 12.17725 17.78905 -11.41180 1.000 79.46622 324 ALA A C 1
ATOM 4610 O O . ALA A 1 326 ? 13.16792 18.48867 -11.15094 1.000 78.49751 324 ALA A O 1
ATOM 4617 N N . ASP A 1 327 ? 11.84906 17.42032 -12.64705 1.000 80.40103 325 ASP A N 1
ATOM 4618 C CA . ASP A 1 327 ? 12.58347 17.86374 -13.81709 1.000 81.21796 325 ASP A CA 1
ATOM 4619 C C . ASP A 1 327 ? 11.97149 19.17371 -14.27845 1.000 76.17501 325 ASP A C 1
ATOM 4620 O O . ASP A 1 327 ? 10.76053 19.25354 -14.49671 1.000 78.70511 325 ASP A O 1
ATOM 4629 N N . LEU A 1 328 ? 12.80420 20.20482 -14.39981 1.000 71.13898 326 LEU A N 1
ATOM 4630 C CA . LEU A 1 328 ? 12.30504 21.50697 -14.83694 1.000 66.04981 326 LEU A CA 1
ATOM 4631 C C . LEU A 1 328 ? 11.55624 21.38401 -16.15683 1.000 68.64651 326 LEU A C 1
ATOM 4632 O O . LEU A 1 328 ? 10.41750 21.85774 -16.29456 1.000 66.95803 326 LEU A O 1
ATOM 4648 N N . GLY A 1 329 ? 12.18384 20.73187 -17.13952 1.000 74.05552 327 GLY A N 1
ATOM 4649 C CA . GLY A 1 329 ? 11.49937 20.46629 -18.39302 1.000 77.46569 327 GLY A CA 1
ATOM 4650 C C . GLY A 1 329 ? 10.16010 19.78320 -18.20018 1.000 78.05287 327 GLY A C 1
ATOM 4651 O O . GLY A 1 329 ? 9.18855 20.10488 -18.88904 1.000 79.24569 327 GLY A O 1
ATOM 4655 N N . GLY A 1 330 ? 10.08674 18.83256 -17.25454 1.000 75.87206 328 GLY A N 1
ATOM 4656 C CA . GLY A 1 330 ? 8.85568 18.08867 -17.02901 1.000 74.43881 328 GLY A CA 1
ATOM 4657 C C . GLY A 1 330 ? 7.77907 18.85142 -16.29381 1.000 72.35534 328 GLY A C 1
ATOM 4658 O O . GLY A 1 330 ? 6.59878 18.50241 -16.38840 1.000 72.47874 328 GLY A O 1
ATOM 4662 N N . LEU A 1 331 ? 8.15485 19.90058 -15.58412 1.000 69.28827 329 LEU A N 1
ATOM 4663 C CA . LEU A 1 331 ? 7.23042 20.68898 -14.78102 1.000 67.04700 329 LEU A CA 1
ATOM 4664 C C . LEU A 1 331 ? 6.61247 21.84032 -15.56204 1.000 66.90148 329 LEU A C 1
ATOM 4665 O O . LEU A 1 331 ? 5.41325 22.09796 -15.44340 1.000 66.46048 329 LEU A O 1
ATOM 4681 N N . LEU A 1 332 ? 7.39559 22.51710 -16.38942 1.000 69.50811 330 LEU A N 1
ATOM 4682 C CA . LEU A 1 332 ? 6.93275 23.68564 -17.12875 1.000 71.31858 330 LEU A CA 1
ATOM 4683 C C . LEU A 1 332 ? 6.62332 23.36797 -18.58682 1.000 76.62766 330 LEU A C 1
ATOM 4684 O O . LEU A 1 332 ? 5.58018 23.76062 -19.10569 1.000 77.29605 330 LEU A O 1
ATOM 4700 N N . GLY A 1 333 ? 7.53137 22.67555 -19.26285 1.000 81.93367 331 GLY A N 1
ATOM 4701 C CA . GLY A 1 333 ? 7.41047 22.37721 -20.67186 1.000 87.50647 331 GLY A CA 1
ATOM 4702 C C . GLY A 1 333 ? 8.78550 22.42326 -21.31392 1.000 94.10535 331 GLY A C 1
ATOM 4703 O O . GLY A 1 333 ? 9.53046 23.39444 -21.10788 1.000 91.94768 331 GLY A O 1
ATOM 4707 N N . ASP A 1 334 ? 9.16764 21.37946 -22.06778 1.000 101.16362 332 ASP A N 1
ATOM 4708 C CA . ASP A 1 334 ? 10.44784 21.45495 -22.77675 1.000 105.94458 332 ASP A CA 1
ATOM 4709 C C . ASP A 1 334 ? 10.39084 22.47365 -23.91657 1.000 101.52778 332 ASP A C 1
ATOM 4710 O O . ASP A 1 334 ? 11.41166 23.07923 -24.25669 1.000 104.82273 332 ASP A O 1
ATOM 4719 N N . GLY A 1 335 ? 9.20509 22.70291 -24.48354 1.000 91.25221 333 GLY A N 1
ATOM 4720 C CA . GLY A 1 335 ? 9.05590 23.75424 -25.47382 1.000 81.13356 333 GLY A CA 1
ATOM 4721 C C . GLY A 1 335 ? 9.25134 25.13836 -24.88425 1.000 71.65563 333 GLY A C 1
ATOM 4722 O O . GLY A 1 335 ? 10.04877 25.93802 -25.39742 1.000 71.29272 333 GLY A O 1
ATOM 4726 N N . PHE A 1 336 ? 8.52399 25.44430 -23.79986 1.000 63.64248 334 PHE A N 1
ATOM 4727 C CA . PHE A 1 336 ? 8.68114 26.73906 -23.13378 1.000 56.85744 334 PHE A CA 1
ATOM 4728 C C . PHE A 1 336 ? 10.15174 27.07596 -22.89424 1.000 55.43072 334 PHE A C 1
ATOM 4729 O O . PHE A 1 336 ? 10.61318 28.18858 -23.18555 1.000 54.48995 334 PHE A O 1
ATOM 4746 N N . LEU A 1 337 ? 10.89436 26.12014 -22.34360 1.000 55.82659 335 LEU A N 1
ATOM 4747 C CA . LEU A 1 337 ? 12.28504 26.36699 -21.99731 1.000 56.62680 335 LEU A CA 1
ATOM 4748 C C . LEU A 1 337 ? 13.12111 26.69470 -23.23136 1.000 58.84427 335 LEU A C 1
ATOM 4749 O O . LEU A 1 337 ? 13.99709 27.56384 -23.17789 1.000 58.58694 335 LEU A O 1
ATOM 4765 N N . GLU A 1 338 ? 12.88346 26.00213 -24.34924 1.000 59.91456 336 GL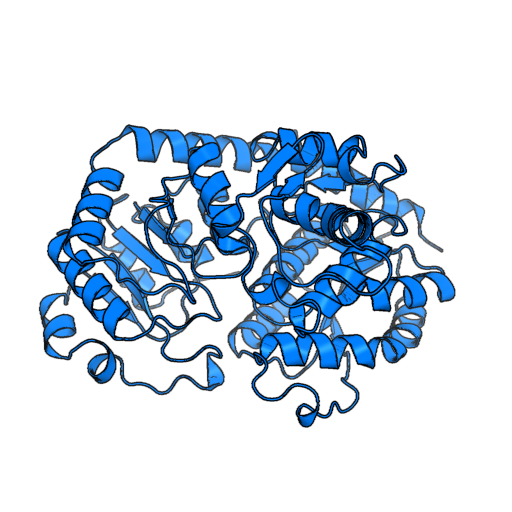U A N 1
ATOM 4766 C CA . GLU A 1 338 ? 13.66329 26.27835 -25.55083 1.000 61.95140 336 GLU A CA 1
ATOM 4767 C C . GLU A 1 338 ? 13.25100 27.60673 -26.14943 1.000 59.95769 336 GLU A C 1
ATOM 4768 O O . GLU A 1 338 ? 14.09070 28.32852 -26.68286 1.000 60.46531 336 GLU A O 1
ATOM 4780 N N . ARG A 1 339 ? 11.97837 27.96551 -26.00214 1.000 57.90020 337 ARG A N 1
ATOM 4781 C CA . ARG A 1 339 ? 11.44707 29.18748 -26.58219 1.000 56.88019 337 ARG A CA 1
ATOM 4782 C C . ARG A 1 339 ? 11.90955 30.45847 -25.87301 1.000 54.92043 337 ARG A C 1
ATOM 4783 O O . ARG A 1 339 ? 11.85288 31.55304 -26.47470 1.000 56.32246 337 ARG A O 1
ATOM 4804 N N . VAL A 1 340 ? 12.33995 30.35197 -24.60715 1.000 52.14380 338 VAL A N 1
ATOM 4805 C CA . VAL A 1 340 ? 12.78902 31.51324 -23.83955 1.000 48.74655 338 VAL A CA 1
ATOM 4806 C C . VAL A 1 340 ? 14.28896 31.51677 -23.62851 1.000 50.14829 338 VAL A C 1
ATOM 4807 O O . VAL A 1 340 ? 14.80367 32.45859 -23.02083 1.000 46.54695 338 VAL A O 1
ATOM 4820 N N . GLN A 1 341 ? 15.00281 30.49474 -24.12292 1.000 55.82054 339 GLN A N 1
ATOM 4821 C CA . GLN A 1 341 ? 16.46308 30.46237 -24.16343 1.000 60.05775 339 GLN A CA 1
ATOM 4822 C C . GLN A 1 341 ? 17.00242 31.82592 -24.55430 1.000 58.46745 339 GLN A C 1
ATOM 4823 O O . GLN A 1 341 ? 16.54579 32.43840 -25.53601 1.000 59.73541 339 GLN A O 1
ATOM 4837 N N . GLY A 1 342 ? 17.97004 32.29758 -23.77470 1.000 55.81133 340 GLY A N 1
ATOM 4838 C CA . GLY A 1 342 ? 18.66707 33.51798 -24.14293 1.000 54.13913 340 GLY A CA 1
ATOM 4839 C C . GLY A 1 342 ? 18.02718 34.77564 -23.61960 1.000 52.65257 340 GLY A C 1
ATOM 4840 O O . GLY A 1 342 ? 18.70221 35.55331 -22.94347 1.000 51.73113 340 GLY A O 1
ATOM 4844 N N A ARG A 1 343 ? 16.73052 34.97321 -23.88291 0.499 52.50079 341 ARG A N 1
ATOM 4845 N N B ARG A 1 343 ? 16.72930 34.95526 -23.88499 0.501 52.53758 341 ARG A N 1
ATOM 4846 C CA A ARG A 1 343 ? 16.01700 36.09432 -23.29142 0.499 51.74939 341 ARG A CA 1
ATOM 4847 C CA B ARG A 1 343 ? 15.97093 36.05778 -23.31367 0.501 51.76419 341 ARG A CA 1
ATOM 4848 C C A ARG A 1 343 ? 15.67600 35.84325 -21.82204 0.499 50.41568 341 ARG A C 1
ATOM 4849 C C B ARG A 1 343 ? 15.69496 35.84320 -21.82503 0.501 50.41663 341 ARG A C 1
ATOM 4850 O O A ARG A 1 343 ? 15.28596 36.77628 -21.11754 0.499 50.22963 341 ARG A O 1
ATOM 4851 O O B ARG A 1 343 ? 15.36594 36.79554 -21.11464 0.501 50.22355 341 ARG A O 1
ATOM 4892 N N . ALA A 1 344 ? 15.83662 34.62201 -21.32662 1.000 47.48177 342 ALA A N 1
ATOM 4893 C CA . ALA A 1 344 ? 15.50935 34.35381 -19.94579 1.000 42.54179 342 ALA A CA 1
ATOM 4894 C C . ALA A 1 344 ? 16.35547 33.21866 -19.37500 1.000 40.68145 342 ALA A C 1
ATOM 4895 O O . ALA A 1 344 ? 16.92625 32.39228 -20.10387 1.000 39.40287 342 ALA A O 1
ATOM 4902 N N . PHE A 1 345 ? 16.34166 33.13791 -18.03796 1.000 40.14101 343 PHE A N 1
ATOM 4903 C CA . PHE A 1 345 ? 17.09757 32.14510 -17.28709 1.000 40.60214 343 PHE A CA 1
ATOM 4904 C C . PHE A 1 345 ? 16.18134 31.58077 -16.21676 1.000 39.42090 343 PHE A C 1
ATOM 4905 O O . PHE A 1 345 ? 15.69127 32.32925 -15.35170 1.000 37.10060 343 PHE A O 1
ATOM 4922 N N . VAL A 1 346 ? 16.02750 30.25287 -16.23042 1.000 39.81336 344 VAL A N 1
ATOM 4923 C CA . VAL A 1 346 ? 15.11008 29.54000 -15.35256 1.000 39.78584 344 VAL A CA 1
ATOM 4924 C C . VAL A 1 346 ? 15.84079 28.37691 -14.69908 1.000 40.84619 344 VAL A C 1
ATOM 4925 O O . VAL A 1 346 ? 16.40787 27.53064 -15.39527 1.000 42.11863 344 VAL A O 1
ATOM 4938 N N . THR A 1 347 ? 15.77134 28.29179 -13.36382 1.000 40.63449 345 THR A N 1
ATOM 4939 C CA . THR A 1 347 ? 16.47324 27.24070 -12.65495 1.000 40.41031 345 THR A CA 1
ATOM 4940 C C . THR A 1 347 ? 15.58089 26.68561 -11.55861 1.000 42.16068 345 THR A C 1
ATOM 4941 O O . THR A 1 347 ? 14.73289 27.39343 -11.02732 1.000 40.24963 345 THR A O 1
ATOM 4952 N N . MET A 1 348 ? 15.79357 25.41520 -11.21898 1.000 46.62016 346 MET A N 1
ATOM 4953 C CA . MET A 1 348 ? 15.18479 24.78433 -10.05267 1.000 51.22215 346 MET A CA 1
ATOM 4954 C C . MET A 1 348 ? 16.17577 24.61139 -8.90362 1.000 49.98653 346 MET A C 1
ATOM 4955 O O . MET A 1 348 ? 15.88303 23.91499 -7.93016 1.000 50.40112 346 MET A O 1
ATOM 4969 N N . GLY A 1 349 ? 17.35049 25.22513 -8.98765 1.000 48.52385 347 GLY A N 1
ATOM 4970 C CA . GLY A 1 349 ? 18.29263 25.16863 -7.89925 1.000 47.57306 347 GLY A CA 1
ATOM 4971 C C . GLY A 1 349 ? 18.22093 26.40516 -7.01670 1.000 45.21450 347 GLY A C 1
ATOM 4972 O O . GLY A 1 349 ? 17.40408 27.30479 -7.19401 1.000 44.71833 347 GLY A O 1
ATOM 4976 N N . TRP A 1 350 ? 19.13138 26.44166 -6.05667 1.000 42.93241 348 TRP A N 1
ATOM 4977 C CA . TRP A 1 350 ? 19.21637 27.56473 -5.15146 1.000 40.23812 348 TRP A CA 1
ATOM 4978 C C . TRP A 1 350 ? 19.90052 28.67099 -5.91491 1.000 39.81437 348 TRP A C 1
ATOM 4979 O O . TRP A 1 350 ? 20.74633 28.40541 -6.73569 1.000 39.59364 348 TRP A O 1
ATOM 5000 N N . VAL A 1 351 ? 19.52014 29.90874 -5.64923 1.000 39.88521 349 VAL A N 1
ATOM 5001 C CA . VAL A 1 351 ? 20.23488 31.09670 -6.09794 1.000 39.52764 349 VAL A CA 1
ATOM 5002 C C . VAL A 1 351 ? 20.51304 31.94971 -4.87144 1.000 39.95926 349 VAL A C 1
ATOM 5003 O O . VAL A 1 351 ? 19.80965 31.86442 -3.85958 1.000 40.19408 349 VAL A O 1
ATOM 5016 N N . GLU A 1 352 ? 21.55026 32.76736 -4.95146 1.000 39.49987 350 GLU A N 1
ATOM 5017 C CA . GLU A 1 352 ? 21.90729 33.65814 -3.85164 1.000 39.40472 350 GLU A CA 1
ATOM 5018 C C . GLU A 1 352 ? 21.12640 34.91367 -4.17011 1.000 37.13394 350 GLU A C 1
ATOM 5019 O O . GLU A 1 352 ? 21.60066 35.80116 -4.86695 1.000 36.08766 350 GLU A O 1
ATOM 5031 N N . GLN A 1 353 ? 19.88913 34.97022 -3.66158 1.000 36.08950 351 GLN A N 1
ATOM 5032 C CA . GLN A 1 353 ? 18.98813 36.04604 -4.02955 1.000 34.98259 351 GLN A CA 1
ATOM 5033 C C . GLN A 1 353 ? 19.51769 37.38938 -3.57181 1.000 35.63755 351 GLN A C 1
ATOM 5034 O O . GLN A 1 353 ? 19.37186 38.40183 -4.27155 1.000 34.35820 351 GLN A O 1
ATOM 5048 N N . GLU A 1 354 ? 20.09898 37.44370 -2.38256 1.000 38.95588 352 GLU A N 1
ATOM 5049 C CA . GLU A 1 354 ? 20.67762 38.72713 -1.95574 1.000 43.68195 352 GLU A CA 1
ATOM 5050 C C . GLU A 1 354 ? 21.63142 39.30163 -3.01911 1.000 42.13014 352 GLU A C 1
ATOM 5051 O O . GLU A 1 354 ? 21.74705 40.52808 -3.18048 1.000 40.64191 352 GLU A O 1
ATOM 5063 N N . GLU A 1 355 ? 22.30152 38.43180 -3.77153 1.000 41.50356 353 GLU A N 1
ATOM 5064 C CA . GLU A 1 355 ? 23.24375 38.93244 -4.77216 1.000 44.39123 353 GLU A CA 1
ATOM 5065 C C . GLU A 1 355 ? 22.51198 39.41186 -6.02928 1.000 41.07300 353 GLU A C 1
ATOM 5066 O O . GLU A 1 355 ? 22.89634 40.40960 -6.65212 1.000 41.52080 353 GLU A O 1
ATOM 5078 N N . ILE A 1 356 ? 21.50967 38.65169 -6.47078 1.000 38.67800 354 ILE A N 1
ATOM 5079 C CA . ILE A 1 356 ? 20.63843 39.09110 -7.56810 1.000 36.24437 354 ILE A CA 1
ATOM 5080 C C . ILE A 1 356 ? 20.03875 40.47340 -7.27366 1.000 35.21120 354 ILE A C 1
ATOM 5081 O O . ILE A 1 356 ? 20.04781 41.38947 -8.11863 1.000 32.72511 354 ILE A O 1
ATOM 5097 N N . LEU A 1 357 ? 19.48607 40.64567 -6.06491 1.000 36.16336 355 LEU A N 1
ATOM 5098 C CA . LEU A 1 357 ? 18.72458 41.86416 -5.81078 1.000 37.81585 355 LEU A CA 1
ATOM 5099 C C . LEU A 1 357 ? 19.59051 43.11890 -5.74236 1.000 39.34235 355 LEU A C 1
ATOM 5100 O O . LEU A 1 357 ? 19.05902 44.23604 -5.89058 1.000 38.93734 355 LEU A O 1
ATOM 5116 N N . GLN A 1 358 ? 20.88921 42.97769 -5.52150 1.000 39.86985 356 GLN A N 1
ATOM 5117 C CA . GLN A 1 358 ? 21.79414 44.12354 -5.60903 1.000 42.67994 356 GLN A CA 1
ATOM 5118 C C . GLN A 1 358 ? 22.24042 44.44128 -7.04735 1.000 42.21130 356 GLN A C 1
ATOM 5119 O O . GLN A 1 358 ? 22.88188 45.47514 -7.28061 1.000 42.48564 356 GLN A O 1
ATOM 5133 N N . HIS A 1 359 ? 21.97254 43.56979 -8.00991 1.000 41.06392 357 HIS A N 1
ATOM 5134 C CA . HIS A 1 359 ? 22.55107 43.72880 -9.34173 1.000 41.11090 357 HIS A CA 1
ATOM 5135 C C . HIS A 1 359 ? 21.76143 44.77607 -10.11124 1.000 40.53275 357 HIS A C 1
ATOM 5136 O O . HIS A 1 359 ? 20.53935 44.73899 -10.15160 1.000 41.07148 357 HIS A O 1
ATOM 5150 N N . GLY A 1 360 ? 22.46168 45.68903 -10.75457 1.000 41.43832 358 GLY A N 1
ATOM 5151 C CA . GLY A 1 360 ? 21.82292 46.76597 -11.49095 1.000 41.40901 358 GLY A CA 1
ATOM 5152 C C . GLY A 1 360 ? 20.95501 46.33722 -12.65338 1.000 41.77558 358 GLY A C 1
ATOM 5153 O O . GLY A 1 360 ? 20.12776 47.13738 -13.13572 1.000 42.54271 358 GLY A O 1
ATOM 5157 N N . SER A 1 361 ? 21.08598 45.09771 -13.10300 1.000 41.53151 359 SER A N 1
ATOM 5158 C CA . SER A 1 361 ? 20.28710 44.65852 -14.24842 1.000 43.19610 359 SER A CA 1
ATOM 5159 C C . SER A 1 361 ? 18.86904 44.21354 -13.86590 1.000 42.01952 359 SER A C 1
ATOM 5160 O O . SER A 1 361 ? 18.03367 43.94973 -14.76189 1.000 42.34702 359 SER A O 1
ATOM 5168 N N . VAL A 1 362 ? 18.54836 44.15155 -12.56292 1.000 40.61100 360 VAL A N 1
ATOM 5169 C CA . VAL A 1 362 ? 17.20834 43.74938 -12.14133 1.000 37.15906 360 VAL A CA 1
ATOM 5170 C C . VAL A 1 362 ? 16.32278 44.97726 -12.10119 1.000 36.61242 360 VAL A C 1
ATOM 5171 O O . VAL A 1 362 ? 16.68469 45.97947 -11.49587 1.000 36.38671 360 VAL A O 1
ATOM 5184 N N . GLY A 1 363 ? 15.14856 44.89253 -12.71790 1.000 37.45053 361 GLY A N 1
ATOM 5185 C CA . GLY A 1 363 ? 14.21743 45.99891 -12.72708 1.000 37.07331 361 GLY A CA 1
ATOM 5186 C C . GLY A 1 363 ? 12.91124 45.71158 -12.03076 1.000 35.72361 361 GLY A C 1
ATOM 5187 O O . GLY A 1 363 ? 12.16122 46.64209 -11.76497 1.000 34.59330 361 GLY A O 1
ATOM 5191 N N . LEU A 1 364 ? 12.64383 44.44253 -11.71311 1.000 35.40664 362 LEU A N 1
ATOM 5192 C CA . LEU A 1 364 ? 11.41459 44.05099 -11.03078 1.000 34.98540 362 LEU A CA 1
ATOM 5193 C C . LEU A 1 364 ? 11.60753 42.73484 -10.29226 1.000 33.30278 362 LEU A C 1
ATOM 5194 O O . LEU A 1 364 ? 12.19811 41.79491 -10.81137 1.000 33.46801 362 LEU A O 1
ATOM 5210 N N . PHE A 1 365 ? 11.07351 42.66754 -9.09077 1.000 32.14838 363 PHE A N 1
ATOM 5211 C CA . PHE A 1 365 ? 11.07220 41.45129 -8.28550 1.000 30.69219 363 PHE A CA 1
ATOM 5212 C C . PHE A 1 365 ? 9.63138 41.00236 -8.04152 1.000 31.13340 363 PHE A C 1
ATOM 5213 O O . PHE A 1 365 ? 8.92554 41.63942 -7.26135 1.000 31.12394 363 PHE A O 1
ATOM 5230 N N . ILE A 1 366 ? 9.20854 39.93010 -8.70869 1.000 31.09078 364 ILE A N 1
ATOM 5231 C CA . ILE A 1 366 ? 7.94401 39.27733 -8.40270 1.000 33.08053 364 ILE A CA 1
ATOM 5232 C C . ILE A 1 366 ? 8.17525 38.40688 -7.17250 1.000 32.81122 364 ILE A C 1
ATOM 5233 O O . ILE A 1 366 ? 8.86832 37.39021 -7.23939 1.000 33.05336 364 ILE A O 1
ATOM 5249 N N . SER A 1 367 ? 7.56378 38.76355 -6.06675 1.000 32.19095 365 SER A N 1
ATOM 5250 C CA . SER A 1 367 ? 7.90059 38.17061 -4.76941 1.000 31.34467 365 SER A CA 1
ATOM 5251 C C . SER A 1 367 ? 6.64039 37.70002 -4.05753 1.000 32.20230 365 SER A C 1
ATOM 5252 O O . SER A 1 367 ? 5.58714 38.34355 -4.17436 1.000 33.55166 365 SER A O 1
ATOM 5260 N N . HIS A 1 368 ? 6.75768 36.56883 -3.33552 1.000 32.35556 366 HIS A N 1
ATOM 5261 C CA . HIS A 1 368 ? 5.69139 36.12745 -2.45333 1.000 34.23788 366 HIS A CA 1
ATOM 5262 C C . HIS A 1 368 ? 5.54523 37.00015 -1.20437 1.000 34.48771 366 HIS A C 1
ATOM 5263 O O . HIS A 1 368 ? 4.54486 36.81636 -0.46114 1.000 36.09498 366 HIS A O 1
ATOM 5277 N N . CYS A 1 369 ? 6.45992 37.97654 -0.99192 1.000 31.60482 367 CYS A N 1
ATOM 5278 C CA . CYS A 1 369 ? 6.38940 38.92320 0.13601 1.000 29.92929 367 CYS A CA 1
ATOM 5279 C C . CYS A 1 369 ? 6.73182 38.27390 1.46474 1.000 31.14503 367 CYS A C 1
ATOM 5280 O O . CYS A 1 369 ? 6.44790 38.80278 2.50022 1.000 31.53971 367 CYS A O 1
ATOM 5288 N N . GLY A 1 370 ? 7.39774 37.14372 1.46527 1.000 34.52092 368 GLY A N 1
ATOM 5289 C CA . GLY A 1 370 ? 8.24090 36.78823 2.61389 1.000 36.63634 368 GLY A CA 1
ATOM 5290 C C . GLY A 1 370 ? 9.02643 37.99027 3.11349 1.000 35.12362 368 GLY A C 1
ATOM 5291 O O . GLY A 1 370 ? 9.45497 38.82459 2.30105 1.000 36.23428 368 GLY A O 1
ATOM 5295 N N . TRP A 1 371 ? 9.18307 38.12064 4.44260 1.000 33.06269 369 TRP A N 1
ATOM 5296 C CA . TRP A 1 371 ? 9.67502 39.38371 4.97496 1.000 31.53190 369 TRP A CA 1
ATOM 5297 C C . TRP A 1 371 ? 11.16506 39.60798 4.63230 1.000 32.33955 369 TRP A C 1
ATOM 5298 O O . TRP A 1 371 ? 11.58628 40.72170 4.28135 1.000 32.37489 369 TRP A O 1
ATOM 5319 N N . ASN A 1 372 ? 11.98978 38.56303 4.72444 1.000 31.57468 370 ASN A N 1
ATOM 5320 C CA . ASN A 1 372 ? 13.39812 38.76879 4.41006 1.000 31.52615 370 ASN A CA 1
ATOM 5321 C C . ASN A 1 372 ? 13.54142 39.14390 2.93721 1.000 31.45151 370 ASN A C 1
ATOM 5322 O O . ASN A 1 372 ? 14.36925 39.99800 2.60160 1.000 32.25758 370 ASN A O 1
ATOM 5333 N N . SER A 1 373 ? 12.68152 38.60681 2.05242 1.000 29.94359 371 SER A N 1
ATOM 5334 C CA . SER A 1 373 ? 12.76930 39.02410 0.65148 1.000 29.24417 371 SER A CA 1
ATOM 5335 C C . SER A 1 373 ? 12.43740 40.50204 0.51227 1.000 30.44642 371 SER A C 1
ATOM 5336 O O . SER A 1 373 ? 13.08358 41.23124 -0.24394 1.000 30.96591 371 SER A O 1
ATOM 5344 N N . LEU A 1 374 ? 11.48666 40.98375 1.29881 1.000 31.91479 372 LEU A N 1
ATOM 5345 C CA . LEU A 1 374 ? 11.07775 42.37268 1.16133 1.000 32.21134 372 LEU A CA 1
ATOM 5346 C C . LEU A 1 374 ? 12.14117 43.30363 1.71689 1.000 32.20105 372 LEU A C 1
ATOM 5347 O O . LEU A 1 374 ? 12.35215 44.41014 1.19083 1.000 32.03759 372 LEU A O 1
ATOM 5363 N N . THR A 1 375 ? 12.77255 42.91701 2.82783 1.000 32.59730 373 THR A N 1
ATOM 5364 C CA . THR A 1 375 ? 13.88382 43.74437 3.33883 1.000 33.42767 373 THR A CA 1
ATOM 5365 C C . THR A 1 375 ? 15.02383 43.83434 2.34209 1.000 34.08952 373 THR A C 1
ATOM 5366 O O . THR A 1 375 ? 15.66911 44.89149 2.24227 1.000 34.81122 373 THR A O 1
ATOM 5377 N N . GLU A 1 376 ? 15.24597 42.76460 1.55971 1.000 33.86525 374 GLU A N 1
ATOM 5378 C CA . GLU A 1 376 ? 16.30831 42.78731 0.54084 1.000 33.57562 374 GLU A CA 1
ATOM 5379 C C . GLU A 1 376 ? 15.94673 43.73072 -0.59609 1.000 33.66103 374 GLU A C 1
ATOM 5380 O O . GLU A 1 376 ? 16.79559 44.51292 -1.06993 1.000 35.61390 374 GLU A O 1
ATOM 5392 N N . ALA A 1 377 ? 14.68619 43.66913 -1.06842 1.000 31.96207 375 ALA A N 1
ATOM 5393 C CA . ALA A 1 377 ? 14.27845 44.61016 -2.10268 1.000 32.03679 375 ALA A CA 1
ATOM 5394 C C . ALA A 1 377 ? 14.19633 46.03201 -1.55577 1.000 33.97020 375 ALA A C 1
ATOM 5395 O O . ALA A 1 377 ? 14.39022 46.99702 -2.30531 1.000 34.30422 375 ALA A O 1
ATOM 5402 N N . ALA A 1 378 ? 13.89218 46.18576 -0.26547 1.000 35.98800 376 ALA A N 1
ATOM 5403 C CA . ALA A 1 378 ? 13.86989 47.51957 0.34413 1.000 38.06153 376 ALA A CA 1
ATOM 5404 C C . ALA A 1 378 ? 15.28181 48.09580 0.43398 1.000 40.05956 376 ALA A C 1
ATOM 5405 O O . ALA A 1 378 ? 15.50872 49.27522 0.12980 1.000 42.61311 376 ALA A O 1
ATOM 5412 N N . ALA A 1 379 ? 16.25535 47.27366 0.82361 1.000 38.36805 377 ALA A N 1
ATOM 5413 C CA . ALA A 1 379 ? 17.62351 47.78619 0.98108 1.000 37.74516 377 ALA A CA 1
ATOM 5414 C C . ALA A 1 379 ? 18.18687 48.28750 -0.33807 1.000 39.38834 377 ALA A C 1
ATOM 5415 O O . ALA A 1 379 ? 18.96791 49.23822 -0.37919 1.000 39.36032 377 ALA A O 1
ATOM 5422 N N . PHE A 1 380 ? 17.80634 47.66260 -1.43573 1.000 41.10249 378 PHE A N 1
ATOM 5423 C CA . PHE A 1 380 ? 18.40804 47.95747 -2.71766 1.000 42.78465 378 PHE A CA 1
ATOM 5424 C C . PHE A 1 380 ? 17.46278 48.66493 -3.66957 1.000 42.23322 378 PHE A C 1
ATOM 5425 O O . PHE A 1 380 ? 17.82071 48.86286 -4.82694 1.000 42.93761 378 PHE A O 1
ATOM 5442 N N . GLY A 1 381 ? 16.29192 49.08609 -3.19605 1.000 41.21049 379 GLY A N 1
ATOM 5443 C CA . GLY A 1 381 ? 15.35920 49.89555 -3.98526 1.000 40.14163 379 GLY A CA 1
ATOM 5444 C C . GLY A 1 381 ? 14.72519 49.23904 -5.20363 1.000 37.41793 379 GLY A C 1
ATOM 5445 O O . GLY A 1 381 ? 14.45609 49.92256 -6.20852 1.000 36.53034 379 GLY A O 1
ATOM 5449 N N . VAL A 1 382 ? 14.43687 47.94467 -5.12789 1.000 35.94686 380 VAL A N 1
ATOM 5450 C CA . VAL A 1 382 ? 13.94071 47.17649 -6.26725 1.000 35.69189 380 VAL A CA 1
ATOM 5451 C C . VAL A 1 382 ? 12.40798 47.12475 -6.20621 1.000 36.02624 380 VAL A C 1
ATOM 5452 O O . VAL A 1 382 ? 11.85053 46.61830 -5.22539 1.000 34.91634 380 VAL A O 1
ATOM 5465 N N . PRO A 1 383 ? 11.70119 47.61521 -7.20480 1.000 37.07354 381 PRO A N 1
ATOM 5466 C CA . PRO A 1 383 ? 10.23302 47.56294 -7.13815 1.000 37.82967 381 PRO A CA 1
ATOM 5467 C C . PRO A 1 383 ? 9.73645 46.12458 -7.02125 1.000 37.25046 381 PRO A C 1
ATOM 5468 O O . PRO A 1 383 ? 10.33247 45.19905 -7.59646 1.000 37.36181 381 PRO A O 1
ATOM 5479 N N . VAL A 1 384 ? 8.65289 45.93818 -6.25204 1.000 34.99675 382 VAL A N 1
ATOM 5480 C CA . VAL A 1 384 ? 8.15287 44.60467 -5.93803 1.000 34.19231 382 VAL A CA 1
ATOM 5481 C C . VAL A 1 384 ? 6.75915 44.42206 -6.51594 1.000 34.33458 382 VAL A C 1
ATOM 5482 O O . VAL A 1 384 ? 5.87588 45.25516 -6.29411 1.000 34.62151 382 VAL A O 1
ATOM 5495 N N . LEU A 1 385 ? 6.58452 43.35809 -7.29078 1.000 32.18859 383 LEU A N 1
ATOM 5496 C CA . LEU A 1 385 ? 5.28048 42.93336 -7.73785 1.000 32.29374 383 LEU A CA 1
ATOM 5497 C C . LEU A 1 385 ? 4.84548 41.90310 -6.70949 1.000 33.38614 383 LEU A C 1
ATOM 5498 O O . LEU A 1 385 ? 5.32686 40.76301 -6.71842 1.000 33.62765 383 LEU A O 1
ATOM 5514 N N . ALA A 1 386 ? 3.88713 42.28526 -5.86448 1.000 35.48097 384 ALA A N 1
ATOM 5515 C CA . ALA A 1 386 ? 3.52049 41.46676 -4.71663 1.000 35.85943 384 ALA A CA 1
ATOM 5516 C C . ALA A 1 386 ? 2.56798 40.36889 -5.15971 1.000 36.41866 384 ALA A C 1
ATOM 5517 O O . ALA A 1 386 ? 1.49650 40.65322 -5.67694 1.000 37.29724 384 ALA A O 1
ATOM 5524 N N . TRP A 1 387 ? 2.92688 39.12694 -4.87599 1.000 35.95385 385 TRP A N 1
ATOM 5525 C CA . TRP A 1 387 ? 2.09040 37.97245 -5.14251 1.000 36.07947 385 TRP A CA 1
ATOM 5526 C C . TRP A 1 387 ? 2.10331 37.07450 -3.92085 1.000 35.62956 385 TRP A C 1
ATOM 5527 O O . TRP A 1 387 ? 2.66119 35.97303 -3.95894 1.000 35.40300 385 TRP A O 1
ATOM 5548 N N . PRO A 1 388 ? 1.45011 37.49012 -2.83539 1.000 35.66931 386 PRO A N 1
ATOM 5549 C CA . PRO A 1 388 ? 1.47546 36.68450 -1.60442 1.000 34.74610 386 PRO A CA 1
ATOM 5550 C C . PRO A 1 388 ? 0.75249 35.36812 -1.77738 1.000 35.00339 386 PRO A C 1
ATOM 5551 O O . PRO A 1 388 ? -0.19791 35.24630 -2.57951 1.000 34.31293 386 PRO A O 1
ATOM 5562 N N . ARG A 1 389 ? 1.21251 34.38137 -0.97351 1.000 33.32554 387 ARG A N 1
ATOM 5563 C CA . ARG A 1 389 ? 0.65872 33.04645 -1.03468 1.000 33.55036 387 ARG A CA 1
ATOM 5564 C C . ARG A 1 389 ? 0.07708 32.56065 0.27375 1.000 33.73144 387 ARG A C 1
ATOM 5565 O O . ARG A 1 389 ? -1.03703 32.01296 0.24720 1.000 34.97087 387 ARG A O 1
ATOM 5586 N N . PHE A 1 390 ? 0.72851 32.80173 1.41505 1.000 32.88360 388 PHE A N 1
ATOM 5587 C CA . PHE A 1 390 ? 0.20771 32.29253 2.68084 1.000 35.36069 388 PHE A CA 1
ATOM 5588 C C . PHE A 1 390 ? 0.76175 33.10246 3.85628 1.000 35.44069 388 PHE A C 1
ATOM 5589 O O . PHE A 1 390 ? 1.58123 34.02130 3.69585 1.000 36.43129 388 PHE A O 1
ATOM 5606 N N . GLY A 1 391 ? 0.27013 32.77513 5.04939 1.000 34.93802 389 GLY A N 1
ATOM 5607 C CA . GLY A 1 391 ? 0.92007 33.26721 6.25006 1.000 34.58670 389 GLY A CA 1
ATOM 5608 C C . GLY A 1 391 ? 0.83091 34.76090 6.32085 1.000 35.03202 389 GLY A C 1
ATOM 5609 O O . GLY A 1 391 ? -0.24942 35.36092 6.12460 1.000 34.22250 389 GLY A O 1
ATOM 5613 N N . ASP A 1 392 ? 1.99178 35.37888 6.57984 1.000 35.60191 390 ASP A N 1
ATOM 5614 C CA . ASP A 1 392 ? 2.08245 36.82934 6.77371 1.000 37.22301 390 ASP A CA 1
ATOM 5615 C C . ASP A 1 392 ? 2.08898 37.61729 5.46612 1.000 35.75661 390 ASP A C 1
ATOM 5616 O O . ASP A 1 392 ? 2.18547 38.85115 5.49246 1.000 36.05760 390 ASP A O 1
ATOM 5625 N N . GLN A 1 393 ? 2.00574 36.94023 4.33011 1.000 32.73056 391 GLN A N 1
ATOM 5626 C CA . GLN A 1 393 ? 2.44340 37.56509 3.08446 1.000 31.39663 391 GLN A CA 1
ATOM 5627 C C . GLN A 1 393 ? 1.44930 38.58504 2.54513 1.000 30.18220 391 GLN A C 1
ATOM 5628 O O . GLN A 1 393 ? 1.87222 39.56289 1.89163 1.000 29.85755 391 GLN A O 1
ATOM 5642 N N . ARG A 1 394 ? 0.13659 38.43250 2.85732 1.000 30.15115 392 ARG A N 1
ATOM 5643 C CA . ARG A 1 394 ? -0.82800 39.46331 2.46408 1.000 29.02721 392 ARG A CA 1
ATOM 5644 C C . ARG A 1 394 ? -0.74361 40.70516 3.33802 1.000 30.30556 392 ARG A C 1
ATOM 5645 O O . ARG A 1 394 ? -0.79125 41.83362 2.82245 1.000 29.02192 392 ARG A O 1
ATOM 5666 N N . VAL A 1 395 ? -0.57173 40.53924 4.65494 1.000 32.21757 393 VAL A N 1
ATOM 5667 C CA . VAL A 1 395 ? -0.16315 41.69248 5.47474 1.000 33.08224 393 VAL A CA 1
ATOM 5668 C C . VAL A 1 395 ? 1.09115 42.39532 4.91597 1.000 34.01508 393 VAL A C 1
ATOM 5669 O O . VAL A 1 395 ? 1.16638 43.63677 4.85303 1.000 34.67312 393 VAL A O 1
ATOM 5682 N N . ASN A 1 396 ? 2.09834 41.62358 4.50912 1.000 34.30163 394 ASN A N 1
ATOM 5683 C CA . ASN A 1 396 ? 3.32803 42.26153 4.04316 1.000 34.16832 394 ASN A CA 1
ATOM 5684 C C . ASN A 1 396 ? 3.09903 42.88979 2.65067 1.000 35.31038 394 ASN A C 1
ATOM 5685 O O . ASN A 1 396 ? 3.66714 43.95079 2.32344 1.000 35.31858 394 ASN A O 1
ATOM 5696 N N . ALA A 1 397 ? 2.21870 42.27916 1.82924 1.000 34.47155 395 ALA A N 1
ATOM 5697 C CA . ALA A 1 397 ? 1.93523 42.87843 0.53342 1.000 34.98148 395 ALA A CA 1
ATOM 5698 C C . ALA A 1 397 ? 1.26357 44.23952 0.65243 1.000 36.34567 395 ALA A C 1
ATOM 5699 O O . ALA A 1 397 ? 1.48588 45.12018 -0.19706 1.000 35.38379 395 ALA A O 1
ATOM 5706 N N . ALA A 1 398 ? 0.41322 44.41811 1.65685 1.000 39.43756 396 ALA A N 1
ATOM 5707 C CA . ALA A 1 398 ? -0.21300 45.72721 1.85440 1.000 41.31194 396 ALA A CA 1
ATOM 5708 C C . ALA A 1 398 ? 0.83796 46.77641 2.23414 1.000 39.55726 396 ALA A C 1
ATOM 5709 O O . ALA A 1 398 ? 0.74177 47.96236 1.89200 1.000 39.68113 396 ALA A O 1
ATOM 5716 N N . LEU A 1 399 ? 1.84346 46.36218 2.95212 1.000 37.04610 397 LEU A N 1
ATOM 5717 C CA . LEU A 1 399 ? 2.95978 47.26368 3.21421 1.000 37.01893 397 LEU A CA 1
ATOM 5718 C C . LEU A 1 399 ? 3.72061 47.58220 1.92585 1.000 35.71386 397 LEU A C 1
ATOM 5719 O O . LEU A 1 399 ? 4.08936 48.74139 1.67310 1.000 36.69014 397 LEU A O 1
ATOM 5735 N N . VAL A 1 400 ? 3.92120 46.58465 1.07155 1.000 34.17842 398 VAL A N 1
ATOM 5736 C CA . VAL A 1 400 ? 4.55411 46.85991 -0.21685 1.000 35.62267 398 VAL A CA 1
ATOM 5737 C C . VAL A 1 400 ? 3.82639 47.99584 -0.91028 1.000 36.79749 398 VAL A C 1
ATOM 5738 O O . VAL A 1 400 ? 4.43075 49.01096 -1.26429 1.000 38.20311 398 VAL A O 1
ATOM 5751 N N . ALA A 1 401 ? 2.50312 47.85923 -1.07378 1.000 36.31677 399 ALA A N 1
ATOM 5752 C CA . ALA A 1 401 ? 1.71804 48.90015 -1.73089 1.000 37.24147 399 ALA A CA 1
ATOM 5753 C C . ALA A 1 401 ? 1.75338 50.20517 -0.93889 1.000 38.95260 399 ALA A C 1
ATOM 5754 O O . ALA A 1 401 ? 1.94978 51.28131 -1.50551 1.000 40.18522 399 ALA A O 1
ATOM 5761 N N . ARG A 1 402 ? 1.57040 50.12147 0.37719 1.000 39.51118 400 ARG A N 1
ATOM 5762 C CA . ARG A 1 402 ? 1.48738 51.30348 1.24110 1.000 41.37847 400 ARG A CA 1
ATOM 5763 C C . ARG A 1 402 ? 2.79022 52.11081 1.22499 1.000 41.57884 400 ARG A C 1
ATOM 5764 O O . ARG A 1 402 ? 2.78667 53.33556 1.14702 1.000 41.59725 400 ARG A O 1
ATOM 5785 N N . SER A 1 403 ? 3.92140 51.44270 1.27700 1.000 41.45761 401 SER A N 1
ATOM 5786 C CA . SER A 1 403 ? 5.20770 52.12281 1.37674 1.000 40.56677 401 SER A CA 1
ATOM 5787 C C . SER A 1 403 ? 5.72726 52.64740 0.04067 1.000 40.89924 401 SER A C 1
ATOM 5788 O O . SER A 1 403 ? 6.68919 53.42997 0.04065 1.000 41.56693 401 SER A O 1
ATOM 5796 N N . GLY A 1 404 ? 5.13921 52.23167 -1.08387 1.000 41.11202 402 GLY A N 1
ATOM 5797 C CA . GLY A 1 404 ? 5.72535 52.54038 -2.39089 1.000 41.42254 402 GLY A CA 1
ATOM 5798 C C . GLY A 1 404 ? 6.92428 51.68669 -2.78441 1.000 39.88918 402 GLY A C 1
ATOM 5799 O O . GLY A 1 404 ? 7.59941 51.99508 -3.77842 1.000 39.66022 402 GLY A O 1
ATOM 5803 N N . LEU A 1 405 ? 7.20696 50.61364 -2.04664 1.000 37.78429 403 LEU A N 1
ATOM 5804 C CA . LEU A 1 405 ? 8.14582 49.62082 -2.53533 1.000 35.52986 403 LEU A CA 1
ATOM 5805 C C . LEU A 1 405 ? 7.61143 48.88117 -3.74664 1.000 34.54087 403 LEU A C 1
ATOM 5806 O O . LEU A 1 405 ? 8.39871 48.30344 -4.48870 1.000 34.48802 403 LEU A O 1
ATOM 5822 N N . GLY A 1 406 ? 6.30047 48.86206 -3.95676 1.000 33.66022 404 GLY A N 1
ATOM 5823 C CA . GLY A 1 406 ? 5.75984 48.11883 -5.07248 1.000 34.85440 404 GLY A CA 1
ATOM 5824 C C . GLY A 1 406 ? 4.24710 48.23733 -5.15475 1.000 34.42685 404 GLY A C 1
ATOM 5825 O O . GLY A 1 406 ? 3.66733 49.20923 -4.66910 1.000 34.84615 404 GLY A O 1
ATOM 5829 N N . ALA A 1 407 ? 3.61674 47.24865 -5.81232 1.000 33.29130 405 ALA A N 1
ATOM 5830 C CA . ALA A 1 407 ? 2.18546 47.24252 -6.06794 1.000 34.26743 405 ALA A CA 1
ATOM 5831 C C . ALA A 1 407 ? 1.65017 45.84401 -5.85440 1.000 33.27530 405 ALA A C 1
ATOM 5832 O O . ALA A 1 407 ? 2.34372 44.85646 -6.03486 1.000 34.41055 405 ALA A O 1
ATOM 5839 N N . TRP A 1 408 ? 0.37825 45.76511 -5.55156 1.000 34.73333 406 TRP A N 1
ATOM 5840 C CA . TRP A 1 408 ? -0.24535 44.50918 -5.14782 1.000 35.21939 406 TRP A CA 1
ATOM 5841 C C . TRP A 1 408 ? -1.68868 44.50006 -5.64357 1.000 36.55806 406 TRP A C 1
ATOM 5842 O O . TRP A 1 408 ? -2.48107 45.39120 -5.26681 1.000 35.71488 406 TRP A O 1
ATOM 5863 N N . GLU A 1 409 ? -2.02150 43.50979 -6.47644 1.000 37.40265 407 GLU A N 1
ATOM 5864 C CA . GLU A 1 409 ? -3.41813 43.26756 -6.85965 1.000 40.51705 407 GLU A CA 1
ATOM 5865 C C . GLU A 1 409 ? -4.09240 42.46322 -5.75193 1.000 40.06035 407 GLU A C 1
ATOM 5866 O O . GLU A 1 409 ? -3.84545 41.26148 -5.62834 1.000 38.37935 407 GLU A O 1
ATOM 5878 N N . GLU A 1 410 ? -4.93373 43.10735 -4.94079 1.000 43.96942 408 GLU A N 1
ATOM 5879 C CA . GLU A 1 410 ? -5.55216 42.39109 -3.82554 1.000 46.00563 408 GLU A CA 1
ATOM 5880 C C . GLU A 1 410 ? -6.42008 41.22735 -4.28656 1.000 44.34605 408 GLU A C 1
ATOM 5881 O O . GLU A 1 410 ? -6.54559 40.22886 -3.56640 1.000 44.68709 408 GLU A O 1
ATOM 5893 N N . GLY A 1 411 ? -7.00574 41.33035 -5.48097 1.000 41.76228 409 GLY A N 1
ATOM 5894 C CA . GLY A 1 411 ? -7.90381 40.31453 -5.98175 1.000 40.34848 409 GLY A CA 1
ATOM 5895 C C . GLY A 1 411 ? -7.23897 39.03031 -6.40064 1.000 39.84087 409 GLY A C 1
ATOM 5896 O O . GLY A 1 411 ? -7.90490 38.00935 -6.46684 1.000 40.38618 409 GLY A O 1
ATOM 5900 N N . TRP A 1 412 ? -5.92897 39.02491 -6.63442 1.000 41.10243 410 TRP A N 1
ATOM 5901 C CA . TRP A 1 412 ? -5.27306 37.76335 -6.96290 1.000 39.97015 410 TRP A CA 1
ATOM 5902 C C . TRP A 1 412 ? -5.45096 36.80361 -5.80567 1.000 39.02607 410 TRP A C 1
ATOM 5903 O O . TRP A 1 412 ? -5.35553 37.19891 -4.63468 1.000 38.24489 410 TRP A O 1
ATOM 5924 N N . THR A 1 413 ? -5.80298 35.56190 -6.13762 1.000 38.93897 411 THR A N 1
ATOM 5925 C CA . THR A 1 413 ? -6.03488 34.56916 -5.10490 1.000 38.69033 411 THR A CA 1
ATOM 5926 C C . THR A 1 413 ? -4.71815 34.13732 -4.44557 1.000 36.70163 411 THR A C 1
ATOM 5927 O O . THR A 1 413 ? -3.63106 34.21652 -5.03092 1.000 34.91587 411 THR A O 1
ATOM 5938 N N . TRP A 1 414 ? -4.82473 33.62373 -3.22307 1.000 36.88500 412 TRP A N 1
ATOM 5939 C CA . TRP A 1 414 ? -3.66976 33.00916 -2.55955 1.000 36.49482 412 TRP A CA 1
ATOM 5940 C C . TRP A 1 414 ? -4.04011 31.59468 -2.12926 1.000 36.13205 412 TRP A C 1
ATOM 5941 O O . TRP A 1 414 ? -5.12455 31.07909 -2.44701 1.000 36.23433 412 TRP A O 1
ATOM 5962 N N . ASP A 1 415 ? -3.13790 30.95646 -1.40158 1.000 35.74599 413 ASP A N 1
ATOM 5963 C CA . ASP A 1 415 ? -3.33663 29.54526 -1.07685 1.000 37.61337 413 ASP A CA 1
ATOM 5964 C C . ASP A 1 415 ? -4.68881 29.33006 -0.35723 1.000 39.28452 413 ASP A C 1
ATOM 5965 O O . ASP A 1 415 ? -5.06777 30.07255 0.55400 1.000 37.34274 413 ASP A O 1
ATOM 5974 N N . GLY A 1 416 ? -5.37644 28.26780 -0.72692 1.000 42.12065 414 GLY A N 1
ATOM 5975 C CA . GLY A 1 416 ? -6.63495 27.89789 -0.11928 1.000 45.92435 414 GLY A CA 1
ATOM 5976 C C . GLY A 1 416 ? -7.85255 28.53787 -0.75816 1.000 45.79083 414 GLY A C 1
ATOM 5977 O O . GLY A 1 416 ? -8.98002 28.10272 -0.49503 1.000 49.22020 414 GLY A O 1
ATOM 5981 N N . GLU A 1 417 ? -7.67328 29.59264 -1.52465 1.000 42.92380 415 GLU A N 1
ATOM 5982 C CA . GLU A 1 417 ? -8.74278 30.16084 -2.32913 1.000 43.84965 415 GLU A CA 1
ATOM 5983 C C . GLU A 1 417 ? -8.74358 29.49290 -3.70733 1.000 47.97260 415 GLU A C 1
ATOM 5984 O O . GLU A 1 417 ? -7.72143 29.06249 -4.21264 1.000 46.46190 415 GLU A O 1
ATOM 5996 N N . GLU A 1 418 ? -9.89948 29.38057 -4.29143 1.000 53.90872 416 GLU A N 1
ATOM 5997 C CA . GLU A 1 418 ? -10.05894 28.88898 -5.64869 1.000 60.39375 416 GLU A CA 1
ATOM 5998 C C . GLU A 1 418 ? -9.97573 30.09318 -6.57984 1.000 60.69940 416 GLU A C 1
ATOM 5999 O O . GLU A 1 418 ? -10.39567 31.21071 -6.24228 1.000 62.38274 416 GLU A O 1
ATOM 6011 N N . GLY A 1 419 ? -9.42622 29.86795 -7.75806 1.000 60.29185 417 GLY A N 1
ATOM 6012 C CA . GLY A 1 419 ? -9.16913 30.95953 -8.68349 1.000 58.56058 417 GLY A CA 1
ATOM 6013 C C . GLY A 1 419 ? -7.70517 30.93636 -9.12022 1.000 58.07065 417 GLY A C 1
ATOM 6014 O O . GLY A 1 419 ? -6.81238 30.48318 -8.39762 1.000 55.63956 417 GLY A O 1
ATOM 6018 N N . LEU A 1 420 ? -7.46090 31.44635 -10.31457 1.000 59.70656 418 LEU A N 1
ATOM 6019 C CA . LEU A 1 420 ? -6.18947 31.32882 -11.00236 1.000 59.73515 418 LEU A CA 1
ATOM 6020 C C . LEU A 1 420 ? -5.85295 32.69361 -11.57606 1.000 55.75266 418 LEU A C 1
ATOM 6021 O O . LEU A 1 420 ? -6.66275 33.30854 -12.28621 1.000 57.04794 418 LEU A O 1
ATOM 6037 N N . THR A 1 421 ? -4.66525 33.17610 -11.25689 1.000 48.55434 419 THR A N 1
ATOM 6038 C CA . THR A 1 421 ? -4.19776 34.39851 -11.89102 1.000 44.55771 419 THR A CA 1
ATOM 6039 C C . THR A 1 421 ? -3.76103 34.03302 -13.30825 1.000 42.26918 419 THR A C 1
ATOM 6040 O O . THR A 1 421 ? -2.94222 33.12686 -13.48887 1.000 41.67237 419 THR A O 1
ATOM 6051 N N . THR A 1 422 ? -4.31440 34.71560 -14.31519 1.000 41.13000 420 THR A N 1
ATOM 6052 C CA . THR A 1 422 ? -4.08409 34.32388 -15.69885 1.000 39.42104 420 THR A CA 1
ATOM 6053 C C . THR A 1 422 ? -2.78521 34.90431 -16.27102 1.000 39.04482 420 THR A C 1
ATOM 6054 O O . THR A 1 422 ? -2.22358 35.89552 -15.79458 1.000 38.20453 420 THR A O 1
ATOM 6065 N N . ARG A 1 423 ? -2.34438 34.29855 -17.37402 1.000 41.11462 421 ARG A N 1
ATOM 6066 C CA . ARG A 1 423 ? -1.14935 34.78488 -18.04810 1.000 40.77286 421 ARG A CA 1
ATOM 6067 C C . ARG A 1 423 ? -1.31486 36.22220 -18.51553 1.000 41.33823 421 ARG A C 1
ATOM 6068 O O . ARG A 1 423 ? -0.34189 36.98994 -18.48304 1.000 38.79741 421 ARG A O 1
ATOM 6089 N N . LYS A 1 424 ? -2.53504 36.61123 -18.91783 1.000 42.33229 422 LYS A N 1
ATOM 6090 C CA . LYS A 1 424 ? -2.79290 38.00083 -19.30073 1.000 44.75310 422 LYS A CA 1
ATOM 6091 C C . LYS A 1 424 ? -2.61864 38.94356 -18.12399 1.000 42.28712 422 LYS A C 1
ATOM 6092 O O . LYS A 1 424 ? -2.06671 40.03831 -18.26877 1.000 41.81393 422 LYS A O 1
ATOM 6111 N N . GLU A 1 425 ? -3.12951 38.55835 -16.95979 1.000 43.50236 423 GLU A N 1
ATOM 6112 C CA . GLU A 1 425 ? -3.01078 39.40202 -15.77471 1.000 43.57410 423 GLU A CA 1
ATOM 6113 C C . GLU A 1 425 ? -1.54776 39.58176 -15.39463 1.000 42.01367 423 GLU A C 1
ATOM 6114 O O . GLU A 1 425 ? -1.10035 40.69329 -15.10041 1.000 43.07119 423 GLU A O 1
ATOM 6126 N N . VAL A 1 426 ? -0.78460 38.48695 -15.39212 1.000 40.33785 424 VAL A N 1
ATOM 6127 C CA . VAL A 1 426 ? 0.65849 38.56585 -15.10381 1.000 39.25106 424 VAL A CA 1
ATOM 6128 C C . VAL A 1 426 ? 1.36029 39.48541 -16.08487 1.000 38.92384 424 VAL A C 1
ATOM 6129 O O . VAL A 1 426 ? 2.04486 40.43677 -15.68368 1.000 38.58265 424 VAL A O 1
ATOM 6142 N N . ALA A 1 427 ? 1.22446 39.18776 -17.38645 1.000 39.31106 425 ALA A N 1
ATOM 6143 C CA . ALA A 1 427 ? 1.92169 39.96338 -18.41184 1.000 39.56903 425 ALA A CA 1
ATOM 6144 C C . ALA A 1 427 ? 1.55635 41.44829 -18.34065 1.000 40.94541 425 ALA A C 1
ATOM 6145 O O . ALA A 1 427 ? 2.43208 42.31249 -18.45115 1.000 40.83248 425 ALA A O 1
ATOM 6152 N N . LYS A 1 428 ? 0.26484 41.77200 -18.19910 1.000 41.59240 426 LYS A N 1
ATOM 6153 C CA . LYS A 1 428 ? -0.11840 43.17803 -18.11457 1.000 43.87496 426 LYS A CA 1
ATOM 6154 C C . LYS A 1 428 ? 0.48039 43.84434 -16.87793 1.000 41.31312 426 LYS A C 1
ATOM 6155 O O . LYS A 1 428 ? 0.98583 44.97104 -16.94928 1.000 41.18264 426 LYS A O 1
ATOM 6174 N N . LYS A 1 429 ? 0.43241 43.17777 -15.73648 1.000 39.46560 427 LYS A N 1
ATOM 6175 C CA . LYS A 1 429 ? 0.99665 43.78518 -14.53793 1.000 39.71738 427 LYS A CA 1
ATOM 6176 C C . LYS A 1 429 ? 2.53226 43.91933 -14.64057 1.000 38.19826 427 LYS A C 1
ATOM 6177 O O . LYS A 1 429 ? 3.11005 44.91831 -14.17167 1.000 36.36158 427 LYS A O 1
ATOM 6196 N N . ILE A 1 430 ? 3.20856 42.97803 -15.30660 1.000 37.68272 428 ILE A N 1
ATOM 6197 C CA . ILE A 1 430 ? 4.65988 43.13528 -15.48332 1.000 37.66983 428 ILE A CA 1
ATOM 6198 C C . ILE A 1 430 ? 4.97429 44.34471 -16.36976 1.000 38.71582 428 ILE A C 1
ATOM 6199 O O . ILE A 1 430 ? 5.89821 45.12727 -16.06556 1.000 38.78853 428 ILE A O 1
ATOM 6215 N N . LYS A 1 431 ? 4.21775 44.51419 -17.47442 1.000 37.91186 429 LYS A N 1
ATOM 6216 C CA . LYS A 1 431 ? 4.47556 45.62633 -18.37624 1.000 40.08435 429 LYS A CA 1
ATOM 6217 C C . LYS A 1 431 ? 4.21987 46.95185 -17.68223 1.000 39.42426 429 LYS A C 1
ATOM 6218 O O . LYS A 1 431 ? 4.99879 47.88871 -17.82757 1.000 38.74557 429 LYS A O 1
ATOM 6237 N N . GLY A 1 432 ? 3.11067 47.05642 -16.93858 1.000 40.49935 430 GLY A N 1
ATOM 6238 C CA . GLY A 1 432 ? 2.81868 48.28924 -16.20486 1.000 40.78776 430 GLY A CA 1
ATOM 6239 C C . GLY A 1 432 ? 3.89947 48.65492 -15.20145 1.000 40.58924 430 GLY A C 1
ATOM 6240 O O . GLY A 1 432 ? 4.32684 49.80458 -15.12408 1.000 40.58249 430 GLY A O 1
ATOM 6244 N N . MET A 1 433 ? 4.32819 47.68478 -14.39379 1.000 41.47179 431 MET A N 1
ATOM 6245 C CA . MET A 1 433 ? 5.33831 47.95866 -13.37420 1.000 42.95572 431 MET A CA 1
ATOM 6246 C C . MET A 1 433 ? 6.59539 48.57117 -14.00377 1.000 45.10798 431 MET A C 1
ATOM 6247 O O . MET A 1 433 ? 7.11184 49.59679 -13.53655 1.000 44.67487 431 MET A O 1
ATOM 6261 N N . MET A 1 434 ? 7.08980 47.96958 -15.09523 1.000 45.51813 432 MET A N 1
ATOM 6262 C CA . MET A 1 434 ? 8.33568 48.44188 -15.71397 1.000 47.38960 432 MET A CA 1
ATOM 6263 C C . MET A 1 434 ? 8.13542 49.60466 -16.67356 1.000 48.30177 432 MET A C 1
ATOM 6264 O O . MET A 1 434 ? 9.11009 50.29554 -16.98927 1.000 47.89616 432 MET A O 1
ATOM 6278 N N . GLY A 1 435 ? 6.90248 49.84798 -17.10861 1.000 47.17974 433 GLY A N 1
ATOM 6279 C CA . GLY A 1 435 ? 6.59946 50.93855 -18.00748 1.000 48.45642 433 GLY A CA 1
ATOM 6280 C C . GLY A 1 435 ? 6.27390 52.26724 -17.35448 1.000 46.90558 433 GLY A C 1
ATOM 6281 O O . GLY A 1 435 ? 6.40051 53.31455 -17.99126 1.000 48.89248 433 GLY A O 1
ATOM 6285 N N . TYR A 1 436 ? 5.88717 52.24260 -16.08581 1.000 43.25371 434 TYR A N 1
ATOM 6286 C CA . TYR A 1 436 ? 5.45986 53.43727 -15.36249 1.000 42.03916 434 TYR A CA 1
ATOM 6287 C C . TYR A 1 436 ? 6.60970 53.86628 -14.45421 1.000 41.61009 434 TYR A C 1
ATOM 6288 O O . TYR A 1 436 ? 6.89141 53.21827 -13.43791 1.000 41.44217 434 TYR A O 1
ATOM 6306 N N . ASP A 1 437 ? 7.23993 54.98984 -14.78535 1.000 41.78853 435 ASP A N 1
ATOM 6307 C CA . ASP A 1 437 ? 8.49583 55.33064 -14.11456 1.000 44.25788 435 ASP A CA 1
ATOM 6308 C C . ASP A 1 437 ? 8.30341 55.58776 -12.62689 1.000 44.43855 435 ASP A C 1
ATOM 6309 O O . ASP A 1 437 ? 9.23459 55.38174 -11.84697 1.000 41.19832 435 ASP A O 1
ATOM 6318 N N . ALA A 1 438 ? 7.10716 56.03655 -12.22684 1.000 47.32963 436 ALA A N 1
ATOM 6319 C CA . ALA A 1 438 ? 6.81581 56.28942 -10.81923 1.000 48.96089 436 ALA A CA 1
ATOM 6320 C C . ALA A 1 438 ? 7.06362 55.05575 -9.96998 1.000 47.42429 436 ALA A C 1
ATOM 6321 O O . ALA A 1 438 ? 7.46754 55.18272 -8.81473 1.000 48.43514 436 ALA A O 1
ATOM 6328 N N . VAL A 1 439 ? 6.89815 53.85941 -10.53735 1.000 45.16154 437 VAL A N 1
ATOM 6329 C CA . VAL A 1 439 ? 7.13408 52.63479 -9.77989 1.000 42.28120 437 VAL A CA 1
ATOM 6330 C C . VAL A 1 439 ? 8.59765 52.54853 -9.33469 1.000 42.22863 437 VAL A C 1
ATOM 6331 O O . VAL A 1 439 ? 8.89884 52.33473 -8.14821 1.000 41.86211 437 VAL A O 1
ATOM 6344 N N . ALA A 1 440 ? 9.52909 52.72852 -10.28012 1.000 42.47122 438 ALA A N 1
ATOM 6345 C CA . ALA A 1 440 ? 10.94180 52.64175 -9.94882 1.000 43.03342 438 ALA A CA 1
ATOM 6346 C C . ALA A 1 440 ? 11.34896 53.75453 -8.99848 1.000 45.61010 438 ALA A C 1
ATOM 6347 O O . ALA A 1 440 ? 12.27641 53.56534 -8.19372 1.000 44.90825 438 ALA A O 1
ATOM 6354 N N . GLU A 1 441 ? 10.70437 54.92244 -9.10947 1.000 48.02102 439 GLU A N 1
ATOM 6355 C CA . GLU A 1 441 ? 11.09120 56.07941 -8.30420 1.000 52.16902 439 GLU A CA 1
ATOM 6356 C C . GLU A 1 441 ? 10.63580 55.92352 -6.85410 1.000 49.16601 439 GLU A C 1
ATOM 6357 O O . GLU A 1 441 ? 11.42457 56.14245 -5.92417 1.000 49.96226 439 GLU A O 1
ATOM 6369 N N . LYS A 1 442 ? 9.36162 55.54932 -6.65204 1.000 45.08446 440 LYS A N 1
ATOM 6370 C CA . LYS A 1 442 ? 8.87628 55.25219 -5.31658 1.000 42.33244 440 LYS A CA 1
ATOM 6371 C C . LYS A 1 442 ? 9.75212 54.20246 -4.64768 1.000 39.90661 440 LYS A C 1
ATOM 6372 O O . LYS A 1 442 ? 10.14057 54.35583 -3.48746 1.000 38.69630 440 LYS A O 1
ATOM 6391 N N . ALA A 1 443 ? 10.03997 53.10513 -5.34768 1.000 40.07565 441 ALA A N 1
ATOM 6392 C CA . ALA A 1 443 ? 10.86892 52.05808 -4.74415 1.000 40.24579 441 ALA A CA 1
ATOM 6393 C C . ALA A 1 443 ? 12.25708 52.59844 -4.38523 1.000 42.00214 441 ALA A C 1
ATOM 6394 O O . ALA A 1 443 ? 12.84985 52.20659 -3.36343 1.000 41.10812 441 ALA A O 1
ATOM 6401 N N . ALA A 1 444 ? 12.78986 53.51875 -5.20543 1.000 42.97273 442 ALA A N 1
ATOM 6402 C CA . ALA A 1 444 ? 14.11704 54.05199 -4.89378 1.000 45.30794 442 ALA A CA 1
ATOM 6403 C C . ALA A 1 444 ? 14.08021 54.92998 -3.64423 1.000 47.15755 442 ALA A C 1
ATOM 6404 O O . ALA A 1 444 ? 15.08076 54.98707 -2.91356 1.000 45.43929 442 ALA A O 1
ATOM 6411 N N . LYS A 1 445 ? 12.94968 55.62773 -3.40358 1.000 48.27024 443 LYS A N 1
ATOM 6412 C CA . LYS A 1 445 ? 12.80993 56.38624 -2.16836 1.000 51.36733 443 LYS A CA 1
ATOM 6413 C C . LYS A 1 445 ? 12.80095 55.45808 -0.95061 1.000 48.99924 443 LYS A C 1
ATOM 6414 O O . LYS A 1 445 ? 13.23553 55.86278 0.13673 1.000 51.19573 443 LYS A O 1
ATOM 6433 N N . VAL A 1 446 ? 12.29192 54.22986 -1.09853 1.000 45.46096 444 VAL A N 1
ATOM 6434 C CA . VAL A 1 446 ? 12.37301 53.29334 0.01022 1.000 42.25017 444 VAL A CA 1
ATOM 6435 C C . VAL A 1 446 ? 13.82286 52.87967 0.23434 1.000 41.99982 444 VAL A C 1
ATOM 6436 O O . VAL A 1 446 ? 14.29535 52.81485 1.38728 1.000 43.13305 444 VAL A O 1
ATOM 6449 N N . GLY A 1 447 ? 14.53945 52.56563 -0.85348 1.000 39.26164 445 GLY A N 1
ATOM 6450 C CA . GLY A 1 447 ? 15.96532 52.27036 -0.74177 1.000 39.71302 445 GLY A CA 1
ATOM 6451 C C . GLY A 1 447 ? 16.71249 53.37992 -0.03251 1.000 40.92582 445 GLY A C 1
ATOM 6452 O O . GLY A 1 447 ? 17.49885 53.13021 0.89212 1.000 41.06414 445 GLY A O 1
ATOM 6456 N N . ASP A 1 448 ? 16.43356 54.63193 -0.41577 1.000 42.94912 446 ASP A N 1
ATOM 6457 C CA . ASP A 1 448 ? 17.08876 55.76998 0.22599 1.000 46.04895 446 ASP A CA 1
ATOM 6458 C C . ASP A 1 448 ? 16.84619 55.77883 1.72989 1.000 45.80070 446 ASP A C 1
ATOM 6459 O O . ASP A 1 448 ? 17.78257 55.95965 2.51280 1.000 46.48544 446 ASP A O 1
ATOM 6468 N N . ALA A 1 449 ? 15.58891 55.59500 2.14616 1.000 45.04753 447 ALA A N 1
ATOM 6469 C CA . ALA A 1 449 ? 15.26363 55.59763 3.56764 1.000 43.78110 447 ALA A CA 1
ATOM 6470 C C . ALA A 1 449 ? 15.85900 54.38348 4.28470 1.000 40.49867 447 ALA A C 1
ATOM 6471 O O . ALA A 1 449 ? 16.19179 54.46551 5.47445 1.000 41.63531 447 ALA A O 1
ATOM 6478 N N . ALA A 1 450 ? 15.96619 53.24516 3.59319 1.000 35.52733 448 ALA A N 1
ATOM 6479 C CA . ALA A 1 450 ? 16.52842 52.05440 4.22414 1.000 33.30484 448 ALA A CA 1
ATOM 6480 C C . ALA A 1 450 ? 18.03087 52.22020 4.47161 1.000 37.32480 448 ALA A C 1
ATOM 6481 O O . ALA A 1 450 ? 18.54276 51.88912 5.55549 1.000 36.87039 448 ALA A O 1
ATOM 6488 N N . ALA A 1 451 ? 18.75494 52.72966 3.47578 1.000 42.32025 449 ALA A N 1
ATOM 6489 C CA . ALA A 1 451 ? 20.19206 52.94793 3.65250 1.000 46.84680 449 ALA A CA 1
ATOM 6490 C C . ALA A 1 451 ? 20.45791 53.96689 4.75317 1.000 48.11873 449 ALA A C 1
ATOM 6491 O O . ALA A 1 451 ? 21.38985 53.80771 5.55232 1.000 50.52052 449 ALA A O 1
ATOM 6498 N N . ALA A 1 452 ? 19.66283 55.03462 4.79431 1.000 45.52814 450 ALA A N 1
ATOM 6499 C CA . ALA A 1 452 ? 19.79462 56.01801 5.86619 1.000 44.55026 450 ALA A CA 1
ATOM 6500 C C . ALA A 1 452 ? 19.54257 55.38951 7.23176 1.000 44.74242 450 ALA A C 1
ATOM 6501 O O . ALA A 1 452 ? 20.26974 55.66161 8.19473 1.000 44.70138 450 ALA A O 1
ATOM 6508 N N . ALA A 1 453 ? 18.50787 54.55251 7.33557 1.000 45.58914 451 ALA A N 1
ATOM 6509 C CA . ALA A 1 453 ? 18.15364 53.96299 8.62349 1.000 46.38871 451 ALA A CA 1
ATOM 6510 C C . ALA A 1 453 ? 19.32204 53.19505 9.22545 1.000 47.01466 451 ALA A C 1
ATOM 6511 O O . ALA A 1 453 ? 19.59805 53.31455 10.41861 1.000 45.51901 451 ALA A O 1
ATOM 6518 N N . ILE A 1 454 ? 19.99896 52.38214 8.41777 1.000 50.21400 452 ILE A N 1
ATOM 6519 C CA . ILE A 1 454 ? 21.09745 51.55748 8.90849 1.000 53.43997 452 ILE A CA 1
ATOM 6520 C C . ILE A 1 454 ? 22.44026 52.29639 8.95556 1.000 54.04807 452 ILE A C 1
ATOM 6521 O O . ILE A 1 454 ? 23.38581 51.78195 9.56479 1.000 56.51319 452 ILE A O 1
ATOM 6537 N N . ALA A 1 455 ? 22.54108 53.49301 8.37390 1.000 51.12488 453 ALA A N 1
ATOM 6538 C CA . ALA A 1 455 ? 23.76715 54.26685 8.42569 1.000 51.29089 453 ALA A CA 1
ATOM 6539 C C . ALA A 1 455 ? 23.93601 54.85642 9.81519 1.000 56.67670 453 ALA A C 1
ATOM 6540 O O . ALA A 1 455 ? 23.08161 54.71380 10.68203 1.000 55.06816 453 ALA A O 1
ATOM 6547 N N . LYS A 1 456 ? 25.04358 55.56397 10.00716 1.000 64.88899 454 LYS A N 1
ATOM 6548 C CA . LYS A 1 456 ? 25.46771 55.99201 11.33359 1.000 71.60555 454 LYS A CA 1
ATOM 6549 C C . LYS A 1 456 ? 24.38626 56.76689 12.05579 1.000 72.47634 454 LYS A C 1
ATOM 6550 O O . LYS A 1 456 ? 24.04869 56.44210 13.19865 1.000 72.34185 454 LYS A O 1
ATOM 6569 N N . CYS A 1 457 ? 23.84381 57.80718 11.42158 1.000 69.89879 455 CYS A N 1
ATOM 6570 C CA . CYS A 1 457 ? 22.87638 58.67132 12.08903 1.000 69.28076 455 CYS A CA 1
ATOM 6571 C C . CYS A 1 457 ? 21.42276 58.15177 12.01205 1.000 63.36636 455 CYS A C 1
ATOM 6572 O O . CYS A 1 457 ? 20.50220 58.85127 12.44891 1.000 64.20337 455 CYS A O 1
ATOM 6580 N N . GLY A 1 458 ? 21.20422 56.92952 11.51809 1.000 57.30253 456 GLY A N 1
ATOM 6581 C CA . GLY A 1 458 ? 19.86608 56.46732 11.19893 1.000 52.19609 456 GLY A CA 1
ATOM 6582 C C . GLY A 1 458 ? 19.10259 55.84954 12.37628 1.000 48.15202 456 GLY A C 1
ATOM 6583 O O . GLY A 1 458 ? 19.65459 55.45393 13.40377 1.000 47.70321 456 GLY A O 1
ATOM 6587 N N . THR A 1 459 ? 17.78846 55.75824 12.21019 1.000 45.51712 457 THR A N 1
ATOM 6588 C CA . THR A 1 459 ? 16.95534 55.25568 13.29625 1.000 44.00883 457 THR A CA 1
ATOM 6589 C C . THR A 1 459 ? 17.27075 53.80036 13.63003 1.000 43.48806 457 THR A C 1
ATOM 6590 O O . THR A 1 459 ? 17.14304 53.39405 14.78486 1.000 43.07687 457 THR A O 1
ATOM 6601 N N . SER A 1 460 ? 17.69561 53.00127 12.64670 1.000 44.08494 458 SER A N 1
ATOM 6602 C CA . SER A 1 460 ? 17.97624 51.59606 12.91322 1.000 44.06077 458 SER A CA 1
ATOM 6603 C C . SER A 1 460 ? 19.34898 51.41673 13.52995 1.000 45.99720 458 SER A C 1
ATOM 6604 O O . SER A 1 460 ? 19.54450 50.56089 14.39764 1.000 45.33983 458 SER A O 1
ATOM 6612 N N . TYR A 1 461 ? 20.31699 52.20370 13.08835 1.000 50.06321 459 TYR A N 1
ATOM 6613 C CA . TYR A 1 461 ? 21.63786 52.16055 13.71924 1.000 54.17411 459 TYR A CA 1
ATOM 6614 C C . TYR A 1 461 ? 21.54924 52.51188 15.20246 1.000 53.54197 459 TYR A C 1
ATOM 6615 O O . TYR A 1 461 ? 22.04032 51.77514 16.05720 1.000 53.91740 459 TYR A O 1
ATOM 6633 N N . GLN A 1 462 ? 20.86099 53.60747 15.52889 1.000 53.02453 460 GLN A N 1
ATOM 6634 C CA . GLN A 1 462 ? 20.70626 54.01617 16.92950 1.000 54.09285 460 GLN A CA 1
ATOM 6635 C C . GLN A 1 462 ? 19.96810 52.95059 17.74499 1.000 51.10328 460 GLN A C 1
ATOM 6636 O O . GLN A 1 462 ? 20.40248 52.57455 18.84352 1.000 49.68683 460 GLN A O 1
ATOM 6650 N N . SER A 1 463 ? 18.86090 52.42794 17.20919 1.000 50.33076 461 SER A N 1
ATOM 6651 C CA . SER A 1 463 ? 18.12811 51.38904 17.91706 1.000 49.01339 461 SER A CA 1
ATOM 6652 C C . SER A 1 463 ? 19.03931 50.22135 18.23101 1.000 46.91871 461 SER A C 1
ATOM 6653 O O . SER A 1 463 ? 18.95818 49.62481 19.29577 1.000 46.58749 461 SER A O 1
ATOM 6661 N N . LEU A 1 464 ? 19.90805 49.86234 17.29918 1.000 46.28464 462 LEU A N 1
ATOM 6662 C CA . LEU A 1 464 ? 20.81335 48.73729 17.52731 1.000 45.78979 462 LEU A CA 1
ATOM 6663 C C . LEU A 1 464 ? 21.87651 49.09051 18.55434 1.000 46.50415 462 LEU A C 1
ATOM 6664 O O . LEU A 1 464 ? 22.25127 48.26044 19.37500 1.000 45.50742 462 LEU A O 1
ATOM 6680 N N . GLU A 1 465 ? 22.38503 50.31647 18.50198 1.000 48.05347 463 GLU A N 1
ATOM 6681 C CA . GLU A 1 465 ? 23.32833 50.79306 19.50900 1.000 52.01326 463 GLU A CA 1
ATOM 6682 C C . GLU A 1 465 ? 22.71927 50.73213 20.90236 1.000 52.14597 463 GLU A C 1
ATOM 6683 O O . GLU A 1 465 ? 23.39068 50.33856 21.86335 1.000 50.60700 463 GLU A O 1
ATOM 6695 N N . GLU A 1 466 ? 21.43578 51.09630 21.02388 1.000 53.12693 464 GLU A N 1
ATOM 6696 C CA . GLU A 1 466 ? 20.77087 51.02943 22.31699 1.000 54.32269 464 GLU A CA 1
ATOM 6697 C C . GLU A 1 466 ? 20.65551 49.59489 22.79075 1.000 50.35017 464 GLU A C 1
ATOM 6698 O O . GLU A 1 466 ? 20.87368 49.30220 23.96422 1.000 52.68751 464 GLU A O 1
ATOM 6710 N N . PHE A 1 467 ? 20.33119 48.67652 21.89794 1.000 46.04104 465 PHE A N 1
ATOM 6711 C CA . PHE A 1 467 ? 20.23147 47.28887 22.32181 1.000 43.03515 465 PHE A CA 1
ATOM 6712 C C . PHE A 1 467 ? 21.57905 46.74940 22.79807 1.000 44.39670 465 PHE A C 1
ATOM 6713 O O . PHE A 1 467 ? 21.65877 46.03179 23.81032 1.000 42.83722 465 PHE A O 1
ATOM 6730 N N . VAL A 1 468 ? 22.64877 47.06142 22.06954 1.000 44.71604 466 VAL A N 1
ATOM 6731 C CA . VAL A 1 468 ? 23.97554 46.61164 22.48836 1.000 47.77755 466 VAL A CA 1
ATOM 6732 C C . VAL A 1 468 ? 24.36291 47.23195 23.83004 1.000 50.93991 466 VAL A C 1
ATOM 6733 O O . VAL A 1 468 ? 25.01458 46.58931 24.66751 1.000 51.06937 466 VAL A O 1
ATOM 6746 N N . GLN A 1 469 ? 23.93787 48.46285 24.08475 1.000 51.40622 467 GLN A N 1
ATOM 6747 C CA . GLN A 1 469 ? 24.23004 49.05260 25.38569 1.000 54.47031 467 GLN A CA 1
ATOM 6748 C C . GLN A 1 469 ? 23.59494 48.24009 26.50872 1.000 54.50100 467 GLN A C 1
ATOM 6749 O O . GLN A 1 469 ? 24.22236 48.02350 27.56185 1.000 54.58070 467 GLN A O 1
ATOM 6763 N N . ARG A 1 470 ? 22.34844 47.77164 26.29338 1.000 56.71630 468 ARG A N 1
ATOM 6764 C CA . ARG A 1 470 ? 21.68425 46.94972 27.29502 1.000 57.49222 468 ARG A CA 1
ATOM 6765 C C . ARG A 1 470 ? 22.47479 45.67709 27.55291 1.000 56.58426 468 ARG A C 1
ATOM 6766 O O . ARG A 1 470 ? 22.55276 45.20219 28.69410 1.000 56.22630 468 ARG A O 1
ATOM 6787 N N . CYS A 1 471 ? 23.02663 45.08527 26.48722 1.000 54.90928 469 CYS A N 1
ATOM 6788 C CA . CYS A 1 471 ? 23.83551 43.88079 26.64459 1.000 55.97938 469 CYS A CA 1
ATOM 6789 C C . CYS A 1 471 ? 25.11387 44.15667 27.44355 1.000 57.70462 469 CYS A C 1
ATOM 6790 O O . CYS A 1 471 ? 25.54120 43.32207 28.25172 1.000 57.67862 469 CYS A O 1
ATOM 6798 N N . ARG A 1 472 ? 25.73410 45.32384 27.23528 1.000 59.52166 470 ARG A N 1
ATOM 6799 C CA . ARG A 1 472 ? 26.94098 45.67016 27.99920 1.000 63.41292 470 ARG A CA 1
ATOM 6800 C C . ARG A 1 472 ? 26.64459 45.75332 29.48780 1.000 66.04500 470 ARG A C 1
ATOM 6801 O O . ARG A 1 472 ? 27.45431 45.31758 30.30698 1.000 66.04802 470 ARG A O 1
ATOM 6822 N N . ASP A 1 473 ? 25.46434 46.26298 29.85277 1.000 69.86296 471 ASP A N 1
ATOM 6823 C CA . ASP A 1 473 ? 25.08574 46.42879 31.25545 1.000 73.79629 471 ASP A CA 1
ATOM 6824 C C . ASP A 1 473 ? 24.71356 45.11718 31.94689 1.000 75.50930 471 ASP A C 1
ATOM 6825 O O . ASP A 1 473 ? 24.43093 45.12503 33.15606 1.000 76.03867 471 ASP A O 1
ATOM 6834 N N . ALA A 1 474 ? 24.71877 43.99689 31.23942 1.000 76.02787 472 ALA A N 1
ATOM 6835 C CA . ALA A 1 474 ? 24.36165 42.72434 31.83677 1.000 77.75717 472 ALA A CA 1
ATOM 6836 C C . ALA A 1 474 ? 25.56412 41.84013 32.16652 1.000 81.05362 472 ALA A C 1
ATOM 6837 O O . ALA A 1 474 ? 25.35945 40.69352 32.58382 1.000 81.94625 472 ALA A O 1
ATOM 6844 N N . GLU A 1 475 ? 26.80174 42.32000 31.97904 1.000 84.76189 473 GLU A N 1
ATOM 6845 C CA . GLU A 1 475 ? 27.96689 41.52939 32.36581 1.000 90.28203 473 GLU A CA 1
ATOM 6846 C C . GLU A 1 475 ? 27.82661 41.09718 33.82551 1.000 103.21172 473 GLU A C 1
ATOM 6847 O O . GLU A 1 475 ? 27.48706 41.90599 34.70035 1.000 100.16651 473 GLU A O 1
ATOM 6859 N N . ARG A 1 476 ? 28.04947 39.80800 34.07877 1.000 118.87517 474 ARG A N 1
ATOM 6860 C CA . ARG A 1 476 ? 27.94990 39.25564 35.43348 1.000 127.32481 474 ARG A CA 1
ATOM 6861 C C . ARG A 1 476 ? 29.36309 38.95935 35.96900 1.000 131.09099 474 ARG A C 1
ATOM 6862 O O . ARG A 1 476 ? 30.32489 38.85903 35.20093 1.000 131.97268 474 ARG A O 1
#

Sequence (458 aa):
ARPHVVLLPSAGMGHLVPFARLAVALSEGHGCNVSVAAVQPTVSSAESRLLDALFVAAAPAVRRLDFRLAPFDESEFPGADPFFLRFEATRRSAPLLGPLLDAAEASALVTDIVLASVALPVARERGVPCYVLFTSSAAMLSLCAYFPAYLDAHAAAGSVGVGVGNVDIPGVFRIPKSSVPQALHDPDHLFTQQFVANGRCLVACCDGILVNTFDAFEPDAVTALRQGSITVSGGFPPVFTVGPMLPVTADYMRWLSAQPPRSVVYVSFGSRKAIPRDQLRELAAGLEASGKRFLWVVKSTIVDRDDTADLGGLLGDGFLERVQGRRAFVTMGWVEQEEILQHGSVGLFISHCGWNSLTEAAAFGVPVLAWPRFGDQRVNAALVARSGLGAWEEGWTWDGEEGLTTRKEVAKKIKGMMGYDAVAEKAAKVGDAAAAAIAKCGTSYQSLEEFVQRCRDAER

Organism: Zea mays (NCBI:txid4577)

Secondary structure (DSSP, 8-state):
---EEEEE--SSHHHHHHHHHHHHHHHHHH--EEEEEEESS-SSHHHHHHHHHHHHHTTTTEEEEEEPPPP--GGGSTT--HHHHHHHHHHTTGGGHHHHHHHHT-SEEEEEGGGHHHHHHHHHHHT--EEEEE-S-HHHHHHHHHHHHHHHHT--TT--------EE-TTS-EE-GGGS-GGGG-TTSHHHHHHHHHHHHGGGSSEEEESS-TTTSHHHHHHHHHTGGGSS-----EEE--SPPP---HHHHHHHTSPTT-EEEEE--SS----HHHHHHHHHHHHHHT-EEEEE--SSSSGGG----HHHHH-HHHHHHHBTTEEEESS---HHHHHT-TTEEEEEE---HHHHHHHHHHT--EEE---STTHHHHHHHHHHHTSEEE-TTS--TTS-----HHHHHHHHHHHHH-HHHHHHHHHHHHHHHHHHSTTSHHHHHHHHHHHHHHTT--

B-factor: mean 51.3, std 16.64, range [27.24, 159.43]

GO terms:
  GO:0035251 UDP-glucosyltransferase activity (F, IDA)
  GO:0047243 flavanone 7-O-beta-glucosyltransferase activity (F, IDA)

Radius of gyration: 21.55 Å; Cα contacts (8 Å, |Δi|>4): 910; chains: 1; bounding box: 56×47×62 Å